Protein AF-M7AGI6-F1 (afdb_monomer)

Secondary structure (DSSP, 8-state):
----------SS-SSSSSTTS--TT--PPSSPPPPP-B-HHHHHHHHHHHHHHHHHHHHGGGS-HHHHHHHHHHHHHHHHIIIIIIIIIIIS--S---HHHHHHHHHHHHHHTSS-HHHHHHHHHHHHHTTTSTTSTT-GGG-HHHHHTGGGGBPPPHHHHHHHHTS--HHHHH-HHHHHHHHHHHHHHIIIIIIHHHHHHHHHS---HHHHHIIIIIIHHHHHHHHHHHHHHHHHHSSB-SS-SSSS--B-HHHHHHTTTTTBHHHHHHSTT-TTSSTTTTTT-HHHHHHHHHHS-HHHIIIIIIHHHHHHHHHS---HHHHIIIIIIIHHHHHHHHHHHHHTHHHHSSB-SS-TTSS--B-HHHHHHTTTTTBHHHHHHSTT-TTSSSSTTTT-HHHHHHHHHHHTTS--------HHHHHHHHHHH--SGGG-

Radius of gyration: 30.46 Å; Cα contacts (8 Å, |Δi|>4): 669; chains: 1; bounding box: 83×64×63 Å

InterPro domains:
  IPR001522 Fatty acid desaturase type 1, conserved site [PS00476] (261-275)
  IPR001522 Fatty acid desaturase type 1, conserved site [PS00476] (372-386)
  IPR005804 Fatty acid desaturase domain [PF00487] (69-273)
  IPR009160 Acyl-CoA desaturase, haem/steroid binding domain-containing [PIRSF000345] (37-422)
  IPR015876 Acyl-CoA desaturase [PR00075] (40-60)
  IPR015876 Acyl-CoA desaturase [PR00075] (64-86)
  IPR015876 Acyl-CoA desaturase [PR00075] (87-107)
  IPR015876 Acyl-CoA desaturase [PR00075] (124-153)
  IPR015876 Acyl-CoA desaturase [PR00075] (185-203)
  IPR015876 Acyl-CoA desaturase [PR00075] (218-239)
  IPR015876 Acyl-CoA desaturase [PR00075] (261-275)
  IPR015876 Acyl-CoA desaturase [PTHR11351] (28-296)
  IPR015876 Acyl-CoA desaturase [cd03505] (64-294)

Organism: Chelonia mydas (NCBI:txid8469)

pLDDT: mean 91.83, std 13.05, range [27.7, 98.81]

Mean predicted aligned error: 10.52 Å

Sequence (436 aa):
MEKALSNQEDLGGGRGMTDDIFDESYCEKKGPKPARRYVWRNIILMSLLHLGALYGLWLIRAAKPVTLAWGFLCFLLSALGVTAGAHRLWSHRSYKASLPLRIFLAIANSMAFQNDIYEWARDHRVHHKFSETDADPHNAKRGFFFSHVGWLLVRKHPDVIEKGQKLDLADLKADKVVMFQRRFYKLSVVVMCFLFPTLVPWCFWGESLRNSFFLPAILRYVLVLNATWLVNSAAHMFGNRPYDRNINPRENRLVTFGALGEGFHNYHHTFPYDYSTSEFGWHYNFTTAFIDLMFYKLSVVVMCFLFPTLVPWCFWGESLRNSFFLPAILRYVLVLNATWLVNSAAHMFGNRPYDRNINPRENRLVTFGALGEGFHNYHHTFPYDYSTSEFGWHYNFTTAFIDLMCLLGLASDRKKVSKETILARKTRTGDGSHNG

Solvent-accessible surface area (backbone atoms only — not comparable to full-atom values): 22633 Å² total; per-residue (Å²): 143,88,85,88,88,85,86,81,82,82,84,83,77,94,66,84,79,67,72,55,46,67,48,86,85,71,72,80,80,88,75,86,76,79,81,87,46,74,35,64,71,45,46,51,53,52,50,53,48,52,54,43,20,57,52,20,63,69,44,54,86,78,51,57,71,67,49,54,53,49,18,49,50,49,38,53,42,17,46,42,8,40,51,51,24,32,42,32,34,66,45,44,56,33,57,87,73,56,70,71,57,50,50,51,26,53,54,23,24,25,31,47,64,67,67,40,54,60,61,39,20,46,49,50,42,30,26,47,22,34,56,72,35,69,34,13,69,41,25,47,85,71,35,58,63,32,13,40,55,43,43,73,31,30,63,78,49,68,47,27,56,59,52,47,69,70,54,90,54,65,69,54,69,66,34,65,66,46,48,47,46,51,74,42,34,73,59,44,25,51,41,43,29,41,45,50,41,16,47,49,34,31,73,76,73,68,39,53,65,66,55,16,37,26,38,27,13,38,26,29,46,52,51,50,49,53,31,55,23,34,40,44,20,46,17,38,74,46,66,46,43,91,76,41,76,89,55,61,36,6,35,19,70,71,39,14,67,63,41,44,28,60,9,33,29,14,44,23,73,72,42,56,54,47,60,43,32,47,98,59,40,49,66,76,12,56,46,29,41,50,52,51,49,68,68,40,67,43,66,51,52,40,64,50,42,46,47,38,17,46,48,43,30,71,75,74,67,42,52,64,67,56,16,38,52,43,59,12,47,48,46,49,53,51,52,50,50,29,54,50,32,43,76,44,48,16,40,74,46,65,48,25,40,41,35,53,91,53,63,35,7,37,19,72,68,37,11,62,62,42,42,26,59,8,31,26,16,48,23,75,74,42,75,72,30,71,46,34,48,95,60,47,57,68,68,12,55,57,34,46,50,53,51,51,36,35,74,72,68,76,43,77,89,82,40,73,77,53,70,66,60,53,50,54,38,27,76,73,39,23,64,65,62,76,82,113

Nearest PDB structures (foldseek):
  6wf2-assembly2_B  TM=8.544E-01  e=5.376E-32  Mus musculus
  4zyo-assembly1_A  TM=9.521E-01  e=8.544E-29  Homo sapiens

Structure (mmCIF, N/CA/C/O backbone):
data_AF-M7AGI6-F1
#
_entry.id   AF-M7AGI6-F1
#
loop_
_atom_site.group_PDB
_atom_site.id
_atom_site.type_symbol
_atom_site.label_atom_id
_atom_site.label_alt_id
_atom_site.label_comp_id
_atom_site.label_asym_id
_atom_site.label_entity_id
_atom_site.label_seq_id
_atom_site.pdbx_PDB_ins_code
_atom_site.Cartn_x
_atom_site.Cartn_y
_atom_site.Cartn_z
_atom_site.occupancy
_atom_site.B_iso_or_equiv
_atom_site.auth_seq_id
_atom_site.auth_comp_id
_atom_site.auth_asym_id
_atom_site.auth_atom_id
_atom_site.pdbx_PDB_model_num
ATOM 1 N N . MET A 1 1 ? 24.261 11.425 -36.178 1.00 40.56 1 MET A N 1
ATOM 2 C CA . MET A 1 1 ? 25.137 11.126 -35.024 1.00 40.56 1 MET A CA 1
ATOM 3 C C . MET A 1 1 ? 24.223 10.635 -33.915 1.00 40.56 1 MET A C 1
ATOM 5 O O . MET A 1 1 ? 23.810 11.391 -33.054 1.00 40.56 1 MET A O 1
ATOM 9 N N . GLU A 1 2 ? 23.771 9.397 -34.071 1.00 33.19 2 GLU A N 1
ATOM 10 C CA . GLU A 1 2 ? 22.622 8.826 -33.372 1.00 33.19 2 GLU A CA 1
ATOM 11 C C . GLU A 1 2 ? 23.016 7.385 -33.046 1.00 33.19 2 GLU A C 1
ATOM 13 O O . GLU A 1 2 ? 22.932 6.495 -33.886 1.00 33.19 2 GLU A O 1
ATOM 18 N N . LYS A 1 3 ? 23.656 7.216 -31.885 1.00 30.94 3 LYS A N 1
ATOM 19 C CA . LYS A 1 3 ? 24.032 5.930 -31.277 1.00 30.94 3 LYS A CA 1
ATOM 20 C C . LYS A 1 3 ? 24.646 6.208 -29.905 1.00 30.94 3 LYS A C 1
ATOM 22 O O . LYS A 1 3 ? 25.853 6.383 -29.801 1.00 30.94 3 LYS A O 1
ATOM 27 N N . ALA A 1 4 ? 23.811 6.284 -28.870 1.00 29.38 4 ALA A N 1
ATOM 28 C CA . ALA A 1 4 ? 24.250 6.135 -27.477 1.00 29.38 4 ALA A CA 1
ATOM 29 C C . ALA A 1 4 ? 23.070 5.923 -26.508 1.00 29.38 4 ALA A C 1
ATOM 31 O O . ALA A 1 4 ? 23.029 6.538 -25.453 1.00 29.38 4 ALA A O 1
ATOM 32 N N . LEU A 1 5 ? 22.103 5.065 -26.843 1.00 32.91 5 LEU A N 1
ATOM 33 C CA . LEU A 1 5 ? 21.136 4.538 -25.869 1.00 32.91 5 LEU A CA 1
ATOM 34 C C . LEU A 1 5 ? 20.805 3.090 -26.234 1.00 32.91 5 LEU A C 1
ATOM 36 O O . LEU A 1 5 ? 19.783 2.786 -26.831 1.00 32.91 5 LEU A O 1
ATOM 40 N N . SER A 1 6 ? 21.737 2.199 -25.930 1.00 31.55 6 SER A N 1
ATOM 41 C CA . SER A 1 6 ? 21.505 0.759 -25.852 1.00 31.55 6 SER A CA 1
ATOM 42 C C . SER A 1 6 ? 22.730 0.177 -25.176 1.00 31.55 6 SER A C 1
ATOM 44 O O . SER A 1 6 ? 23.743 -0.008 -25.837 1.00 31.55 6 SER A O 1
ATOM 46 N N . ASN A 1 7 ? 22.658 0.009 -23.860 1.00 27.70 7 ASN A N 1
ATOM 47 C CA . ASN A 1 7 ? 23.373 -1.026 -23.119 1.00 27.70 7 ASN A CA 1
ATOM 48 C C . ASN A 1 7 ? 22.843 -1.020 -21.686 1.00 27.70 7 ASN A C 1
ATOM 50 O O . ASN A 1 7 ? 23.428 -0.451 -20.767 1.00 27.70 7 ASN A O 1
ATOM 54 N N . GLN A 1 8 ? 21.687 -1.653 -21.528 1.00 29.08 8 GLN A N 1
ATOM 55 C CA . GLN A 1 8 ? 21.292 -2.254 -20.266 1.00 29.08 8 GLN A CA 1
ATOM 56 C C . GLN A 1 8 ? 20.706 -3.625 -20.612 1.00 29.08 8 GLN A C 1
ATOM 58 O O . GLN A 1 8 ? 19.498 -3.802 -20.738 1.00 29.08 8 GLN A O 1
ATOM 63 N N . GLU A 1 9 ? 21.606 -4.570 -20.885 1.00 31.91 9 GLU A N 1
ATOM 64 C CA . GLU A 1 9 ? 21.270 -5.983 -21.015 1.00 31.91 9 GLU A CA 1
ATOM 65 C C . GLU A 1 9 ? 20.879 -6.535 -19.640 1.00 31.91 9 GLU A C 1
ATOM 67 O O . GLU A 1 9 ? 21.660 -6.556 -18.690 1.00 31.91 9 GLU A O 1
ATOM 72 N N . ASP A 1 10 ? 19.601 -6.885 -19.557 1.00 41.75 10 ASP A N 1
ATOM 73 C CA . ASP A 1 10 ? 19.113 -8.207 -19.180 1.00 41.75 10 ASP A CA 1
ATOM 74 C C . ASP A 1 10 ? 19.717 -8.865 -17.926 1.00 41.75 10 ASP A C 1
ATOM 76 O O . ASP A 1 10 ? 20.663 -9.650 -17.961 1.00 41.75 10 ASP A O 1
ATOM 80 N N . LEU A 1 11 ? 19.046 -8.620 -16.800 1.00 31.97 11 LEU A N 1
ATOM 81 C CA . LEU A 1 11 ? 18.988 -9.558 -15.684 1.00 31.97 11 LEU A CA 1
ATOM 82 C C . LEU A 1 11 ? 17.514 -9.800 -15.329 1.00 31.97 11 LEU A C 1
ATOM 84 O O . LEU A 1 11 ? 16.985 -9.235 -14.375 1.00 31.97 11 LEU A O 1
ATOM 88 N N . GLY A 1 12 ? 16.863 -10.648 -16.134 1.00 34.28 12 GLY A N 1
ATOM 89 C CA . GLY A 1 12 ? 15.702 -11.461 -15.762 1.00 34.28 12 GLY A CA 1
ATOM 90 C C . GLY A 1 12 ? 14.383 -10.714 -15.548 1.00 34.28 12 GLY A C 1
ATOM 91 O O . GLY A 1 12 ? 14.084 -10.266 -14.443 1.00 34.28 12 GLY A O 1
ATOM 92 N N . GLY A 1 13 ? 13.513 -10.672 -16.564 1.00 32.91 13 GLY A N 1
ATOM 93 C CA . GLY A 1 13 ? 12.149 -10.172 -16.341 1.00 32.91 13 GLY A CA 1
ATOM 94 C C . GLY A 1 13 ? 11.262 -9.934 -17.560 1.00 32.91 13 GLY A C 1
ATOM 95 O O . GLY A 1 13 ? 10.498 -8.981 -17.550 1.00 32.91 13 GLY A O 1
ATOM 96 N N . GLY A 1 14 ? 11.324 -10.761 -18.606 1.00 33.22 14 GLY A N 1
ATOM 97 C CA . GLY A 1 14 ? 10.542 -10.540 -19.836 1.00 33.22 14 GLY A CA 1
ATOM 98 C C . GLY A 1 14 ? 9.087 -11.043 -19.846 1.00 33.22 14 GLY A C 1
ATOM 99 O O . GLY A 1 14 ? 8.421 -10.890 -20.861 1.00 33.22 14 GLY A O 1
ATOM 100 N N . ARG A 1 15 ? 8.571 -11.670 -18.775 1.00 46.41 15 ARG A N 1
ATOM 101 C CA . ARG A 1 15 ? 7.218 -12.289 -18.768 1.00 46.41 15 ARG A CA 1
ATOM 102 C C . ARG A 1 15 ? 6.223 -11.732 -17.740 1.00 46.41 15 ARG A C 1
ATOM 104 O O . ARG A 1 15 ? 5.067 -12.118 -17.752 1.00 46.41 15 ARG A O 1
ATOM 111 N N . GLY A 1 16 ? 6.629 -10.811 -16.867 1.00 46.09 16 GLY A N 1
ATOM 112 C CA . GLY A 1 16 ? 5.873 -10.509 -15.640 1.00 46.09 16 GLY A CA 1
ATOM 113 C C . GLY A 1 16 ? 4.636 -9.607 -15.764 1.00 46.09 16 GLY A C 1
ATOM 114 O O . GLY A 1 16 ? 3.942 -9.445 -14.763 1.00 46.09 16 GLY A O 1
ATOM 115 N N . MET A 1 17 ? 4.369 -9.001 -16.927 1.00 51.34 17 MET A N 1
ATOM 116 C CA . MET A 1 17 ? 3.409 -7.886 -17.045 1.00 51.34 17 MET A CA 1
ATOM 117 C C . MET A 1 17 ? 2.199 -8.179 -17.949 1.00 51.34 17 MET A C 1
ATOM 119 O O . MET A 1 17 ? 1.166 -7.537 -17.805 1.00 51.34 17 MET A O 1
ATOM 123 N N . THR A 1 18 ? 2.285 -9.176 -18.836 1.00 56.53 18 THR A N 1
ATOM 124 C CA . THR A 1 18 ? 1.186 -9.583 -19.736 1.00 56.53 18 THR A CA 1
ATOM 125 C C . THR A 1 18 ? 0.361 -10.757 -19.204 1.00 56.53 18 THR A C 1
ATOM 127 O O . THR A 1 18 ? -0.681 -11.076 -19.766 1.00 56.53 18 THR A O 1
ATOM 130 N N . ASP A 1 19 ? 0.803 -11.411 -18.127 1.00 60.31 19 ASP A N 1
ATOM 131 C CA . ASP A 1 19 ? 0.163 -12.629 -17.612 1.00 60.31 19 ASP A CA 1
ATOM 132 C C . ASP A 1 19 ? -1.207 -12.393 -16.956 1.00 60.31 19 ASP A C 1
ATOM 134 O O . ASP A 1 19 ? -2.006 -13.336 -16.902 1.00 60.31 19 ASP A O 1
ATOM 138 N N . ASP A 1 20 ? -1.466 -11.161 -16.505 1.00 61.38 20 ASP A N 1
ATOM 139 C CA . ASP A 1 20 ? -2.710 -10.728 -15.850 1.00 61.38 20 ASP A CA 1
ATOM 140 C C . ASP A 1 20 ? -3.733 -10.135 -16.841 1.00 61.38 20 ASP A C 1
ATOM 142 O O . ASP A 1 20 ? -4.792 -9.663 -16.432 1.00 61.38 20 ASP A O 1
ATOM 146 N N . ILE A 1 21 ? -3.427 -10.137 -18.143 1.00 72.00 21 ILE A N 1
ATOM 147 C CA . ILE A 1 21 ? -4.364 -9.718 -19.193 1.00 72.00 21 ILE A CA 1
ATOM 148 C C . ILE A 1 21 ? -5.390 -10.837 -19.423 1.00 72.00 21 ILE A C 1
ATOM 150 O O . ILE A 1 21 ? -5.101 -12.022 -19.231 1.00 72.00 21 ILE A O 1
ATOM 154 N N . PHE A 1 22 ? -6.600 -10.444 -19.818 1.00 78.69 22 PHE A N 1
ATOM 155 C CA . PHE A 1 22 ? -7.693 -11.350 -20.145 1.00 78.69 22 PHE A CA 1
ATOM 156 C C . PHE A 1 22 ? -7.262 -12.436 -21.148 1.00 78.69 22 PHE A C 1
ATOM 158 O O . PHE A 1 22 ? -6.691 -12.142 -22.199 1.00 78.69 22 PHE A O 1
ATOM 165 N N . ASP A 1 23 ? -7.539 -13.699 -20.824 1.00 80.75 23 ASP A N 1
ATOM 166 C CA . ASP A 1 23 ? -7.263 -14.844 -21.690 1.00 80.75 23 ASP A CA 1
ATOM 167 C C . ASP A 1 23 ? -8.473 -15.125 -22.589 1.00 80.75 23 ASP A C 1
ATOM 169 O O . ASP A 1 23 ? -9.353 -15.924 -22.258 1.00 80.75 23 ASP A O 1
ATOM 173 N N . GLU A 1 24 ? -8.490 -14.483 -23.760 1.00 77.69 24 GLU A N 1
ATOM 174 C CA . GLU A 1 24 ? -9.540 -14.665 -24.772 1.00 77.69 24 GLU A CA 1
ATOM 175 C C . GLU A 1 24 ? -9.637 -16.107 -25.300 1.00 77.69 24 GLU A C 1
ATOM 177 O O . GLU A 1 24 ? -10.656 -16.486 -25.880 1.00 77.69 24 GLU A O 1
ATOM 182 N N . SER A 1 25 ? -8.607 -16.939 -25.096 1.00 82.69 25 SER A N 1
ATOM 183 C CA . SER A 1 25 ? -8.606 -18.326 -25.576 1.00 82.69 25 SER A CA 1
ATOM 184 C C . SER A 1 25 ? -9.431 -19.269 -24.695 1.00 82.69 25 SER A C 1
ATOM 186 O O . SER A 1 25 ? -9.814 -20.361 -25.133 1.00 82.69 25 SER A O 1
ATOM 188 N N . TYR A 1 26 ? -9.726 -18.883 -23.448 1.00 85.56 26 TYR A N 1
ATOM 189 C CA . TYR A 1 26 ? -10.473 -19.740 -22.538 1.00 85.56 26 TYR A CA 1
ATOM 190 C C . TYR A 1 26 ? -11.974 -19.735 -22.850 1.00 85.56 26 TYR A C 1
ATOM 192 O O . TYR A 1 26 ? -12.664 -18.725 -22.753 1.00 85.56 26 TYR A O 1
ATOM 200 N N . CYS A 1 27 ? -12.501 -20.923 -23.139 1.00 80.88 27 CYS A N 1
ATOM 201 C CA . CYS A 1 27 ? -13.932 -21.175 -23.263 1.00 80.88 27 CYS A CA 1
ATOM 202 C C . CYS A 1 27 ? -14.433 -22.013 -22.080 1.00 80.88 27 CYS A C 1
ATOM 204 O O . CYS A 1 27 ? -13.792 -22.995 -21.692 1.00 80.88 27 CYS A O 1
ATOM 206 N N . GLU A 1 28 ? -15.611 -21.673 -21.544 1.00 86.25 28 GLU A N 1
ATOM 207 C CA . GLU A 1 28 ? -16.273 -22.498 -20.528 1.00 86.25 28 GLU A CA 1
ATOM 208 C C . GLU A 1 28 ? -16.530 -23.918 -21.060 1.00 86.25 28 GLU A C 1
ATOM 210 O O . GLU A 1 28 ? -16.875 -24.129 -22.230 1.00 86.25 28 GLU A O 1
ATOM 215 N N . LYS A 1 29 ? -16.387 -24.915 -20.181 1.00 85.56 29 LYS A N 1
ATOM 216 C CA . LYS A 1 29 ? -16.693 -26.311 -20.511 1.00 85.56 29 LYS A CA 1
ATOM 217 C C . LYS A 1 29 ? -18.184 -26.433 -20.850 1.00 85.56 29 LYS A C 1
ATOM 219 O O . LYS A 1 29 ? -19.042 -26.013 -20.077 1.00 85.56 29 LYS A O 1
ATOM 224 N N . LYS A 1 30 ? -18.503 -27.038 -22.000 1.00 83.38 30 LYS A N 1
ATOM 225 C CA . LYS A 1 30 ? -19.893 -27.331 -22.391 1.00 83.38 30 LYS A CA 1
ATOM 226 C C . LYS A 1 30 ? -20.483 -28.395 -21.457 1.00 83.38 30 LYS A C 1
ATOM 228 O O . LYS A 1 30 ? -19.825 -29.394 -21.181 1.00 83.38 30 LYS A O 1
ATOM 233 N N . GLY A 1 31 ? -21.729 -28.210 -21.022 1.00 84.25 31 GLY A N 1
ATOM 234 C CA . GLY A 1 31 ? -22.461 -29.184 -20.205 1.00 84.25 31 GLY A CA 1
ATOM 235 C C . GLY A 1 31 ? -23.093 -28.586 -18.943 1.00 84.25 31 GLY A C 1
ATOM 236 O O . GLY A 1 31 ? -23.040 -27.372 -18.733 1.00 84.25 31 GLY A O 1
ATOM 237 N N . PRO A 1 32 ? -23.732 -29.420 -18.104 1.00 86.75 32 PRO A N 1
ATOM 238 C CA . PRO A 1 32 ? -24.343 -28.963 -16.863 1.00 86.75 32 PRO A CA 1
ATOM 239 C C . PRO A 1 32 ? -23.273 -28.509 -15.864 1.00 86.75 32 PRO A C 1
ATOM 241 O O . PRO A 1 32 ? -22.297 -29.214 -15.604 1.00 86.75 32 PRO A O 1
ATOM 244 N N . LYS A 1 33 ? -23.479 -27.332 -15.265 1.00 88.31 33 LYS A N 1
ATOM 245 C CA . LYS A 1 33 ? -22.585 -26.798 -14.229 1.00 88.31 33 LYS A CA 1
ATOM 246 C C . LYS A 1 33 ? -22.717 -27.627 -12.939 1.00 88.31 33 LYS A C 1
ATOM 248 O O . LYS A 1 33 ? -23.826 -28.052 -12.603 1.00 88.31 33 LYS A O 1
ATOM 253 N N . PRO A 1 34 ? -21.625 -27.854 -12.183 1.00 90.50 34 PRO A N 1
ATOM 254 C CA . PRO A 1 34 ? -21.683 -28.611 -10.937 1.00 90.50 34 PRO A CA 1
ATOM 255 C C . PRO A 1 34 ? -22.593 -27.928 -9.909 1.00 90.50 34 PRO A C 1
ATOM 257 O O . PRO A 1 34 ? -22.634 -26.699 -9.800 1.00 90.50 34 PRO A O 1
ATOM 260 N N . ALA A 1 35 ? -23.301 -28.736 -9.115 1.00 91.00 35 ALA A N 1
ATOM 261 C CA . ALA A 1 35 ? -24.196 -28.235 -8.078 1.00 91.00 35 ALA A CA 1
ATOM 262 C C . ALA A 1 35 ? -23.440 -27.387 -7.039 1.00 91.00 35 ALA A C 1
ATOM 264 O O . ALA A 1 35 ? -22.354 -27.752 -6.573 1.00 91.00 35 ALA A O 1
ATOM 265 N N . ARG A 1 36 ? -24.037 -26.258 -6.637 1.00 93.50 36 ARG A N 1
ATOM 266 C CA . ARG A 1 36 ? -23.465 -25.375 -5.611 1.00 93.50 36 ARG A CA 1
ATOM 267 C C . ARG A 1 36 ? -23.473 -26.084 -4.256 1.00 93.50 36 ARG A C 1
ATOM 269 O O . ARG A 1 36 ? -24.512 -26.547 -3.800 1.00 93.50 36 ARG A O 1
ATOM 276 N N . ARG A 1 37 ? -22.314 -26.132 -3.595 1.00 97.31 37 ARG A N 1
ATOM 277 C CA . ARG A 1 37 ? -22.166 -26.698 -2.245 1.00 97.31 37 ARG A CA 1
ATOM 278 C C . ARG A 1 37 ? -21.995 -25.577 -1.229 1.00 97.31 37 ARG A C 1
ATOM 280 O O . ARG A 1 37 ? -20.974 -24.889 -1.255 1.00 97.31 37 ARG A O 1
ATOM 287 N N . TYR A 1 38 ? -22.976 -25.405 -0.347 1.00 98.00 38 TYR A N 1
ATOM 288 C CA . TYR A 1 38 ? -22.949 -24.388 0.705 1.00 98.00 38 TYR A CA 1
ATOM 289 C C . TYR A 1 38 ? -21.905 -24.690 1.781 1.00 98.00 38 TYR A C 1
ATOM 291 O O . TYR A 1 38 ? -21.654 -25.843 2.136 1.00 98.00 38 TYR A O 1
ATOM 299 N N . VAL A 1 39 ? -21.310 -23.630 2.325 1.00 98.31 39 VAL A N 1
ATOM 300 C CA . VAL A 1 39 ? -20.372 -23.686 3.448 1.00 98.31 39 VAL A CA 1
ATOM 301 C C . VAL A 1 39 ? -21.048 -23.044 4.656 1.00 98.31 39 VAL A C 1
ATOM 303 O O . VAL A 1 39 ? -20.880 -21.857 4.925 1.00 98.31 39 VAL A O 1
ATOM 306 N N . TRP A 1 40 ? -21.827 -23.838 5.396 1.00 98.19 40 TRP A N 1
ATOM 307 C CA . TRP A 1 40 ? -22.670 -23.362 6.505 1.00 98.19 40 TRP A CA 1
ATOM 308 C C . TRP A 1 40 ? -21.919 -22.569 7.573 1.00 98.19 40 TRP A C 1
ATOM 310 O O . TRP A 1 40 ? -22.429 -21.566 8.061 1.00 98.19 40 TRP A O 1
ATOM 320 N N . ARG A 1 41 ? -20.674 -22.951 7.878 1.00 98.12 41 ARG A N 1
ATOM 321 C CA . ARG A 1 41 ? -19.806 -22.179 8.777 1.00 98.12 41 ARG A CA 1
ATOM 322 C C . ARG A 1 41 ? -19.657 -20.725 8.314 1.00 98.12 41 ARG A C 1
ATOM 324 O O . ARG A 1 41 ? -19.775 -19.819 9.130 1.00 98.12 41 ARG A O 1
ATOM 331 N N . ASN A 1 42 ? -19.409 -20.505 7.024 1.00 97.88 42 ASN A N 1
ATOM 332 C CA . ASN A 1 42 ? -19.213 -19.167 6.469 1.00 97.88 42 ASN A CA 1
ATOM 333 C C . ASN A 1 42 ? -20.528 -18.386 6.478 1.00 97.88 42 ASN A C 1
ATOM 335 O O . ASN A 1 42 ? -20.530 -17.222 6.853 1.00 97.88 42 ASN A O 1
ATOM 339 N N . ILE A 1 43 ? -21.644 -19.044 6.142 1.00 98.56 43 ILE A N 1
ATOM 340 C CA . ILE A 1 43 ? -22.987 -18.445 6.181 1.00 98.56 43 ILE A CA 1
ATOM 341 C C . ILE A 1 43 ? -23.308 -17.926 7.585 1.00 98.56 43 ILE A C 1
ATOM 343 O O . ILE A 1 43 ? -23.685 -16.764 7.740 1.00 98.56 43 ILE A O 1
ATOM 347 N N . ILE A 1 44 ? -23.107 -18.756 8.612 1.00 98.50 44 ILE A N 1
ATOM 348 C CA . ILE A 1 44 ? -23.389 -18.390 10.004 1.00 98.50 44 ILE A CA 1
ATOM 349 C C . ILE A 1 44 ? -22.476 -17.246 10.456 1.00 98.50 44 ILE A C 1
ATOM 351 O O . ILE A 1 44 ? -22.970 -16.235 10.951 1.00 98.50 44 ILE A O 1
ATOM 355 N N . LEU A 1 45 ? -21.158 -17.362 10.251 1.00 98.19 45 LEU A N 1
ATOM 356 C CA . LEU A 1 45 ? -20.208 -16.326 10.673 1.00 98.19 45 LEU A CA 1
ATOM 357 C C . LEU A 1 45 ? -20.455 -14.992 9.961 1.00 98.19 45 LEU A C 1
ATOM 359 O O . LEU A 1 45 ? -20.403 -13.947 10.604 1.00 98.19 45 LEU A O 1
ATOM 363 N N . MET A 1 46 ? -20.772 -15.022 8.664 1.00 98.25 46 MET A N 1
ATOM 364 C CA . MET A 1 46 ? -21.076 -13.815 7.902 1.00 98.25 46 MET A CA 1
ATOM 365 C C . MET A 1 46 ? -22.369 -13.158 8.387 1.00 98.25 46 MET A C 1
ATOM 367 O O . MET A 1 46 ? -22.418 -11.938 8.537 1.00 98.25 46 MET A O 1
ATOM 371 N N . SER A 1 47 ? -23.388 -13.961 8.702 1.00 98.38 47 SER A N 1
ATOM 372 C CA . SER A 1 47 ? -24.657 -13.467 9.248 1.00 98.38 47 SER A CA 1
ATOM 373 C C . SER A 1 47 ? -24.456 -12.815 10.618 1.00 98.38 47 SER A C 1
ATOM 375 O O . SER A 1 47 ? -24.883 -11.682 10.827 1.00 98.38 47 SER A O 1
ATOM 377 N N . LEU A 1 48 ? -23.743 -13.481 11.533 1.00 98.56 48 LEU A N 1
ATOM 378 C CA . LEU A 1 48 ? -23.441 -12.944 12.865 1.00 98.56 48 LEU A CA 1
ATOM 379 C C . LEU A 1 48 ? -22.608 -11.660 12.797 1.00 98.56 48 LEU A C 1
ATOM 381 O O . LEU A 1 48 ? -22.872 -10.719 13.543 1.00 98.56 48 LEU A O 1
ATOM 385 N N . LEU A 1 49 ? -21.634 -11.602 11.886 1.00 98.56 49 LEU A N 1
ATOM 386 C CA . LEU A 1 49 ? -20.809 -10.418 11.678 1.00 98.56 49 LEU A CA 1
ATOM 387 C C . LEU A 1 49 ? -21.661 -9.206 11.258 1.00 98.56 49 LEU A C 1
ATOM 389 O O . LEU A 1 49 ? -21.526 -8.131 11.842 1.00 98.56 49 LEU A O 1
ATOM 393 N N . HIS A 1 50 ? -22.574 -9.384 10.298 1.00 98.69 50 HIS A N 1
ATOM 394 C CA . HIS A 1 50 ? -23.451 -8.305 9.829 1.00 98.69 50 HIS A CA 1
ATOM 395 C C . HIS A 1 50 ? -24.493 -7.903 10.880 1.00 98.69 50 HIS A C 1
ATOM 397 O O . HIS A 1 50 ? -24.731 -6.711 11.065 1.00 98.69 50 HIS A O 1
ATOM 403 N N . LEU A 1 51 ? -25.054 -8.856 11.635 1.00 98.62 51 LEU A N 1
ATOM 404 C CA . LEU A 1 51 ? -25.919 -8.550 12.783 1.00 98.62 51 LEU A CA 1
ATOM 405 C C . LEU A 1 51 ? -25.172 -7.736 13.852 1.00 98.62 51 LEU A C 1
ATOM 407 O O . LEU A 1 51 ? -25.709 -6.765 14.384 1.00 98.62 51 LEU A O 1
ATOM 411 N N . GLY A 1 52 ? -23.909 -8.080 14.119 1.00 98.62 52 GLY A N 1
ATOM 412 C CA . GLY A 1 52 ? -23.040 -7.309 15.004 1.00 98.62 52 GLY A CA 1
ATOM 413 C C . GLY A 1 52 ? -22.790 -5.885 14.500 1.00 98.62 52 GLY A C 1
ATOM 414 O O . GLY A 1 52 ? -22.808 -4.948 15.293 1.00 98.62 52 GLY A O 1
ATOM 415 N N . ALA A 1 53 ? -22.620 -5.691 13.191 1.00 98.56 53 ALA A N 1
ATOM 416 C CA . ALA A 1 53 ? -22.475 -4.356 12.611 1.00 98.56 53 ALA A CA 1
ATOM 417 C C . ALA A 1 53 ? -23.770 -3.531 12.684 1.00 98.56 53 ALA A C 1
ATOM 419 O O . ALA A 1 53 ? -23.703 -2.347 13.009 1.00 98.56 53 ALA A O 1
ATOM 420 N N . LEU A 1 54 ? -24.943 -4.143 12.473 1.00 98.50 54 LEU A N 1
ATOM 421 C CA . LEU A 1 54 ? -26.236 -3.477 12.687 1.00 98.50 54 LEU A CA 1
ATOM 422 C C . LEU A 1 54 ? -26.392 -3.014 14.141 1.00 98.50 54 LEU A C 1
ATOM 424 O O . LEU A 1 54 ? -26.838 -1.895 14.398 1.00 98.50 54 LEU A O 1
ATOM 428 N N . TYR A 1 55 ? -25.957 -3.835 15.098 1.00 98.44 55 TYR A N 1
ATOM 429 C CA . TYR A 1 55 ? -25.890 -3.420 16.496 1.00 98.44 55 TYR A CA 1
ATOM 430 C C . TYR A 1 55 ? -24.863 -2.298 16.724 1.00 98.44 55 TYR A C 1
ATOM 432 O O . TYR A 1 55 ? -25.138 -1.347 17.453 1.00 98.44 55 TYR A O 1
ATOM 440 N N . GLY A 1 56 ? -23.715 -2.347 16.046 1.00 98.31 56 GLY A N 1
ATOM 441 C CA . GLY A 1 56 ? -22.737 -1.259 16.020 1.00 98.31 56 GLY A CA 1
ATOM 442 C C . GLY A 1 56 ? -23.350 0.074 15.580 1.00 98.31 56 GLY A C 1
ATOM 443 O O . GLY A 1 56 ? -23.162 1.074 16.265 1.00 98.31 56 GLY A O 1
ATOM 444 N N . LEU A 1 57 ? -24.162 0.096 14.516 1.00 98.00 57 LEU A N 1
ATOM 445 C CA . LEU A 1 57 ? -24.865 1.312 14.077 1.00 98.00 57 LEU A CA 1
ATOM 446 C C . LEU A 1 57 ? -25.740 1.909 15.190 1.00 98.00 57 LEU A C 1
ATOM 448 O O . LEU A 1 57 ? -25.733 3.119 15.412 1.00 98.00 57 LEU A O 1
ATOM 452 N N . TRP A 1 58 ? -26.445 1.059 15.939 1.00 97.44 58 TRP A N 1
ATOM 453 C CA . TRP A 1 58 ? -27.260 1.481 17.081 1.00 97.44 58 TRP A CA 1
ATOM 454 C C . TRP A 1 58 ? -26.420 2.082 18.226 1.00 97.44 58 TRP A C 1
ATOM 456 O O . TRP A 1 58 ? -26.910 2.955 18.946 1.00 97.44 58 TRP A O 1
ATOM 466 N N . LEU A 1 59 ? -25.156 1.671 18.383 1.00 97.88 59 LEU A N 1
ATOM 467 C CA . LEU A 1 59 ? -24.243 2.163 19.425 1.00 97.88 59 LEU A CA 1
ATOM 468 C C . LEU A 1 59 ? -23.591 3.518 19.112 1.00 97.88 59 LEU A C 1
ATOM 470 O O . LEU A 1 59 ? -23.090 4.153 20.040 1.00 97.88 59 LEU A O 1
ATOM 474 N N . ILE A 1 60 ? -23.626 4.001 17.861 1.00 97.38 60 ILE A N 1
ATOM 475 C CA . ILE A 1 60 ? -22.967 5.259 17.447 1.00 97.38 60 ILE A CA 1
ATOM 476 C C . ILE A 1 60 ? -23.380 6.437 18.339 1.00 97.38 60 ILE A C 1
ATOM 478 O O . ILE A 1 60 ? -22.529 7.226 18.740 1.00 97.38 60 ILE A O 1
ATOM 482 N N . ARG A 1 61 ? -24.663 6.530 18.719 1.00 95.94 61 ARG A N 1
ATOM 483 C CA . ARG A 1 61 ? -25.175 7.630 19.560 1.00 95.94 61 ARG A CA 1
ATOM 484 C C . ARG A 1 61 ? -24.512 7.721 20.941 1.00 95.94 61 ARG A C 1
ATOM 486 O O . ARG A 1 61 ? -24.574 8.760 21.581 1.00 95.94 61 ARG A O 1
ATOM 493 N N . ALA A 1 62 ? -23.972 6.603 21.424 1.00 95.69 62 ALA A N 1
ATOM 494 C CA . ALA A 1 62 ? -23.370 6.471 22.745 1.00 95.69 62 ALA A CA 1
ATOM 495 C C . ALA A 1 62 ? -21.834 6.450 22.678 1.00 95.69 62 ALA A C 1
ATOM 497 O O . ALA A 1 62 ? -21.187 6.222 23.698 1.00 95.69 62 ALA A O 1
ATOM 498 N N . ALA A 1 63 ? -21.256 6.627 21.487 1.00 97.38 63 ALA A N 1
ATOM 499 C CA . ALA A 1 63 ? -19.821 6.593 21.263 1.00 97.38 63 ALA A CA 1
ATOM 500 C C . ALA A 1 63 ? -19.186 7.962 21.505 1.00 97.38 63 ALA A C 1
ATOM 502 O O . ALA A 1 63 ? -19.746 9.003 21.154 1.00 97.38 63 ALA A O 1
ATOM 503 N N . LYS A 1 64 ? -17.962 7.964 22.032 1.00 97.12 64 LYS A N 1
ATOM 504 C CA . LYS A 1 64 ? -17.133 9.171 22.039 1.00 97.12 64 LYS A CA 1
ATOM 505 C C . LYS A 1 64 ? -16.749 9.522 20.588 1.00 97.12 64 LYS A C 1
ATOM 507 O O . LYS A 1 64 ? -16.382 8.618 19.833 1.00 97.12 64 LYS A O 1
ATOM 512 N N . PRO A 1 65 ? -16.726 10.808 20.189 1.00 96.62 65 PRO A N 1
ATOM 513 C CA . PRO A 1 65 ? -16.336 11.202 18.829 1.00 96.62 65 PRO A CA 1
ATOM 514 C C . PRO A 1 65 ? -14.955 10.680 18.400 1.00 96.62 65 PRO A C 1
ATOM 516 O O . PRO A 1 65 ? -14.777 10.246 17.264 1.00 96.62 65 PRO A O 1
ATOM 519 N N . VAL A 1 66 ? -13.991 10.633 19.327 1.00 96.75 66 VAL A N 1
ATOM 520 C CA . VAL A 1 66 ? -12.646 10.086 19.075 1.00 96.75 66 VAL A CA 1
ATOM 521 C C . VAL A 1 66 ? -12.662 8.584 18.741 1.00 96.75 66 VAL A C 1
ATOM 523 O O . VAL A 1 66 ? -11.856 8.134 17.933 1.00 96.75 66 VAL A O 1
ATOM 526 N N . THR A 1 67 ? -13.624 7.811 19.258 1.00 97.94 67 THR A N 1
ATOM 527 C CA . THR A 1 67 ? -13.811 6.393 18.897 1.00 97.94 67 THR A CA 1
ATOM 528 C C . THR A 1 67 ? -14.259 6.245 17.444 1.00 97.94 67 THR A C 1
ATOM 530 O O . THR A 1 67 ? -13.795 5.344 16.744 1.00 97.94 67 THR A O 1
ATOM 533 N N . LEU A 1 68 ? -15.129 7.142 16.967 1.00 98.00 68 LEU A N 1
ATOM 534 C CA . LEU A 1 68 ? -15.564 7.160 15.568 1.00 98.00 68 LEU A CA 1
ATOM 535 C C . LEU A 1 68 ? -14.415 7.575 14.641 1.00 98.00 68 LEU A C 1
ATOM 537 O O . LEU A 1 68 ? -14.191 6.922 13.623 1.00 98.00 68 LEU A O 1
ATOM 541 N N . ALA A 1 69 ? -13.636 8.591 15.029 1.00 97.19 69 ALA A N 1
ATOM 542 C CA . ALA A 1 69 ? -12.434 8.999 14.299 1.00 97.19 69 ALA A CA 1
ATOM 543 C C . ALA A 1 69 ? -11.393 7.867 14.225 1.00 97.19 69 ALA A C 1
ATOM 545 O O . ALA A 1 69 ? -10.824 7.612 13.164 1.00 97.19 69 ALA A O 1
ATOM 546 N N . TRP A 1 70 ? -11.192 7.132 15.321 1.00 97.94 70 TRP A N 1
ATOM 547 C CA . TRP A 1 70 ? -10.331 5.950 15.355 1.00 97.94 70 TRP A CA 1
ATOM 548 C C . TRP A 1 70 ? -10.834 4.822 14.446 1.00 97.94 70 TRP A C 1
ATOM 550 O O . TRP A 1 70 ? -10.051 4.224 13.707 1.00 97.94 70 TRP A O 1
ATOM 560 N N . GLY A 1 71 ? -12.143 4.550 14.458 1.00 98.19 71 GLY A N 1
ATOM 561 C CA . GLY A 1 71 ? -12.763 3.591 13.544 1.00 98.19 71 GLY A CA 1
ATOM 562 C C . GLY A 1 71 ? -12.564 3.981 12.081 1.00 98.19 71 GLY A C 1
ATOM 563 O O . GLY A 1 71 ? -12.200 3.135 11.266 1.00 98.19 71 GLY A O 1
ATOM 564 N N . PHE A 1 72 ? -12.711 5.266 11.757 1.00 97.38 72 PHE A N 1
ATOM 565 C CA . PHE A 1 72 ? -12.436 5.786 10.421 1.00 97.38 72 PHE A CA 1
ATOM 566 C C . PHE A 1 72 ? -10.954 5.659 10.033 1.00 97.38 72 PHE A C 1
ATOM 568 O O . PHE A 1 72 ? -10.645 5.221 8.927 1.00 97.38 72 PHE A O 1
ATOM 575 N N . LEU A 1 73 ? -10.018 5.934 10.946 1.00 97.44 73 LEU A N 1
ATOM 576 C CA . LEU A 1 73 ? -8.592 5.704 10.693 1.00 97.44 73 LEU A CA 1
ATOM 577 C C . LEU A 1 73 ? -8.298 4.219 10.423 1.00 97.44 73 LEU A C 1
ATOM 579 O O . LEU A 1 73 ? -7.602 3.893 9.464 1.00 97.44 73 LEU A O 1
ATOM 583 N N . CYS A 1 74 ? -8.870 3.308 11.216 1.00 98.44 74 CYS A N 1
ATOM 584 C CA . CYS A 1 74 ? -8.740 1.867 10.981 1.00 98.44 74 CYS A CA 1
ATOM 585 C C . CYS A 1 74 ? -9.344 1.446 9.632 1.00 98.44 74 CYS A C 1
ATOM 587 O O . CYS A 1 74 ? -8.806 0.553 8.975 1.00 98.44 74 CYS A O 1
ATOM 589 N N . PHE A 1 75 ? -10.444 2.078 9.203 1.00 98.19 75 PHE A N 1
ATOM 590 C CA . PHE A 1 75 ? -11.020 1.882 7.871 1.00 98.19 75 PHE A CA 1
ATOM 591 C C . PHE A 1 75 ? -10.019 2.274 6.776 1.00 98.19 75 PHE A C 1
ATOM 593 O O . PHE A 1 75 ? -9.734 1.452 5.908 1.00 98.19 75 PHE A O 1
ATOM 600 N N . LEU A 1 76 ? -9.424 3.471 6.857 1.00 96.69 76 LEU A N 1
ATOM 601 C CA . LEU A 1 76 ? -8.432 3.946 5.883 1.00 96.69 76 LEU A CA 1
ATOM 602 C C . LEU A 1 76 ? -7.200 3.035 5.822 1.00 96.69 76 LEU A C 1
ATOM 604 O O . LEU A 1 76 ? -6.758 2.672 4.735 1.00 96.69 76 LEU A O 1
ATOM 608 N N . LEU A 1 77 ? -6.670 2.623 6.979 1.00 97.50 77 LEU A N 1
ATOM 609 C CA . LEU A 1 77 ? -5.538 1.694 7.044 1.00 97.50 77 LEU A CA 1
ATOM 610 C C . LEU A 1 77 ? -5.892 0.345 6.409 1.00 97.50 77 LEU A C 1
ATOM 612 O O . LEU A 1 77 ? -5.137 -0.155 5.581 1.00 97.50 77 LEU A O 1
ATOM 616 N N . SER A 1 78 ? -7.058 -0.218 6.744 1.00 98.50 78 SER A N 1
ATOM 617 C CA . SER A 1 78 ? -7.538 -1.469 6.140 1.00 98.50 78 SER A CA 1
ATOM 618 C C . SER A 1 78 ? -7.639 -1.346 4.618 1.00 98.50 78 SER A C 1
ATOM 620 O O . SER A 1 78 ? -7.158 -2.218 3.897 1.00 98.50 78 SER A O 1
ATOM 622 N N . ALA A 1 79 ? -8.226 -0.247 4.134 1.00 97.12 79 ALA A N 1
ATOM 623 C CA . ALA A 1 79 ? -8.398 0.006 2.712 1.00 97.12 79 ALA A CA 1
ATOM 624 C C . ALA A 1 79 ? -7.047 0.097 1.990 1.00 97.12 79 ALA A C 1
ATOM 626 O O . ALA A 1 79 ? -6.850 -0.641 1.034 1.00 97.12 79 ALA A O 1
ATOM 627 N N . LEU A 1 80 ? -6.074 0.864 2.503 1.00 97.50 80 LEU A N 1
ATOM 628 C CA . LEU A 1 80 ? -4.717 0.926 1.934 1.00 97.50 80 LEU A CA 1
ATOM 629 C C . LEU A 1 80 ? -4.027 -0.447 1.881 1.00 97.50 80 LEU A C 1
ATOM 631 O O . LEU A 1 80 ? -3.318 -0.756 0.923 1.00 97.50 80 LEU A O 1
ATOM 635 N N . GLY A 1 81 ? -4.241 -1.295 2.892 1.00 98.31 81 GLY A N 1
ATOM 636 C CA . GLY A 1 81 ? -3.724 -2.666 2.902 1.00 98.31 81 GLY A CA 1
ATOM 637 C C . GLY A 1 81 ? -4.286 -3.547 1.779 1.00 98.31 81 GLY A C 1
ATOM 638 O O . GLY A 1 81 ? -3.611 -4.478 1.329 1.00 98.31 81 GLY A O 1
ATOM 639 N N . VAL A 1 82 ? -5.504 -3.261 1.314 1.00 98.56 82 VAL A N 1
ATOM 640 C CA . VAL A 1 82 ? -6.120 -3.931 0.161 1.00 98.56 82 VAL A CA 1
ATOM 641 C C . VAL A 1 82 ? -5.700 -3.245 -1.137 1.00 98.56 82 VAL A C 1
ATOM 643 O O . VAL A 1 82 ? -5.102 -3.899 -1.979 1.00 98.56 82 VAL A O 1
ATOM 646 N N . THR A 1 83 ? -5.948 -1.944 -1.278 1.00 97.62 83 THR A N 1
ATOM 647 C CA . THR A 1 83 ? -5.810 -1.198 -2.537 1.00 97.62 83 THR A CA 1
ATOM 648 C C . THR A 1 83 ? -4.348 -0.964 -2.925 1.00 97.62 83 THR A C 1
ATOM 650 O O . THR A 1 83 ? -3.879 -1.462 -3.944 1.00 97.62 83 THR A O 1
ATOM 653 N N . ALA A 1 84 ? -3.573 -0.272 -2.086 1.00 97.50 84 ALA A N 1
ATOM 654 C CA . ALA A 1 84 ? -2.145 -0.053 -2.323 1.00 97.50 84 ALA A CA 1
ATOM 655 C C . ALA A 1 84 ? -1.355 -1.367 -2.187 1.00 97.50 84 ALA A C 1
ATOM 657 O O . ALA A 1 84 ? -0.463 -1.643 -2.981 1.00 97.50 84 ALA A O 1
ATOM 658 N N . GLY A 1 85 ? -1.701 -2.192 -1.196 1.00 98.31 85 GLY A N 1
ATOM 659 C CA . GLY A 1 85 ? -1.044 -3.470 -0.926 1.00 98.31 85 GLY A CA 1
ATOM 660 C C . GLY A 1 85 ? -1.490 -4.611 -1.843 1.00 98.31 85 GLY A C 1
ATOM 661 O O . GLY A 1 85 ? -0.906 -4.848 -2.901 1.00 98.31 85 GLY A O 1
ATOM 662 N N . ALA A 1 86 ? -2.461 -5.403 -1.375 1.00 98.56 86 ALA A N 1
ATOM 663 C CA . ALA A 1 86 ? -2.840 -6.679 -1.998 1.00 98.56 86 ALA A CA 1
ATOM 664 C C . ALA A 1 86 ? -3.123 -6.558 -3.501 1.00 98.56 86 ALA A C 1
ATOM 666 O O . ALA A 1 86 ? -2.676 -7.399 -4.278 1.00 98.56 86 ALA A O 1
ATOM 667 N N . HIS A 1 87 ? -3.796 -5.487 -3.901 1.00 98.00 87 HIS A N 1
ATOM 668 C CA . HIS A 1 87 ? -4.223 -5.223 -5.262 1.00 98.00 87 HIS A CA 1
ATOM 669 C C . HIS A 1 87 ? -3.095 -4.667 -6.138 1.00 98.00 87 HIS A C 1
ATOM 671 O O . HIS A 1 87 ? -2.512 -5.405 -6.935 1.00 98.00 87 HIS A O 1
ATOM 677 N N . ARG A 1 88 ? -2.728 -3.395 -5.972 1.00 96.94 88 ARG A N 1
ATOM 678 C CA . ARG A 1 88 ? -1.814 -2.703 -6.897 1.00 96.94 88 ARG A CA 1
ATOM 679 C C . ARG A 1 88 ? -0.366 -3.190 -6.797 1.00 96.94 88 ARG A C 1
ATOM 681 O O . ARG A 1 88 ? 0.279 -3.380 -7.832 1.00 96.94 88 ARG A O 1
ATOM 688 N N . LEU A 1 89 ? 0.147 -3.409 -5.581 1.00 97.25 89 LEU A N 1
ATOM 689 C CA . LEU A 1 89 ? 1.531 -3.843 -5.355 1.00 97.25 89 LEU A CA 1
ATOM 690 C C . LEU A 1 89 ? 1.720 -5.338 -5.622 1.00 97.25 89 LEU A C 1
ATOM 692 O O . LEU A 1 89 ? 2.584 -5.713 -6.412 1.00 97.25 89 LEU A O 1
ATOM 696 N N . TRP A 1 90 ? 0.956 -6.197 -4.944 1.00 97.88 90 TRP A N 1
ATOM 697 C CA . TRP A 1 90 ? 1.214 -7.641 -4.979 1.00 97.88 90 TRP A CA 1
ATOM 698 C C . TRP A 1 90 ? 0.467 -8.371 -6.093 1.00 97.88 90 TRP A C 1
ATOM 700 O O . TRP A 1 90 ? 1.037 -9.300 -6.660 1.00 97.88 90 TRP A O 1
ATOM 710 N N . SER A 1 91 ? -0.754 -7.973 -6.459 1.00 96.69 91 SER A N 1
ATOM 711 C CA . SER A 1 91 ? -1.456 -8.641 -7.565 1.00 96.69 91 SER A CA 1
ATOM 712 C C . SER A 1 91 ? -0.920 -8.185 -8.911 1.00 96.69 91 SER A C 1
ATOM 714 O O . SER A 1 91 ? -0.446 -9.034 -9.658 1.00 96.69 91 SER A O 1
ATOM 716 N N . HIS A 1 92 ? -0.904 -6.871 -9.155 1.00 95.12 92 HIS A N 1
ATOM 717 C CA . HIS A 1 92 ? -0.585 -6.298 -10.470 1.00 95.12 92 HIS A CA 1
ATOM 718 C C . HIS A 1 92 ? 0.855 -5.834 -10.661 1.00 95.12 92 HIS A C 1
ATOM 720 O O . HIS A 1 92 ? 1.243 -5.498 -11.777 1.00 95.12 92 HIS A O 1
ATOM 726 N N . ARG A 1 93 ? 1.660 -5.785 -9.590 1.00 94.62 93 ARG A N 1
ATOM 727 C CA . ARG A 1 93 ? 3.070 -5.354 -9.653 1.00 94.62 93 ARG A CA 1
ATOM 728 C C . ARG A 1 93 ? 3.235 -3.967 -10.302 1.00 94.62 93 ARG A C 1
ATOM 730 O O . ARG A 1 93 ? 4.256 -3.686 -10.923 1.00 94.62 93 ARG A O 1
ATOM 737 N N . SER A 1 94 ? 2.235 -3.102 -10.133 1.00 93.12 94 SER A N 1
ATOM 738 C CA . SER A 1 94 ? 2.147 -1.790 -10.794 1.00 93.12 94 SER A CA 1
ATOM 739 C C . SER A 1 94 ? 3.166 -0.767 -10.273 1.00 93.12 94 SER A C 1
ATOM 741 O O . SER A 1 94 ? 3.444 0.237 -10.922 1.00 93.12 94 SER A O 1
ATOM 743 N N . TYR A 1 95 ? 3.765 -1.029 -9.107 1.00 93.94 95 TYR A N 1
ATOM 744 C CA . TYR A 1 95 ? 4.871 -0.255 -8.550 1.00 93.94 95 TYR A CA 1
ATOM 745 C C . TYR A 1 95 ? 5.762 -1.126 -7.650 1.00 93.94 95 TYR A C 1
ATOM 747 O O . TYR A 1 95 ? 5.404 -2.245 -7.278 1.00 93.94 95 TYR A O 1
ATOM 755 N N . LYS A 1 96 ? 6.944 -0.616 -7.276 1.00 93.38 96 LYS A N 1
ATOM 756 C CA . LYS A 1 96 ? 7.864 -1.275 -6.332 1.00 93.38 96 LYS A CA 1
ATOM 757 C C . LYS A 1 96 ? 7.870 -0.543 -4.992 1.00 93.38 96 LYS A C 1
ATOM 759 O O . LYS A 1 96 ? 7.940 0.681 -4.951 1.00 93.38 96 LYS A O 1
ATOM 764 N N . ALA A 1 97 ? 7.863 -1.297 -3.895 1.00 93.81 97 ALA A N 1
ATOM 765 C CA . ALA A 1 97 ? 7.870 -0.759 -2.536 1.00 93.81 97 ALA A CA 1
ATOM 766 C C . ALA A 1 97 ? 9.125 -1.179 -1.753 1.00 93.81 97 ALA A C 1
ATOM 768 O O . ALA A 1 97 ? 9.571 -2.331 -1.810 1.00 93.81 97 ALA A O 1
ATOM 769 N N . SER A 1 98 ? 9.673 -0.250 -0.965 1.00 93.69 98 SER A N 1
ATOM 770 C CA . SER A 1 98 ? 10.749 -0.540 -0.012 1.00 93.69 98 SER A CA 1
ATOM 771 C C . SER A 1 98 ? 10.271 -1.504 1.085 1.00 93.69 98 SER A C 1
ATOM 773 O O . SER A 1 98 ? 9.072 -1.689 1.301 1.00 93.69 98 SER A O 1
ATOM 775 N N . LEU A 1 99 ? 11.204 -2.150 1.794 1.00 95.06 99 LEU A N 1
ATOM 776 C CA . LEU A 1 99 ? 10.855 -3.090 2.867 1.00 95.06 99 LEU A CA 1
ATOM 777 C C . LEU A 1 99 ? 9.952 -2.465 3.958 1.00 95.06 99 LEU A C 1
ATOM 779 O O . LEU A 1 99 ? 8.956 -3.104 4.296 1.00 95.06 99 LEU A O 1
ATOM 783 N N . PRO A 1 100 ? 10.206 -1.237 4.465 1.00 94.69 100 PRO A N 1
ATOM 784 C CA . PRO A 1 100 ? 9.320 -0.612 5.451 1.00 94.69 100 PRO A CA 1
ATOM 785 C C . PRO A 1 100 ? 7.880 -0.440 4.954 1.00 94.69 100 PRO A C 1
ATOM 787 O O . PRO A 1 100 ? 6.941 -0.781 5.672 1.00 94.69 100 PRO A O 1
ATOM 790 N N . LEU A 1 101 ? 7.696 0.022 3.711 1.00 94.56 101 LEU A N 1
ATOM 791 C CA . LEU A 1 101 ? 6.364 0.199 3.130 1.00 94.56 101 LEU A CA 1
ATOM 792 C C . LEU A 1 101 ? 5.652 -1.147 2.936 1.00 94.56 101 LEU A C 1
ATOM 794 O O . LEU A 1 101 ? 4.473 -1.266 3.260 1.00 94.56 101 LEU A O 1
ATOM 798 N N . ARG A 1 102 ? 6.368 -2.186 2.485 1.00 98.25 102 ARG A N 1
ATOM 799 C CA . ARG A 1 102 ? 5.807 -3.544 2.370 1.00 98.25 102 ARG A CA 1
ATOM 800 C C . ARG A 1 102 ? 5.340 -4.097 3.714 1.00 98.25 102 ARG A C 1
ATOM 802 O O . ARG A 1 102 ? 4.255 -4.668 3.786 1.00 98.25 102 ARG A O 1
ATOM 809 N N . ILE A 1 103 ? 6.125 -3.909 4.777 1.00 98.38 103 ILE A N 1
ATOM 810 C CA . ILE A 1 103 ? 5.748 -4.333 6.134 1.00 98.38 103 ILE A CA 1
ATOM 811 C C . ILE A 1 103 ? 4.495 -3.584 6.601 1.00 98.38 103 ILE A C 1
ATOM 813 O O . ILE A 1 103 ? 3.550 -4.219 7.069 1.00 98.38 103 ILE A O 1
ATOM 817 N N . PHE A 1 104 ? 4.457 -2.258 6.426 1.00 97.94 104 PHE A N 1
ATOM 818 C CA . PHE A 1 104 ? 3.286 -1.443 6.756 1.00 97.94 104 PHE A CA 1
ATOM 819 C C . PHE A 1 104 ? 2.026 -1.943 6.035 1.00 97.94 104 PHE A C 1
ATOM 821 O O . PHE A 1 104 ? 1.019 -2.223 6.687 1.00 97.94 104 PHE A O 1
ATOM 828 N N . LEU A 1 105 ? 2.096 -2.133 4.712 1.00 98.56 105 LEU A N 1
ATOM 829 C CA . LEU A 1 105 ? 0.961 -2.596 3.910 1.00 98.56 105 LEU A CA 1
ATOM 830 C C . LEU A 1 105 ? 0.520 -4.020 4.285 1.00 98.56 105 LEU A C 1
ATOM 832 O O . LEU A 1 105 ? -0.672 -4.311 4.247 1.00 98.56 105 LEU A O 1
ATOM 836 N N . ALA A 1 106 ? 1.433 -4.899 4.711 1.00 98.75 106 ALA A N 1
ATOM 837 C CA . ALA A 1 106 ? 1.082 -6.252 5.151 1.00 98.75 106 ALA A CA 1
ATOM 838 C C . ALA A 1 106 ? 0.373 -6.281 6.518 1.00 98.75 106 ALA A C 1
ATOM 840 O O . ALA A 1 106 ? -0.558 -7.068 6.738 1.00 98.75 106 ALA A O 1
ATOM 841 N N . ILE A 1 107 ? 0.778 -5.396 7.435 1.00 98.50 107 ILE A N 1
ATOM 842 C CA . ILE A 1 107 ? 0.090 -5.183 8.717 1.00 98.50 107 ILE A CA 1
ATOM 843 C C . ILE A 1 107 ? -1.304 -4.594 8.466 1.00 98.50 107 ILE A C 1
ATOM 845 O O . ILE A 1 107 ? -2.296 -5.107 8.987 1.00 98.50 107 ILE A O 1
ATOM 849 N N . ALA A 1 108 ? -1.386 -3.574 7.610 1.00 98.56 108 ALA A N 1
ATOM 850 C CA . ALA A 1 108 ? -2.633 -2.950 7.181 1.00 98.56 108 ALA A CA 1
ATOM 851 C C . ALA A 1 108 ? -3.586 -3.953 6.497 1.00 98.56 108 ALA A C 1
ATOM 853 O O . ALA A 1 108 ? -4.771 -4.009 6.821 1.00 98.56 108 ALA A O 1
ATOM 854 N N . ASN A 1 109 ? -3.070 -4.834 5.634 1.00 98.75 109 ASN A N 1
ATOM 855 C CA . ASN A 1 109 ? -3.852 -5.906 5.012 1.00 98.75 109 ASN A CA 1
ATOM 856 C C . ASN A 1 109 ? -4.406 -6.902 6.049 1.00 98.75 109 ASN A C 1
ATOM 858 O O . ASN A 1 109 ? -5.555 -7.331 5.956 1.00 98.75 109 ASN A O 1
ATOM 862 N N . SER A 1 110 ? -3.628 -7.220 7.090 1.00 98.69 110 SER A N 1
ATOM 863 C CA . SER A 1 110 ? -4.101 -8.075 8.191 1.00 98.69 110 SER A CA 1
ATOM 864 C C . SER A 1 110 ? -5.257 -7.433 8.973 1.00 98.69 110 SER A C 1
ATOM 866 O O . SER A 1 110 ? -6.130 -8.148 9.460 1.00 98.69 110 SER A O 1
ATOM 868 N N . MET A 1 111 ? -5.303 -6.097 9.061 1.00 98.75 111 MET A N 1
ATOM 869 C CA . MET A 1 111 ? -6.435 -5.360 9.639 1.00 98.75 111 MET A CA 1
ATOM 870 C C . MET A 1 111 ? -7.700 -5.459 8.771 1.00 98.75 111 MET A C 1
ATOM 872 O O . MET A 1 111 ? -8.801 -5.465 9.322 1.00 98.75 111 MET A O 1
ATOM 876 N N . ALA A 1 112 ? -7.552 -5.568 7.446 1.00 98.62 112 ALA A N 1
ATOM 877 C CA . ALA A 1 112 ? -8.665 -5.694 6.503 1.00 98.62 112 ALA A CA 1
ATOM 878 C C . ALA A 1 112 ? -9.319 -7.086 6.493 1.00 98.62 112 ALA A C 1
ATOM 880 O O . ALA A 1 112 ? -10.480 -7.198 6.114 1.00 98.62 112 ALA A O 1
ATOM 881 N N . PHE A 1 113 ? -8.581 -8.127 6.899 1.00 98.50 113 PHE A N 1
ATOM 882 C CA . PHE A 1 113 ? -9.050 -9.513 7.024 1.00 98.50 113 PHE A CA 1
ATOM 883 C C . PHE A 1 113 ? -9.778 -10.055 5.772 1.00 98.50 113 PHE A C 1
ATOM 885 O O . PHE A 1 113 ? -10.878 -10.591 5.848 1.00 98.50 113 PHE A O 1
ATOM 892 N N . GLN A 1 114 ? -9.135 -9.973 4.603 1.00 98.25 114 GLN A N 1
ATOM 893 C CA . GLN A 1 114 ? -9.688 -10.482 3.336 1.00 98.25 114 GLN A CA 1
ATOM 894 C C . GLN A 1 114 ? -8.939 -11.711 2.783 1.00 98.25 114 GLN A C 1
ATOM 896 O O . GLN A 1 114 ? -8.786 -11.859 1.581 1.00 98.25 114 GLN A O 1
ATOM 901 N N . ASN A 1 115 ? -8.502 -12.627 3.648 1.00 98.06 115 ASN A N 1
ATOM 902 C CA . ASN A 1 115 ? -7.463 -13.646 3.392 1.00 98.06 115 ASN A CA 1
ATOM 903 C C . ASN A 1 115 ? -6.039 -13.071 3.348 1.00 98.06 115 ASN A C 1
ATOM 905 O O . ASN A 1 115 ? -5.832 -11.857 3.405 1.00 98.06 115 ASN A O 1
ATOM 909 N N . ASP A 1 116 ? -5.050 -13.966 3.391 1.00 98.62 116 ASP A N 1
ATOM 910 C CA . ASP A 1 116 ? -3.643 -13.586 3.323 1.00 98.62 116 ASP A CA 1
ATOM 911 C C . ASP A 1 116 ? -3.282 -13.082 1.920 1.00 98.62 116 ASP A C 1
ATOM 913 O O . ASP A 1 116 ? -3.947 -13.422 0.938 1.00 98.62 116 ASP A O 1
ATOM 917 N N . ILE A 1 117 ? -2.219 -12.279 1.823 1.00 98.81 117 ILE A N 1
ATOM 918 C CA . ILE A 1 117 ? -1.848 -11.575 0.584 1.00 98.81 117 ILE A CA 1
ATOM 919 C C . ILE A 1 117 ? -1.665 -12.550 -0.584 1.00 98.81 117 ILE A C 1
ATOM 921 O O . ILE A 1 117 ? -2.077 -12.251 -1.702 1.00 98.81 117 ILE A O 1
ATOM 925 N N . TYR A 1 118 ? -1.082 -13.727 -0.331 1.00 98.62 118 TYR A N 1
ATOM 926 C CA . TYR A 1 118 ? -0.850 -14.727 -1.372 1.00 98.62 118 TYR A CA 1
ATOM 927 C C . TYR A 1 118 ? -2.164 -15.288 -1.924 1.00 98.62 118 TYR A C 1
ATOM 929 O O . TYR A 1 118 ? -2.318 -15.428 -3.136 1.00 98.62 118 TYR A O 1
ATOM 937 N N . GLU A 1 119 ? -3.115 -15.628 -1.048 1.00 98.25 119 GLU A N 1
ATOM 938 C CA . GLU A 1 119 ? -4.423 -16.130 -1.478 1.00 98.25 119 GLU A CA 1
ATOM 939 C C . GLU A 1 119 ? -5.246 -15.049 -2.186 1.00 98.25 119 GLU A C 1
ATOM 941 O O . GLU A 1 119 ? -5.808 -15.337 -3.245 1.00 98.2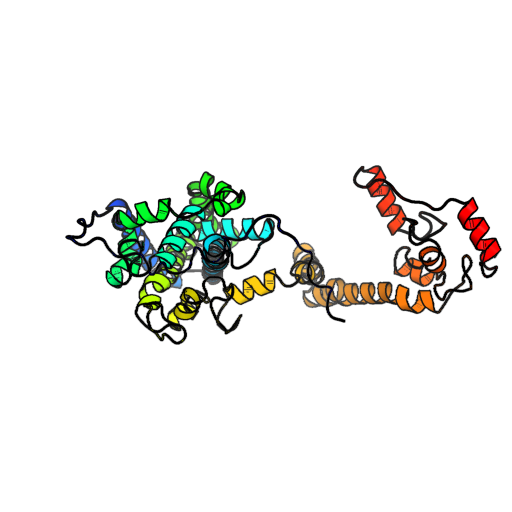5 119 GLU A O 1
ATOM 946 N N . TRP A 1 120 ? -5.262 -13.823 -1.650 1.00 98.56 120 TRP A N 1
ATOM 947 C CA . TRP A 1 120 ? -5.959 -12.690 -2.264 1.00 98.56 120 TRP A CA 1
ATOM 948 C C . TRP A 1 120 ? -5.420 -12.420 -3.670 1.00 98.56 120 TRP A C 1
ATOM 950 O O . TRP A 1 120 ? -6.183 -12.422 -4.631 1.00 98.56 120 TRP A O 1
ATOM 960 N N . ALA A 1 121 ? -4.096 -12.290 -3.814 1.00 98.19 121 ALA A N 1
ATOM 961 C CA . ALA A 1 121 ? -3.476 -11.989 -5.099 1.00 98.19 121 ALA A CA 1
ATOM 962 C C . ALA A 1 121 ? -3.634 -13.119 -6.119 1.00 98.19 121 ALA A C 1
ATOM 964 O O . ALA A 1 121 ? -3.887 -12.851 -7.291 1.00 98.19 121 ALA A O 1
ATOM 965 N N . ARG A 1 122 ? -3.558 -14.389 -5.695 1.00 97.50 122 ARG A N 1
ATOM 966 C CA . ARG A 1 122 ? -3.870 -15.517 -6.585 1.00 97.50 122 ARG A CA 1
ATOM 967 C C . ARG A 1 122 ? -5.292 -15.402 -7.123 1.00 97.50 122 ARG A C 1
ATOM 969 O O . ARG A 1 122 ? -5.486 -15.501 -8.328 1.00 97.50 122 ARG A O 1
ATOM 976 N N . ASP A 1 123 ? -6.277 -15.256 -6.239 1.00 97.38 123 ASP A N 1
ATOM 977 C CA . ASP A 1 123 ? -7.681 -15.211 -6.650 1.00 97.38 123 ASP A CA 1
ATOM 978 C C . ASP A 1 123 ? -7.962 -13.983 -7.537 1.00 97.38 123 ASP A C 1
ATOM 980 O O . ASP A 1 123 ? -8.697 -14.101 -8.514 1.00 97.38 123 ASP A O 1
ATOM 984 N N . HIS A 1 124 ? -7.320 -12.844 -7.259 1.00 97.50 124 HIS A N 1
ATOM 985 C CA . HIS A 1 124 ? -7.435 -11.622 -8.060 1.00 97.50 124 HIS A CA 1
ATOM 986 C C . HIS A 1 124 ? -6.816 -11.755 -9.459 1.00 97.50 124 HIS A C 1
ATOM 988 O O . HIS A 1 124 ? -7.428 -11.371 -10.453 1.00 97.50 124 HIS A O 1
ATOM 994 N N . ARG A 1 125 ? -5.641 -12.384 -9.580 1.00 96.62 125 ARG A N 1
ATOM 995 C CA . ARG A 1 125 ? -5.046 -12.684 -10.895 1.00 96.62 125 ARG A CA 1
ATOM 996 C C . ARG A 1 125 ? -5.912 -13.653 -11.708 1.00 96.62 125 ARG A C 1
ATOM 998 O O . ARG A 1 125 ? -6.053 -13.485 -12.916 1.00 96.62 125 ARG A O 1
ATOM 1005 N N . VAL A 1 126 ? -6.538 -14.645 -11.058 1.00 95.94 126 VAL A N 1
ATOM 1006 C CA . VAL A 1 126 ? -7.519 -15.527 -11.725 1.00 95.94 126 VAL A CA 1
ATOM 1007 C C . VAL A 1 126 ? -8.722 -14.719 -12.208 1.00 95.94 126 VAL A C 1
ATOM 1009 O O . VAL A 1 126 ? -9.170 -14.926 -13.334 1.00 95.94 126 VAL A O 1
ATOM 1012 N N . HIS A 1 127 ? -9.225 -13.808 -11.372 1.00 97.00 127 HIS A N 1
ATOM 1013 C CA . HIS A 1 127 ? -10.342 -12.934 -11.711 1.00 97.00 127 HIS A CA 1
ATOM 1014 C C . HIS A 1 127 ? -10.054 -12.104 -12.967 1.00 97.00 127 HIS A C 1
ATOM 1016 O O . HIS A 1 127 ? -10.832 -12.172 -13.909 1.00 97.00 127 HIS A O 1
ATOM 1022 N N . HIS A 1 128 ? -8.912 -11.416 -13.046 1.00 94.94 128 HIS A N 1
ATOM 1023 C CA . HIS A 1 128 ? -8.558 -10.646 -14.245 1.00 94.94 128 HIS A CA 1
ATOM 1024 C C . HIS A 1 128 ? -8.432 -11.516 -15.497 1.00 94.94 128 HIS A C 1
ATOM 1026 O O . HIS A 1 128 ? -8.987 -11.189 -16.546 1.00 94.94 128 HIS A O 1
ATOM 1032 N N . LYS A 1 129 ? -7.731 -12.649 -15.380 1.00 93.38 129 LYS A N 1
ATOM 1033 C CA . LYS A 1 129 ? -7.423 -13.501 -16.530 1.00 93.38 129 LYS A CA 1
ATOM 1034 C C . LYS A 1 129 ? -8.652 -14.197 -17.110 1.00 93.38 129 LYS A C 1
ATOM 1036 O O . LYS A 1 129 ? -8.724 -14.398 -18.316 1.00 93.38 129 LYS A O 1
ATOM 1041 N N . PHE A 1 130 ? -9.612 -14.570 -16.266 1.00 94.75 130 PHE A N 1
ATOM 1042 C CA . PHE A 1 130 ? -10.787 -15.353 -16.665 1.00 94.75 130 PHE A CA 1
ATOM 1043 C C . PHE A 1 130 ? -12.104 -14.675 -16.284 1.00 94.75 130 PHE A C 1
ATOM 1045 O O . PHE A 1 130 ? -13.092 -15.360 -16.000 1.00 94.75 130 PHE A O 1
ATOM 1052 N N . SER A 1 131 ? -12.101 -13.345 -16.257 1.00 94.00 131 SER A N 1
ATOM 1053 C CA . SER A 1 131 ? -13.218 -12.507 -15.828 1.00 94.00 131 SER A CA 1
ATOM 1054 C C . SER A 1 131 ? -14.531 -12.928 -16.501 1.00 94.00 131 SER A C 1
ATOM 1056 O O . SER A 1 131 ? -14.561 -13.321 -17.669 1.00 94.00 131 SER A O 1
ATOM 1058 N N . GLU A 1 132 ? -15.637 -12.919 -15.753 1.00 94.00 132 GLU A N 1
ATOM 1059 C CA . GLU A 1 132 ? -16.963 -13.298 -16.269 1.00 94.00 132 GLU A CA 1
ATOM 1060 C C . GLU A 1 132 ? -17.089 -14.745 -16.789 1.00 94.00 132 GLU A C 1
ATOM 1062 O O . GLU A 1 132 ? -17.965 -15.044 -17.617 1.00 94.00 132 GLU A O 1
ATOM 1067 N N . THR A 1 133 ? -16.263 -15.663 -16.291 1.00 94.88 133 THR A N 1
ATOM 1068 C CA . THR A 1 133 ? -16.365 -17.098 -16.598 1.00 94.88 133 THR A CA 1
ATOM 1069 C C . THR A 1 133 ? -16.492 -17.954 -15.340 1.00 94.88 133 THR A C 1
ATOM 1071 O O . THR A 1 133 ? -16.407 -17.481 -14.210 1.00 94.88 133 THR A O 1
ATOM 1074 N N . ASP A 1 134 ? -16.705 -19.254 -15.495 1.00 95.44 134 ASP A N 1
ATOM 1075 C CA . ASP A 1 134 ? -16.708 -20.212 -14.389 1.00 95.44 134 ASP A CA 1
ATOM 1076 C C . ASP A 1 134 ? -15.350 -20.380 -13.680 1.00 95.44 134 ASP A C 1
ATOM 1078 O O . ASP A 1 134 ? -15.307 -21.000 -12.609 1.00 95.44 134 ASP A O 1
ATOM 1082 N N . ALA A 1 135 ? -14.262 -19.837 -14.236 1.00 95.75 135 ALA A N 1
ATOM 1083 C CA . ALA A 1 135 ? -12.969 -19.771 -13.563 1.00 95.75 135 ALA A CA 1
ATOM 1084 C C . ALA A 1 135 ? -12.778 -18.482 -12.744 1.00 95.75 135 ALA A C 1
ATOM 1086 O O . ALA A 1 135 ? -11.880 -18.445 -11.909 1.00 95.75 135 ALA A O 1
ATOM 1087 N N . ASP A 1 136 ? -13.635 -17.470 -12.906 1.00 96.94 136 ASP A N 1
ATOM 1088 C CA . ASP A 1 136 ? -13.645 -16.261 -12.077 1.00 96.94 136 ASP A CA 1
ATOM 1089 C C . ASP A 1 136 ? -14.232 -16.569 -10.677 1.00 96.94 136 ASP A C 1
ATOM 1091 O O . ASP A 1 136 ? -15.388 -17.012 -10.576 1.00 96.94 136 ASP A O 1
ATOM 1095 N N . PRO A 1 137 ? -13.480 -16.346 -9.575 1.00 97.31 137 PRO A N 1
ATOM 1096 C CA . PRO A 1 137 ? -13.949 -16.615 -8.216 1.00 97.31 137 PRO A CA 1
ATOM 1097 C C . PRO A 1 137 ? -15.267 -15.918 -7.857 1.00 97.31 137 PRO A C 1
ATOM 1099 O O . PRO A 1 137 ? -16.062 -16.487 -7.105 1.00 97.31 137 PRO A O 1
ATOM 1102 N N . HIS A 1 138 ? -15.501 -14.717 -8.388 1.00 97.19 138 HIS A N 1
ATOM 1103 C CA . HIS A 1 138 ? -16.660 -13.875 -8.085 1.00 97.19 138 HIS A CA 1
ATOM 1104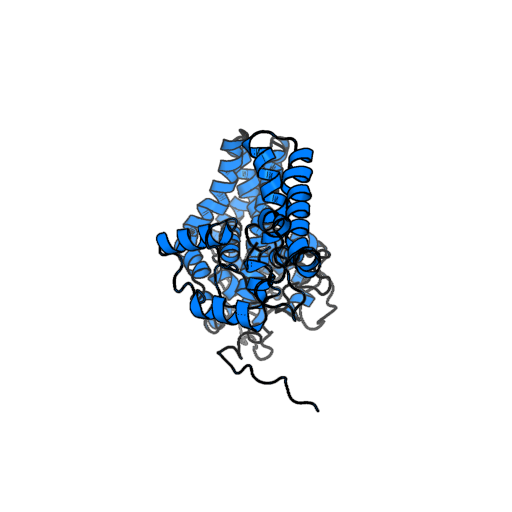 C C . HIS A 1 138 ? -17.405 -13.444 -9.356 1.00 97.19 138 HIS A C 1
ATOM 1106 O O . HIS A 1 138 ? -17.964 -12.354 -9.420 1.00 97.19 138 HIS A O 1
ATOM 1112 N N . ASN A 1 139 ? -17.501 -14.369 -10.320 1.00 97.00 139 ASN A N 1
ATOM 1113 C CA . ASN A 1 139 ? -18.193 -14.213 -11.602 1.00 97.00 139 ASN A CA 1
ATOM 1114 C C . ASN A 1 139 ? -19.520 -13.434 -11.517 1.00 97.00 139 ASN A C 1
ATOM 1116 O O . ASN A 1 139 ? -20.559 -13.968 -11.100 1.00 97.00 139 ASN A O 1
ATOM 1120 N N . ALA A 1 140 ? -19.499 -12.197 -12.019 1.00 96.44 140 ALA A N 1
ATOM 1121 C CA . ALA A 1 140 ? -20.641 -11.287 -12.033 1.00 96.44 140 ALA A CA 1
ATOM 1122 C C . ALA A 1 140 ? -21.835 -11.794 -12.867 1.00 96.44 140 ALA A C 1
ATOM 1124 O O . ALA A 1 140 ? -22.982 -11.456 -12.559 1.00 96.44 140 ALA A O 1
ATOM 1125 N N . LYS A 1 141 ? -21.628 -12.687 -13.853 1.00 95.62 141 LYS A N 1
ATOM 1126 C CA . LYS A 1 141 ? -22.731 -13.311 -14.619 1.00 95.62 141 LYS A CA 1
ATOM 1127 C C . LYS A 1 141 ? -23.620 -14.219 -13.764 1.00 95.62 141 LYS A C 1
ATOM 1129 O O . LYS A 1 141 ? -24.725 -14.563 -14.175 1.00 95.62 141 LYS A O 1
ATOM 1134 N N . ARG A 1 142 ? -23.174 -14.603 -12.561 1.00 95.75 142 ARG A N 1
ATOM 1135 C CA . ARG A 1 142 ? -23.981 -15.364 -11.587 1.00 95.75 142 ARG A CA 1
ATOM 1136 C C . ARG A 1 142 ? -24.885 -14.472 -10.725 1.00 95.75 142 ARG A C 1
ATOM 1138 O O . ARG A 1 142 ? -25.587 -14.997 -9.857 1.00 95.75 142 ARG A O 1
ATOM 1145 N N . GLY A 1 143 ? -24.889 -13.165 -10.990 1.00 97.25 143 GLY A N 1
ATOM 1146 C CA . GLY A 1 143 ? -25.753 -12.168 -10.370 1.00 97.25 143 GLY A CA 1
ATOM 1147 C C . GLY A 1 143 ? -25.106 -11.446 -9.189 1.00 97.25 143 GLY A C 1
ATOM 1148 O O . GLY A 1 143 ? -24.171 -11.948 -8.566 1.00 97.25 143 GLY A O 1
ATOM 1149 N N . PHE A 1 144 ? -25.673 -10.285 -8.853 1.00 98.19 144 PHE A N 1
ATOM 1150 C CA . PHE A 1 144 ? -25.143 -9.355 -7.850 1.00 98.19 144 PHE A CA 1
ATOM 1151 C C . PHE A 1 144 ? -24.832 -10.020 -6.506 1.00 98.19 144 PHE A C 1
ATOM 1153 O O . PHE A 1 144 ? -23.751 -9.837 -5.959 1.00 98.19 144 PHE A O 1
ATOM 1160 N N . PHE A 1 145 ? -25.754 -10.828 -5.969 1.00 98.31 145 PHE A N 1
ATOM 1161 C CA . PHE A 1 145 ? -25.541 -11.471 -4.670 1.00 98.31 145 PHE A CA 1
ATOM 1162 C C . PHE A 1 145 ? -24.333 -12.413 -4.684 1.00 98.31 145 PHE A C 1
ATOM 1164 O O . PHE A 1 145 ? -23.582 -12.454 -3.711 1.00 98.31 145 PHE A O 1
ATOM 1171 N N . PHE A 1 146 ? -24.131 -13.157 -5.779 1.00 98.25 146 PHE A N 1
ATOM 1172 C CA . PHE A 1 146 ? -23.005 -14.078 -5.892 1.00 98.25 146 PHE A CA 1
ATOM 1173 C C . PHE A 1 146 ? -21.676 -13.325 -5.918 1.00 98.25 146 PHE A C 1
ATOM 1175 O O . PHE A 1 146 ? -20.806 -13.669 -5.122 1.00 98.25 146 PHE A O 1
ATOM 1182 N N . SER A 1 147 ? -21.539 -12.306 -6.772 1.00 97.75 147 SER A N 1
ATOM 1183 C CA . SER A 1 147 ? -20.297 -11.532 -6.897 1.00 97.75 147 SER A CA 1
ATOM 1184 C C . SER A 1 147 ? -20.018 -10.634 -5.691 1.00 97.75 147 SER A C 1
ATOM 1186 O O . SER A 1 147 ? -18.858 -10.383 -5.378 1.00 97.75 147 SER A O 1
ATOM 1188 N N . HIS A 1 148 ? -21.055 -10.219 -4.956 1.00 98.56 148 HIS A N 1
ATOM 1189 C CA . HIS A 1 148 ? -20.899 -9.416 -3.746 1.00 98.56 148 HIS A CA 1
ATOM 1190 C C . HIS A 1 148 ? -20.416 -10.255 -2.550 1.00 98.56 148 HIS A C 1
ATOM 1192 O O . HIS A 1 148 ? -19.349 -10.011 -2.005 1.00 98.56 148 HIS A O 1
ATOM 1198 N N . VAL A 1 149 ? -21.164 -11.289 -2.147 1.00 98.62 149 VAL A N 1
ATOM 1199 C CA . VAL A 1 149 ? -20.822 -12.088 -0.947 1.00 98.62 149 VAL A CA 1
ATOM 1200 C C . VAL A 1 149 ? -21.050 -13.586 -1.127 1.00 98.62 149 VAL A C 1
ATOM 1202 O O . VAL A 1 149 ? -20.393 -14.399 -0.481 1.00 98.62 149 VAL A O 1
ATOM 1205 N N . GLY A 1 150 ? -21.953 -13.987 -2.024 1.00 98.31 150 GLY A N 1
ATOM 1206 C CA . GLY A 1 150 ? -22.381 -15.375 -2.179 1.00 98.31 150 GLY A CA 1
ATOM 1207 C C . GLY A 1 150 ? -21.248 -16.334 -2.5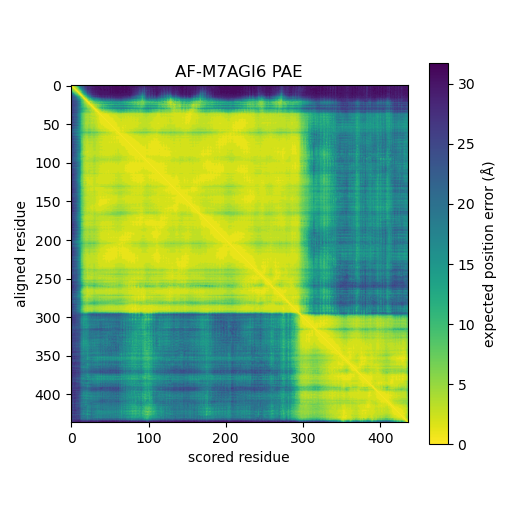45 1.00 98.31 150 GLY A C 1
ATOM 1208 O O . GLY A 1 150 ? -21.277 -17.485 -2.109 1.00 98.31 150 GLY A O 1
ATOM 1209 N N . TRP A 1 151 ? -20.227 -15.871 -3.269 1.00 98.25 151 TRP A N 1
ATOM 1210 C CA . TRP A 1 151 ? -19.042 -16.666 -3.603 1.00 98.25 151 TRP A CA 1
ATOM 1211 C C . TRP A 1 151 ? -18.243 -17.122 -2.368 1.00 98.25 151 TRP A C 1
ATOM 1213 O O . TRP A 1 151 ? -17.679 -18.215 -2.378 1.00 98.25 151 TRP A O 1
ATOM 1223 N N . LEU A 1 152 ? -18.271 -16.356 -1.269 1.00 97.56 152 LEU A N 1
ATOM 1224 C CA . LEU A 1 152 ? -17.651 -16.720 0.015 1.00 97.56 152 LEU A CA 1
ATOM 1225 C C . LEU A 1 152 ? -18.469 -17.754 0.805 1.00 97.56 152 LEU A C 1
ATOM 1227 O O . LEU A 1 152 ? -17.966 -18.354 1.760 1.00 97.56 152 LEU A O 1
ATOM 1231 N N . LEU A 1 153 ? -19.737 -17.953 0.438 1.00 98.44 153 LEU A N 1
ATOM 1232 C CA . LEU A 1 153 ? -20.696 -18.805 1.150 1.00 98.44 153 LEU A CA 1
ATOM 1233 C C . LEU A 1 153 ? -20.816 -20.209 0.542 1.00 98.44 153 LEU A C 1
ATOM 1235 O O . LEU A 1 153 ? -21.501 -21.076 1.092 1.00 98.44 153 LEU A O 1
ATOM 1239 N N . VAL A 1 154 ? -20.150 -20.448 -0.587 1.00 98.25 154 VAL A N 1
ATOM 1240 C CA . VAL A 1 154 ? -20.142 -21.723 -1.308 1.00 98.25 154 VAL A CA 1
ATOM 1241 C C . VAL A 1 154 ? -18.714 -22.182 -1.579 1.00 98.25 154 VAL A C 1
ATOM 1243 O O . VAL A 1 154 ? -17.752 -21.428 -1.458 1.00 98.25 154 VAL A O 1
ATOM 1246 N N . ARG A 1 155 ? -18.548 -23.452 -1.948 1.00 97.50 155 ARG A N 1
ATOM 1247 C CA . ARG A 1 155 ? -17.265 -23.935 -2.468 1.00 97.50 155 ARG A CA 1
ATOM 1248 C C . ARG A 1 155 ? -16.969 -23.293 -3.828 1.00 97.50 155 ARG A C 1
ATOM 1250 O O . ARG A 1 155 ? -17.871 -23.170 -4.657 1.00 97.50 155 ARG A O 1
ATOM 1257 N N . LYS A 1 156 ? -15.697 -22.935 -4.049 1.00 96.56 156 LYS A N 1
ATOM 1258 C CA . LYS A 1 156 ? -15.187 -22.450 -5.341 1.00 96.56 156 LYS A CA 1
ATOM 1259 C C . LYS A 1 156 ? -15.526 -23.444 -6.452 1.00 96.56 156 LYS A C 1
ATOM 1261 O O . LYS A 1 156 ? -15.523 -24.657 -6.231 1.00 96.56 156 LYS A O 1
ATOM 1266 N N . HIS A 1 157 ? -15.809 -22.922 -7.640 1.00 96.44 157 HIS A N 1
ATOM 1267 C CA . HIS A 1 157 ? -15.994 -23.753 -8.822 1.00 96.44 157 HIS A CA 1
ATOM 1268 C C . HIS A 1 157 ? -14.678 -24.491 -9.160 1.00 96.44 157 HIS A C 1
ATOM 1270 O O . HIS A 1 157 ? -13.611 -23.910 -8.952 1.00 96.44 157 HIS A O 1
ATOM 1276 N N . PRO A 1 158 ? -14.710 -25.744 -9.661 1.00 95.25 158 PRO A N 1
ATOM 1277 C CA . PRO A 1 158 ? -13.491 -26.489 -9.988 1.00 95.25 158 PRO A CA 1
ATOM 1278 C C . PRO A 1 158 ? -12.539 -25.740 -10.925 1.00 95.25 158 PRO A C 1
ATOM 1280 O O . PRO A 1 158 ? -11.331 -25.781 -10.710 1.00 95.25 158 PRO A O 1
ATOM 1283 N N . ASP A 1 159 ? -13.072 -24.993 -11.895 1.00 95.38 159 ASP A N 1
ATOM 1284 C CA . ASP A 1 159 ? -12.249 -24.240 -12.848 1.00 95.38 159 ASP A CA 1
ATOM 1285 C C . ASP A 1 159 ? -11.463 -23.104 -12.173 1.00 95.38 159 ASP A C 1
ATOM 1287 O O . ASP A 1 159 ? -10.319 -22.869 -12.546 1.00 95.38 159 ASP A O 1
ATOM 1291 N N . VAL A 1 160 ? -11.992 -22.481 -11.110 1.00 95.75 160 VAL A N 1
ATOM 1292 C CA . VAL A 1 160 ? -11.246 -21.493 -10.300 1.00 95.75 160 VAL A CA 1
ATOM 1293 C C . VAL A 1 160 ? -9.999 -22.140 -9.688 1.00 95.75 160 VAL A C 1
ATOM 1295 O O . VAL A 1 160 ? -8.918 -21.554 -9.668 1.00 95.75 160 VAL A O 1
ATOM 1298 N N . ILE A 1 161 ? -10.142 -23.371 -9.185 1.00 95.19 161 ILE A N 1
ATOM 1299 C CA . ILE A 1 161 ? -9.049 -24.119 -8.550 1.00 95.19 161 ILE A CA 1
ATOM 1300 C C . ILE A 1 161 ? -8.029 -24.547 -9.610 1.00 95.19 161 ILE A C 1
ATOM 1302 O O . ILE A 1 161 ? -6.834 -24.315 -9.436 1.00 95.19 161 ILE A O 1
ATOM 1306 N N . GLU A 1 162 ? -8.503 -25.132 -10.712 1.00 94.81 162 GLU A N 1
ATOM 1307 C CA . GLU A 1 162 ? -7.667 -25.618 -11.812 1.00 94.81 162 GLU A CA 1
ATOM 1308 C C . GLU A 1 162 ? -6.849 -24.481 -12.440 1.00 94.81 162 GLU A C 1
ATOM 1310 O O . GLU A 1 162 ? -5.641 -24.610 -12.640 1.00 94.81 162 GLU A O 1
ATOM 1315 N N . LYS A 1 163 ? -7.495 -23.347 -12.735 1.00 93.69 163 LYS A N 1
ATOM 1316 C CA . LYS A 1 163 ? -6.840 -22.193 -13.357 1.00 93.69 163 LYS A CA 1
ATOM 1317 C C . LYS A 1 163 ? -5.942 -21.444 -12.381 1.00 93.69 163 LYS A C 1
ATOM 1319 O O . LYS A 1 163 ? -4.834 -21.075 -12.757 1.00 93.69 163 LYS A O 1
ATOM 1324 N N . GLY A 1 164 ? -6.343 -21.315 -11.115 1.00 92.56 164 GLY A N 1
ATOM 1325 C CA . GLY A 1 164 ? -5.503 -20.707 -10.081 1.00 92.56 164 GLY A CA 1
ATOM 1326 C C . GLY A 1 164 ? -4.202 -21.464 -9.804 1.00 92.56 164 GLY A C 1
ATOM 1327 O O . GLY A 1 164 ? -3.212 -20.845 -9.425 1.00 92.56 164 GLY A O 1
ATOM 1328 N N . GLN A 1 165 ? -4.166 -22.782 -10.025 1.00 92.19 165 GLN A N 1
ATOM 1329 C CA . GLN A 1 165 ? -2.938 -23.584 -9.924 1.00 92.19 165 GLN A CA 1
ATOM 1330 C C . GLN A 1 165 ? -1.967 -23.367 -11.093 1.00 92.19 165 GLN A C 1
ATOM 1332 O O . GLN A 1 165 ? -0.780 -23.648 -10.946 1.00 92.19 165 GLN A O 1
ATOM 1337 N N . LYS A 1 166 ? -2.463 -22.884 -12.238 1.00 91.25 166 LYS A N 1
ATOM 1338 C CA . LYS A 1 166 ? -1.676 -22.651 -13.458 1.00 91.25 166 LYS A CA 1
ATOM 1339 C C . LYS A 1 166 ? -1.052 -21.253 -13.516 1.00 91.25 166 LYS A C 1
ATOM 1341 O O . LYS A 1 166 ? -0.267 -20.992 -14.420 1.00 91.25 166 LYS A O 1
ATOM 1346 N N . LEU A 1 167 ? -1.402 -20.361 -12.587 1.00 90.56 167 LEU A N 1
ATOM 1347 C CA . LEU A 1 167 ? -0.813 -19.027 -12.512 1.00 90.56 167 LEU A CA 1
ATOM 1348 C C . LEU A 1 167 ? 0.612 -19.065 -11.960 1.00 90.56 167 LEU A C 1
ATOM 1350 O O . LEU A 1 167 ? 0.903 -19.801 -11.013 1.00 90.56 167 LEU A O 1
ATOM 1354 N N . ASP A 1 168 ? 1.473 -18.201 -12.497 1.00 92.00 168 ASP A N 1
ATOM 1355 C CA . ASP A 1 168 ? 2.776 -17.946 -11.898 1.00 92.00 168 ASP A CA 1
ATOM 1356 C C . ASP A 1 168 ? 2.640 -17.035 -10.666 1.00 92.00 168 ASP A C 1
ATOM 1358 O O . ASP A 1 168 ? 2.148 -15.905 -10.727 1.00 92.00 168 ASP A O 1
ATOM 1362 N N . LEU A 1 169 ? 3.087 -17.562 -9.526 1.00 95.31 169 LEU A N 1
ATOM 1363 C CA . LEU A 1 169 ? 3.101 -16.902 -8.220 1.00 95.31 169 LEU A CA 1
ATOM 1364 C C . LEU A 1 169 ? 4.512 -16.923 -7.604 1.00 95.31 169 LEU A C 1
ATOM 1366 O O . LEU A 1 169 ? 4.654 -16.821 -6.380 1.00 95.31 169 LEU A O 1
ATOM 1370 N N . ALA A 1 170 ? 5.557 -17.143 -8.413 1.00 96.19 170 ALA A N 1
ATOM 1371 C CA . ALA A 1 170 ? 6.941 -17.202 -7.944 1.00 96.19 170 ALA A CA 1
ATOM 1372 C C . ALA A 1 170 ? 7.368 -15.900 -7.251 1.00 96.19 170 ALA A C 1
ATOM 1374 O O . ALA A 1 170 ? 8.050 -15.943 -6.228 1.00 96.19 170 ALA A O 1
ATOM 1375 N N . ASP A 1 171 ? 6.889 -14.759 -7.745 1.00 95.38 171 ASP A N 1
ATOM 1376 C CA . ASP A 1 171 ? 7.118 -13.440 -7.157 1.00 95.38 171 ASP A CA 1
ATOM 1377 C C . ASP A 1 171 ? 6.586 -13.335 -5.718 1.00 95.38 171 ASP A C 1
ATOM 1379 O O . ASP A 1 171 ? 7.307 -12.903 -4.817 1.00 95.38 171 ASP A O 1
ATOM 1383 N N . LEU A 1 172 ? 5.361 -13.811 -5.470 1.00 97.75 172 LEU A N 1
ATOM 1384 C CA . LEU A 1 172 ? 4.755 -13.802 -4.134 1.00 97.75 172 LEU A CA 1
ATOM 1385 C C . LEU A 1 172 ? 5.453 -14.776 -3.180 1.00 97.75 172 LEU A C 1
ATOM 1387 O O . LEU A 1 172 ? 5.585 -14.488 -1.993 1.00 97.75 172 LEU A O 1
ATOM 1391 N N . LYS A 1 173 ? 5.920 -15.923 -3.693 1.00 98.19 173 LYS A N 1
ATOM 1392 C CA . LYS A 1 173 ? 6.696 -16.901 -2.909 1.00 98.19 173 LYS A CA 1
ATOM 1393 C C . LYS A 1 173 ? 8.079 -16.366 -2.534 1.00 98.19 173 LYS A C 1
ATOM 1395 O O . LYS A 1 173 ? 8.582 -16.699 -1.462 1.00 98.19 173 LYS A O 1
ATOM 1400 N N . ALA A 1 174 ? 8.686 -15.561 -3.405 1.00 97.94 174 ALA A N 1
ATOM 1401 C CA . ALA A 1 174 ? 9.985 -14.941 -3.167 1.00 97.94 174 ALA A CA 1
ATOM 1402 C C . ALA A 1 174 ? 9.910 -13.762 -2.177 1.00 97.94 174 ALA A C 1
ATOM 1404 O O . ALA A 1 174 ? 10.894 -13.476 -1.485 1.00 97.94 174 ALA A O 1
ATOM 1405 N N . ASP A 1 175 ? 8.759 -13.088 -2.060 1.00 98.31 175 ASP A N 1
ATOM 1406 C CA . ASP A 1 175 ? 8.579 -12.004 -1.094 1.00 98.31 175 ASP A CA 1
ATOM 1407 C C . ASP A 1 175 ? 8.428 -12.539 0.345 1.00 98.31 175 ASP A C 1
ATOM 1409 O O . ASP A 1 175 ? 7.384 -13.040 0.775 1.00 98.31 175 ASP A O 1
ATOM 1413 N N . LYS A 1 176 ? 9.495 -12.374 1.137 1.00 98.56 176 LYS A N 1
ATOM 1414 C CA . LYS A 1 176 ? 9.542 -12.782 2.550 1.00 98.56 176 LYS A CA 1
ATOM 1415 C C . LYS A 1 176 ? 8.456 -12.124 3.408 1.00 98.56 176 LYS A C 1
ATOM 1417 O O . LYS A 1 176 ? 8.026 -12.746 4.376 1.00 98.56 176 LYS A O 1
ATOM 1422 N N . VAL A 1 177 ? 8.006 -10.908 3.082 1.00 98.69 177 VAL A N 1
ATOM 1423 C CA . VAL A 1 177 ? 6.941 -10.218 3.833 1.00 98.69 177 VAL A CA 1
ATOM 1424 C C . VAL A 1 177 ? 5.601 -10.915 3.605 1.00 98.69 177 VAL A C 1
ATOM 1426 O O . VAL A 1 177 ? 4.895 -11.212 4.569 1.00 98.69 177 VAL A O 1
ATOM 1429 N N . VAL A 1 178 ? 5.289 -11.245 2.348 1.00 98.75 178 VAL A N 1
ATOM 1430 C CA . VAL A 1 178 ? 4.071 -11.981 1.967 1.00 98.75 178 VAL A CA 1
ATOM 1431 C C . VAL A 1 178 ? 4.040 -13.343 2.653 1.00 98.75 178 VAL A C 1
ATOM 1433 O O . VAL A 1 178 ? 3.065 -13.694 3.320 1.00 98.75 178 VAL A O 1
ATOM 1436 N N . MET A 1 179 ? 5.140 -14.093 2.564 1.00 98.69 179 MET A N 1
ATOM 1437 C CA . MET A 1 179 ? 5.217 -15.431 3.150 1.00 98.69 179 MET A CA 1
ATOM 1438 C C . MET A 1 179 ? 5.220 -15.413 4.684 1.00 98.69 179 MET A C 1
ATOM 1440 O O . MET A 1 179 ? 4.656 -16.318 5.307 1.00 98.69 179 MET A O 1
ATOM 1444 N N . PHE A 1 180 ? 5.790 -14.378 5.309 1.00 98.62 180 PHE A N 1
ATOM 1445 C CA . PHE A 1 180 ? 5.690 -14.168 6.754 1.00 98.62 180 PHE A CA 1
ATOM 1446 C C . PHE A 1 180 ? 4.242 -13.899 7.179 1.00 98.62 180 PHE A C 1
ATOM 1448 O O . PHE A 1 180 ? 3.738 -14.568 8.084 1.00 98.62 180 PHE A O 1
ATOM 1455 N N . GLN A 1 181 ? 3.551 -12.980 6.496 1.00 98.62 181 GLN A N 1
ATOM 1456 C CA . GLN A 1 181 ? 2.149 -12.673 6.781 1.00 98.62 181 GLN A CA 1
ATOM 1457 C C . GLN A 1 181 ? 1.269 -13.915 6.617 1.00 98.62 181 GLN A C 1
ATOM 1459 O O . GLN A 1 181 ? 0.499 -14.221 7.522 1.00 98.62 181 GLN A O 1
ATOM 1464 N N . ARG A 1 182 ? 1.463 -14.706 5.553 1.00 98.62 182 ARG A N 1
ATOM 1465 C CA . ARG A 1 182 ? 0.758 -15.981 5.347 1.00 98.62 182 ARG A CA 1
ATOM 1466 C C . ARG A 1 182 ? 0.997 -16.981 6.481 1.00 98.62 182 ARG A C 1
ATOM 1468 O O . ARG A 1 182 ? 0.050 -17.601 6.964 1.00 98.62 182 ARG A O 1
ATOM 1475 N N . ARG A 1 183 ? 2.246 -17.136 6.939 1.00 98.50 183 ARG A N 1
ATOM 1476 C CA . ARG A 1 183 ? 2.600 -18.064 8.032 1.00 98.50 183 ARG A CA 1
ATOM 1477 C C . ARG A 1 183 ? 1.912 -17.700 9.350 1.00 98.50 183 ARG A C 1
ATOM 1479 O O . ARG A 1 183 ? 1.483 -18.597 10.074 1.00 98.50 183 ARG A O 1
ATOM 1486 N N . PHE A 1 184 ? 1.798 -16.408 9.651 1.00 98.31 184 PHE A N 1
ATOM 1487 C CA . PHE A 1 184 ? 1.239 -15.903 10.912 1.00 98.31 184 PHE A CA 1
ATOM 1488 C C . PHE A 1 184 ? -0.168 -15.304 10.774 1.00 98.31 184 PHE A C 1
ATOM 1490 O O . PHE A 1 184 ? -0.664 -14.682 11.712 1.00 98.31 184 PHE A O 1
ATOM 1497 N N . TYR A 1 185 ? -0.840 -15.539 9.644 1.00 98.25 185 TYR A N 1
ATOM 1498 C CA . TYR A 1 185 ? -2.048 -14.815 9.243 1.00 98.25 185 TYR A CA 1
ATOM 1499 C C . TYR A 1 185 ? -3.170 -14.841 10.285 1.00 98.25 185 TYR A C 1
ATOM 1501 O O . TYR A 1 185 ? -3.775 -13.823 10.603 1.00 98.25 185 TYR A O 1
ATOM 1509 N N . LYS A 1 186 ? -3.433 -16.011 10.878 1.00 97.94 186 LYS A N 1
ATOM 1510 C CA . LYS A 1 186 ? -4.487 -16.149 11.896 1.00 97.94 186 LYS A CA 1
ATOM 1511 C C . LYS A 1 186 ? -4.223 -15.252 13.105 1.00 97.94 186 LYS A C 1
ATOM 1513 O O . LYS A 1 186 ? -5.141 -14.604 13.595 1.00 97.94 186 LYS A O 1
ATOM 1518 N N . LEU A 1 187 ? -2.974 -15.211 13.571 1.00 98.06 187 LEU A N 1
ATOM 1519 C CA . LEU A 1 187 ? -2.582 -14.370 14.697 1.00 98.06 187 LEU A CA 1
ATOM 1520 C C . LEU A 1 187 ? -2.617 -12.890 14.301 1.00 98.06 187 LEU A C 1
ATOM 1522 O O . LEU A 1 187 ? -3.165 -12.082 15.048 1.00 98.06 187 LEU A O 1
ATOM 1526 N N . SER A 1 188 ? -2.090 -12.541 13.122 1.00 97.44 188 SER A N 1
ATOM 1527 C CA . SER A 1 188 ? -2.063 -11.150 12.663 1.00 97.44 188 SER A CA 1
ATOM 1528 C C . SER A 1 188 ? -3.468 -10.574 12.495 1.00 97.44 188 SER A C 1
ATOM 1530 O O . SER A 1 188 ? -3.691 -9.436 12.891 1.00 97.44 188 SER A O 1
ATOM 1532 N N . VAL A 1 189 ? -4.433 -11.353 12.000 1.00 97.75 189 VAL A N 1
ATOM 1533 C CA . VAL A 1 189 ? -5.842 -10.940 11.895 1.00 97.75 189 VAL A CA 1
ATOM 1534 C C . VAL A 1 189 ? -6.480 -10.750 13.267 1.00 97.75 189 VAL A C 1
ATOM 1536 O O . VAL A 1 189 ? -7.124 -9.729 13.495 1.00 97.75 189 VAL A O 1
ATOM 1539 N N . VAL A 1 190 ? -6.310 -11.694 14.201 1.00 98.19 190 VAL A N 1
ATOM 1540 C CA . VAL A 1 190 ? -6.886 -11.555 15.552 1.00 98.19 190 VAL A CA 1
ATOM 1541 C C . VAL A 1 190 ? -6.375 -10.276 16.216 1.00 98.19 190 VAL A C 1
ATOM 1543 O O . VAL A 1 190 ? -7.166 -9.493 16.744 1.00 98.19 190 VAL A O 1
ATOM 1546 N N . VAL A 1 191 ? -5.069 -10.025 16.118 1.00 98.38 191 VAL A N 1
ATOM 1547 C CA . VAL A 1 191 ? -4.446 -8.828 16.684 1.00 98.38 191 VAL A CA 1
ATOM 1548 C C . VAL A 1 191 ? -4.888 -7.567 15.943 1.00 98.38 191 VAL A C 1
ATOM 1550 O O . VAL A 1 191 ? -5.417 -6.658 16.571 1.00 98.38 191 VAL A O 1
ATOM 1553 N N . MET A 1 192 ? -4.713 -7.498 14.625 1.00 98.50 192 MET A N 1
ATOM 1554 C CA . MET A 1 192 ? -4.871 -6.247 13.878 1.00 98.50 192 MET A CA 1
ATOM 1555 C C . MET A 1 192 ? -6.315 -5.924 13.507 1.00 98.50 192 MET A C 1
ATOM 1557 O O . MET A 1 192 ? -6.673 -4.752 13.489 1.00 98.50 192 MET A O 1
ATOM 1561 N N . CYS A 1 193 ? -7.157 -6.918 13.217 1.00 98.50 193 CYS A N 1
ATOM 1562 C CA . CYS A 1 193 ? -8.551 -6.681 12.838 1.00 98.50 193 CYS A CA 1
ATOM 1563 C C . CYS A 1 193 ? -9.467 -6.521 14.059 1.00 98.50 193 CYS A C 1
ATOM 1565 O O . CYS A 1 193 ? -10.423 -5.751 13.986 1.00 98.50 193 CYS A O 1
ATOM 1567 N N . PHE A 1 194 ? -9.191 -7.208 15.175 1.00 98.50 194 PHE A N 1
ATOM 1568 C CA . PHE A 1 194 ? -10.100 -7.227 16.329 1.00 98.50 194 PHE A CA 1
ATOM 1569 C C . PHE A 1 194 ? -9.500 -6.600 17.586 1.00 98.50 194 PHE A C 1
ATOM 1571 O O . PHE A 1 194 ? -10.066 -5.634 18.097 1.00 98.50 194 PHE A O 1
ATOM 1578 N N . LEU A 1 195 ? -8.367 -7.104 18.086 1.00 98.62 195 LEU A N 1
ATOM 1579 C CA . LEU A 1 195 ? -7.838 -6.661 19.381 1.00 98.62 195 LEU A CA 1
ATOM 1580 C C . LEU A 1 195 ? -7.347 -5.215 19.344 1.00 98.62 195 LEU A C 1
ATOM 1582 O O . LEU A 1 195 ? -7.792 -4.408 20.147 1.00 98.62 195 LEU A O 1
ATOM 1586 N N . PHE A 1 196 ? -6.479 -4.860 18.403 1.00 98.44 196 PHE A N 1
ATOM 1587 C CA . PHE A 1 196 ? -5.894 -3.525 18.320 1.00 98.44 196 PHE A CA 1
ATOM 1588 C C . PHE A 1 196 ? -6.961 -2.426 18.143 1.00 98.44 196 PHE A C 1
ATOM 1590 O O . PHE A 1 196 ? -6.980 -1.493 18.949 1.00 98.44 196 PHE A O 1
ATOM 1597 N N . PRO A 1 197 ? -7.930 -2.551 17.213 1.00 98.50 197 PRO A N 1
ATOM 1598 C CA . PRO A 1 197 ? -8.995 -1.563 17.075 1.00 98.50 197 PRO A CA 1
ATOM 1599 C C . PRO A 1 197 ? -9.904 -1.462 18.307 1.00 98.50 197 PRO A C 1
ATOM 1601 O O . PRO A 1 197 ? -10.422 -0.380 18.563 1.00 98.50 197 PRO A O 1
ATOM 1604 N N . THR A 1 198 ? -10.064 -2.548 19.076 1.00 98.75 198 THR A N 1
ATOM 1605 C CA . THR A 1 198 ? -10.895 -2.600 20.296 1.00 98.75 198 THR A CA 1
ATOM 1606 C C . THR A 1 198 ? -10.178 -2.059 21.533 1.00 98.75 198 THR A C 1
ATOM 1608 O O . THR A 1 198 ? -10.766 -1.337 22.335 1.00 98.75 198 THR A O 1
ATOM 1611 N N . LEU A 1 199 ? -8.911 -2.417 21.728 1.00 98.50 199 LEU A N 1
ATOM 1612 C CA . LEU A 1 199 ? -8.178 -2.100 22.951 1.00 98.50 199 LEU A CA 1
ATOM 1613 C C . LEU A 1 199 ? -7.728 -0.641 22.984 1.00 98.50 199 LEU A C 1
ATOM 1615 O O . LEU A 1 199 ? -7.712 -0.048 24.056 1.00 98.50 199 LEU A O 1
ATOM 1619 N N . VAL A 1 200 ? -7.417 -0.037 21.833 1.00 97.94 200 VAL A N 1
ATOM 1620 C CA . VAL A 1 200 ? -6.973 1.364 21.788 1.00 97.94 200 VAL A CA 1
ATOM 1621 C C . VAL A 1 200 ? -8.033 2.317 22.383 1.00 97.94 200 VAL A C 1
ATOM 1623 O O . VAL A 1 200 ? -7.716 3.017 23.344 1.00 97.94 200 VAL A O 1
ATOM 1626 N N . PRO A 1 201 ? -9.308 2.309 21.950 1.00 98.12 201 PRO A N 1
ATOM 1627 C CA . PRO A 1 201 ? -10.318 3.173 22.558 1.00 98.12 201 PRO A CA 1
ATOM 1628 C C . PRO A 1 201 ? -10.591 2.897 24.032 1.00 98.12 201 PRO A C 1
ATOM 1630 O O . PRO A 1 201 ? -10.829 3.822 24.813 1.00 98.12 201 PRO A O 1
ATOM 1633 N N . TRP A 1 202 ? -10.558 1.619 24.408 1.00 98.31 202 TRP A N 1
ATOM 1634 C CA . TRP A 1 202 ? -10.811 1.196 25.778 1.00 98.31 202 TRP A CA 1
ATOM 1635 C C . TRP A 1 202 ? -9.715 1.688 26.732 1.00 98.31 202 TRP A C 1
ATOM 1637 O O . TRP A 1 202 ? -10.028 2.260 27.773 1.00 98.31 202 TRP A O 1
ATOM 1647 N N . CYS A 1 203 ? -8.443 1.545 26.349 1.00 97.50 203 CYS A N 1
ATOM 1648 C CA . CYS A 1 203 ? -7.305 1.898 27.196 1.00 97.50 203 CYS A CA 1
ATOM 1649 C C . CYS A 1 203 ? -6.972 3.399 27.198 1.00 97.50 203 CYS A C 1
ATOM 1651 O O . CYS A 1 203 ? -6.595 3.924 28.241 1.00 97.50 203 CYS A O 1
ATOM 1653 N N . PHE A 1 204 ? -7.071 4.093 26.057 1.00 96.25 204 PHE A N 1
ATOM 1654 C CA . PHE A 1 204 ? -6.498 5.444 25.924 1.00 96.25 204 PHE A CA 1
ATOM 1655 C C . PHE A 1 204 ? -7.478 6.586 26.200 1.00 96.25 204 PHE A C 1
ATOM 1657 O O . PHE A 1 204 ? -7.053 7.657 26.624 1.00 96.25 204 PHE A O 1
ATOM 1664 N N . TRP A 1 205 ? -8.779 6.397 25.971 1.00 96.44 205 TRP A N 1
ATOM 1665 C CA . TRP A 1 205 ? -9.779 7.450 26.216 1.00 96.44 205 TRP A CA 1
ATOM 1666 C C . TRP A 1 205 ? -11.050 6.949 26.912 1.00 96.44 205 TRP A C 1
ATOM 1668 O O . TRP A 1 205 ? -12.083 7.633 26.919 1.00 96.44 205 TRP A O 1
ATOM 1678 N N . GLY A 1 206 ? -10.961 5.765 27.529 1.00 96.12 206 GLY A N 1
ATOM 1679 C CA . GLY A 1 206 ? -11.989 5.207 28.405 1.00 96.12 206 GLY A CA 1
ATOM 1680 C C . GLY A 1 206 ? -13.323 4.961 27.704 1.00 96.12 206 GLY A C 1
ATOM 1681 O O . GLY A 1 206 ? -14.379 5.217 28.283 1.00 96.12 206 GLY A O 1
ATOM 1682 N N . GLU A 1 207 ? -13.305 4.556 26.432 1.00 98.31 207 GLU A N 1
ATOM 1683 C CA . GLU A 1 207 ? -14.512 4.087 25.745 1.00 98.31 207 GLU A CA 1
ATOM 1684 C C . GLU A 1 207 ? -14.974 2.748 26.336 1.00 98.31 207 GLU A C 1
ATOM 1686 O O . GLU A 1 207 ? -14.156 1.927 26.747 1.00 98.31 207 GLU A O 1
ATOM 1691 N N . SER A 1 208 ? -16.284 2.492 26.376 1.00 98.31 208 SER A N 1
ATOM 1692 C CA . SER A 1 208 ? -16.776 1.205 26.887 1.00 98.31 208 SER A CA 1
ATOM 1693 C C . SER A 1 208 ? -16.302 0.045 26.005 1.00 98.31 208 SER A C 1
ATOM 1695 O O . SER A 1 208 ? -16.366 0.137 24.781 1.00 98.31 208 SER A O 1
ATOM 1697 N N . LEU A 1 209 ? -15.908 -1.089 26.602 1.00 97.88 209 LEU A N 1
ATOM 1698 C CA . LEU A 1 209 ? -15.423 -2.256 25.845 1.00 97.88 209 LEU A CA 1
ATOM 1699 C C . LEU A 1 209 ? -16.418 -2.707 24.759 1.00 97.88 209 LEU A C 1
ATOM 1701 O O . LEU A 1 209 ? -16.024 -3.110 23.668 1.00 97.88 209 LEU A O 1
ATOM 1705 N N . ARG A 1 210 ? -17.720 -2.565 25.035 1.00 98.31 210 ARG A N 1
ATOM 1706 C CA . ARG A 1 210 ? -18.801 -2.820 24.080 1.00 98.31 210 ARG A CA 1
ATOM 1707 C C . ARG A 1 210 ? -18.726 -1.897 22.859 1.00 98.31 210 ARG A C 1
ATOM 1709 O O . ARG A 1 210 ? -18.723 -2.395 21.738 1.00 98.31 210 ARG A O 1
ATOM 1716 N N . ASN A 1 211 ? -18.655 -0.580 23.054 1.00 98.25 211 ASN A N 1
ATOM 1717 C CA . ASN A 1 211 ? -18.535 0.370 21.943 1.00 98.25 211 ASN A CA 1
ATOM 1718 C C . ASN A 1 211 ? -17.219 0.161 21.186 1.00 98.25 211 ASN A C 1
ATOM 1720 O O . ASN A 1 211 ? -17.224 0.113 19.958 1.00 98.25 211 ASN A O 1
ATOM 1724 N N . SER A 1 212 ? -16.114 -0.034 21.909 1.00 98.31 212 SER A N 1
ATOM 1725 C CA . SER A 1 212 ? -14.797 -0.264 21.315 1.00 98.31 212 SER A CA 1
ATOM 1726 C C . SER A 1 212 ? -14.748 -1.533 20.463 1.00 98.31 212 SER A C 1
ATOM 1728 O O . SER A 1 212 ? -14.088 -1.551 19.433 1.00 98.31 212 SER A O 1
ATOM 1730 N N . PHE A 1 213 ? -15.467 -2.592 20.837 1.00 98.69 213 PHE A N 1
ATOM 1731 C CA . PHE A 1 213 ? -15.517 -3.813 20.033 1.00 98.69 213 PHE A CA 1
ATOM 1732 C C . PHE A 1 213 ? -16.458 -3.678 18.828 1.00 98.69 213 PHE A C 1
ATOM 1734 O O . PHE A 1 213 ? -16.101 -4.010 17.696 1.00 98.69 213 PHE A O 1
ATOM 1741 N N . PHE A 1 214 ? -17.673 -3.169 19.033 1.00 98.75 214 PHE A N 1
ATOM 1742 C CA . PHE A 1 214 ? -18.671 -3.155 17.964 1.00 98.75 214 PHE A CA 1
ATOM 1743 C C . PHE A 1 214 ? -18.455 -2.052 16.919 1.00 98.75 214 PHE A C 1
ATOM 1745 O O . PHE A 1 214 ? -18.892 -2.230 15.784 1.00 98.75 214 PHE A O 1
ATOM 1752 N N . LEU A 1 215 ? -17.774 -0.948 17.249 1.00 98.69 215 LEU A N 1
ATOM 1753 C CA . LEU A 1 215 ? -17.587 0.184 16.331 1.00 98.69 215 LEU A CA 1
ATOM 1754 C C . LEU A 1 215 ? -16.291 0.068 15.495 1.00 98.69 215 LEU A C 1
ATOM 1756 O O . LEU A 1 215 ? -16.383 -0.269 14.311 1.00 98.69 215 LEU A O 1
ATOM 1760 N N . PRO A 1 216 ? -15.077 0.289 16.039 1.00 98.38 216 PRO A N 1
ATOM 1761 C CA . PRO A 1 216 ? -13.841 0.256 15.252 1.00 98.38 216 PRO A CA 1
ATOM 1762 C C . PRO A 1 216 ? -13.354 -1.160 14.897 1.00 98.38 216 PRO A C 1
ATOM 1764 O O . PRO A 1 216 ? -12.498 -1.295 14.019 1.00 98.38 216 PRO A O 1
ATOM 1767 N N . ALA A 1 217 ? -13.880 -2.219 15.524 1.00 98.50 217 ALA A N 1
ATOM 1768 C CA . ALA A 1 217 ? -13.638 -3.601 15.102 1.00 98.50 217 ALA A CA 1
ATOM 1769 C C . ALA A 1 217 ? -14.760 -4.127 14.189 1.00 98.50 217 ALA A C 1
ATOM 1771 O O . ALA A 1 217 ? -14.536 -4.237 12.986 1.00 98.50 217 ALA A O 1
ATOM 1772 N N . ILE A 1 218 ? -15.959 -4.414 14.710 1.00 98.75 218 ILE A N 1
ATOM 1773 C CA . ILE A 1 218 ? -17.008 -5.113 13.938 1.00 98.75 218 ILE A CA 1
ATOM 1774 C C . ILE A 1 218 ? -17.625 -4.260 12.821 1.00 98.75 218 ILE A C 1
ATOM 1776 O O . ILE A 1 218 ? -17.559 -4.657 11.657 1.00 98.75 218 ILE A O 1
ATOM 1780 N N . LEU A 1 219 ? -18.213 -3.101 13.143 1.00 98.81 219 LEU A N 1
ATOM 1781 C CA . LEU A 1 219 ? -18.855 -2.238 12.146 1.00 98.81 219 LEU A CA 1
ATOM 1782 C C . LEU A 1 219 ? -17.846 -1.796 11.083 1.00 98.81 219 LEU A C 1
ATOM 1784 O O . LEU A 1 219 ? -18.113 -1.937 9.892 1.00 98.81 219 LEU A O 1
ATOM 1788 N N . ARG A 1 220 ? -16.659 -1.340 11.502 1.00 98.50 220 ARG A N 1
ATOM 1789 C CA . ARG A 1 220 ? -15.576 -0.977 10.579 1.00 98.50 220 ARG A CA 1
ATOM 1790 C C . ARG A 1 220 ? -15.196 -2.129 9.652 1.00 98.50 220 ARG A C 1
ATOM 1792 O O . ARG A 1 220 ? -15.057 -1.895 8.457 1.00 98.50 220 ARG A O 1
ATOM 1799 N N . TYR A 1 221 ? -15.041 -3.350 10.166 1.00 98.75 221 TYR A N 1
ATOM 1800 C CA . TYR A 1 221 ? -14.705 -4.509 9.334 1.00 98.75 221 TYR A CA 1
ATOM 1801 C C . TYR A 1 221 ? -15.796 -4.791 8.290 1.00 98.75 221 TYR A C 1
ATOM 1803 O O . TYR A 1 221 ? -15.485 -4.946 7.112 1.00 98.75 221 TYR A O 1
ATOM 1811 N N . VAL A 1 222 ? -17.073 -4.758 8.681 1.00 98.75 222 VAL A N 1
ATOM 1812 C CA . VAL A 1 222 ? -18.197 -4.935 7.743 1.00 98.75 222 VAL A CA 1
ATOM 1813 C C . VAL A 1 222 ? -18.237 -3.846 6.674 1.00 98.75 222 VAL A C 1
ATOM 1815 O O . VAL A 1 222 ? -18.482 -4.157 5.508 1.00 98.75 222 VAL A O 1
ATOM 1818 N N . LEU A 1 223 ? -17.966 -2.590 7.039 1.00 98.50 223 LEU A N 1
ATOM 1819 C CA . LEU A 1 223 ? -17.897 -1.486 6.079 1.00 98.50 223 LEU A CA 1
ATOM 1820 C C . LEU A 1 223 ? -16.752 -1.678 5.076 1.00 98.50 223 LEU A C 1
ATOM 1822 O O . LEU A 1 223 ? -16.975 -1.502 3.882 1.00 98.50 223 LEU A O 1
ATOM 1826 N N . VAL A 1 224 ? -15.563 -2.091 5.535 1.00 98.50 224 VAL A N 1
ATOM 1827 C CA . VAL A 1 224 ? -14.425 -2.412 4.650 1.00 98.50 224 VAL A CA 1
ATOM 1828 C C . VAL A 1 224 ? -14.793 -3.539 3.683 1.00 98.50 224 VAL A C 1
ATOM 1830 O O . VAL A 1 224 ? -14.572 -3.405 2.483 1.00 98.50 224 VAL A O 1
ATOM 1833 N N . LEU A 1 225 ? -15.389 -4.628 4.183 1.00 98.50 225 LEU A N 1
ATOM 1834 C CA . LEU A 1 225 ? -15.800 -5.761 3.351 1.00 98.50 225 LEU A CA 1
ATOM 1835 C C . LEU A 1 225 ? -16.789 -5.344 2.264 1.00 98.50 225 LEU A C 1
ATOM 1837 O O . LEU A 1 225 ? -16.544 -5.599 1.091 1.00 98.50 225 LEU A O 1
ATOM 1841 N N . ASN A 1 226 ? -17.880 -4.671 2.637 1.00 98.50 226 ASN A N 1
ATOM 1842 C CA . ASN A 1 226 ? -18.914 -4.288 1.676 1.00 98.50 226 ASN A CA 1
ATOM 1843 C C . ASN A 1 226 ? -18.400 -3.247 0.671 1.00 98.50 226 ASN A C 1
ATOM 1845 O O . ASN A 1 226 ? -18.757 -3.325 -0.502 1.00 98.50 226 ASN A O 1
ATOM 1849 N N . ALA A 1 227 ? -17.525 -2.323 1.089 1.00 97.25 227 ALA A N 1
ATOM 1850 C CA . ALA A 1 227 ? -16.863 -1.397 0.173 1.00 97.25 227 ALA A CA 1
ATOM 1851 C C . ALA A 1 227 ? -16.019 -2.140 -0.875 1.00 97.25 227 ALA A C 1
ATOM 1853 O O . ALA A 1 227 ? -16.157 -1.869 -2.066 1.00 97.25 227 ALA A O 1
ATOM 1854 N N . THR A 1 228 ? -15.212 -3.126 -0.464 1.00 97.31 228 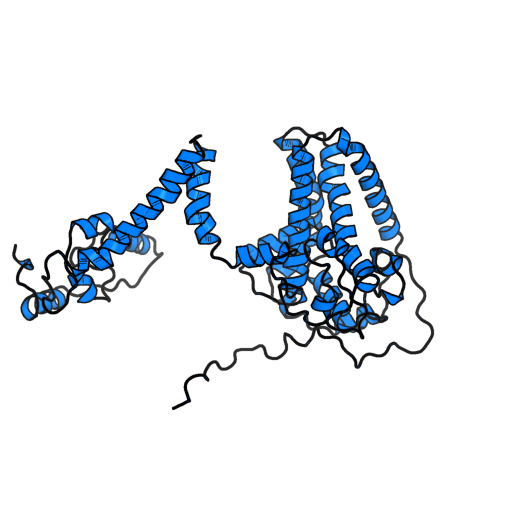THR A N 1
ATOM 1855 C CA . THR A 1 228 ? -14.448 -3.954 -1.411 1.00 97.31 228 THR A CA 1
ATOM 1856 C C . THR A 1 228 ? -15.363 -4.802 -2.295 1.00 97.31 228 THR A C 1
ATOM 1858 O O . THR A 1 228 ? -15.174 -4.870 -3.503 1.00 97.31 228 THR A O 1
ATOM 1861 N N . TRP A 1 229 ? -16.396 -5.423 -1.732 1.00 98.38 229 TRP A N 1
ATOM 1862 C CA . TRP A 1 229 ? -17.304 -6.291 -2.485 1.00 98.38 229 TRP A CA 1
ATOM 1863 C C . TRP A 1 229 ? -18.181 -5.547 -3.492 1.00 98.38 229 TRP A C 1
ATOM 1865 O O . TRP A 1 229 ? -18.677 -6.159 -4.437 1.00 98.38 229 TRP A O 1
ATOM 1875 N N . LEU A 1 230 ? -18.391 -4.240 -3.313 1.00 98.31 230 LEU A N 1
ATOM 1876 C CA . LEU A 1 230 ? -19.033 -3.401 -4.323 1.00 98.31 230 LEU A CA 1
ATOM 1877 C C . LEU A 1 230 ? -18.191 -3.274 -5.599 1.00 98.31 230 LEU A C 1
ATOM 1879 O O . LEU A 1 230 ? -18.778 -3.094 -6.665 1.00 98.31 230 LEU A O 1
ATOM 1883 N N . VAL A 1 231 ? -16.863 -3.412 -5.524 1.00 97.12 231 VAL A N 1
ATOM 1884 C CA . VAL A 1 231 ? -16.001 -3.467 -6.718 1.00 97.12 231 VAL A CA 1
ATOM 1885 C C . VAL A 1 231 ? -16.359 -4.711 -7.536 1.00 97.12 231 VAL A C 1
ATOM 1887 O O . VAL A 1 231 ? -16.738 -4.597 -8.695 1.00 97.12 231 VAL A O 1
ATOM 1890 N N . ASN A 1 232 ? -16.422 -5.880 -6.897 1.00 96.88 232 ASN A N 1
ATOM 1891 C CA . ASN A 1 232 ? -16.751 -7.146 -7.565 1.00 96.88 232 ASN A CA 1
ATOM 1892 C C . ASN A 1 232 ? -18.195 -7.204 -8.096 1.00 96.88 232 ASN A C 1
ATOM 1894 O O . ASN A 1 232 ? -18.481 -7.893 -9.074 1.00 96.88 232 ASN A O 1
ATOM 1898 N N . SER A 1 233 ? -19.138 -6.522 -7.437 1.00 97.19 233 SER A N 1
ATOM 1899 C CA . SER A 1 233 ? -20.551 -6.554 -7.821 1.00 97.19 233 SER A CA 1
ATOM 1900 C C . SER A 1 233 ? -20.981 -5.324 -8.616 1.00 97.19 233 SER A C 1
ATOM 1902 O O . SER A 1 233 ? -21.240 -5.415 -9.816 1.00 97.19 233 SER A O 1
ATOM 1904 N N . ALA A 1 234 ? -21.064 -4.161 -7.975 1.00 97.50 234 ALA A N 1
ATOM 1905 C CA . ALA A 1 234 ? -21.568 -2.949 -8.600 1.00 97.50 234 ALA A CA 1
ATOM 1906 C C . ALA A 1 234 ? -20.668 -2.475 -9.747 1.00 97.50 234 ALA A C 1
ATOM 1908 O O . ALA A 1 234 ? -21.201 -2.123 -10.801 1.00 97.50 234 ALA A O 1
ATOM 1909 N N . ALA A 1 235 ? -19.340 -2.532 -9.594 1.00 96.75 235 ALA A N 1
ATOM 1910 C CA . ALA A 1 235 ? -18.417 -2.099 -10.644 1.00 96.75 235 ALA A CA 1
ATOM 1911 C C . ALA A 1 235 ? -18.297 -3.089 -11.820 1.00 96.75 235 ALA A C 1
ATOM 1913 O O . ALA A 1 235 ? -17.695 -2.744 -12.823 1.00 96.75 235 ALA A O 1
ATOM 1914 N N . HIS A 1 236 ? -18.939 -4.262 -11.784 1.00 97.31 236 HIS A N 1
ATOM 1915 C CA . HIS A 1 236 ? -19.108 -5.129 -12.967 1.00 97.31 236 HIS A CA 1
ATOM 1916 C C . HIS A 1 236 ? -20.489 -5.008 -13.634 1.00 97.31 236 HIS A C 1
ATOM 1918 O O . HIS A 1 236 ? -20.716 -5.562 -14.710 1.00 97.31 236 HIS A O 1
ATOM 1924 N N . MET A 1 237 ? -21.445 -4.314 -13.008 1.00 95.88 237 MET A N 1
ATOM 1925 C CA . MET A 1 237 ? -22.851 -4.320 -13.443 1.00 95.88 237 MET A CA 1
ATOM 1926 C C . MET A 1 237 ? -23.393 -2.929 -13.770 1.00 95.88 237 MET A C 1
ATOM 1928 O O . MET A 1 237 ? -24.140 -2.772 -14.737 1.00 95.88 237 MET A O 1
ATOM 1932 N N . PHE A 1 238 ? -23.014 -1.911 -12.996 1.00 97.00 238 PHE A N 1
ATOM 1933 C CA . PHE A 1 238 ? -23.606 -0.576 -13.052 1.00 97.00 238 PHE A CA 1
ATOM 1934 C C . PHE A 1 238 ? -22.531 0.484 -13.288 1.00 97.00 238 PHE A C 1
ATOM 1936 O O . PHE A 1 238 ? -21.572 0.570 -12.526 1.00 97.00 238 PHE A O 1
ATOM 1943 N N . GLY A 1 239 ? -22.699 1.299 -14.333 1.00 96.38 239 GLY A N 1
ATOM 1944 C CA . GLY A 1 239 ? -21.740 2.339 -14.708 1.00 96.38 239 GLY A CA 1
ATOM 1945 C C . GLY A 1 239 ? -21.465 2.415 -16.210 1.00 96.38 239 GLY A C 1
ATOM 1946 O O . GLY A 1 239 ? -22.171 1.794 -17.018 1.00 96.38 239 GLY A O 1
ATOM 1947 N N . ASN A 1 240 ? -20.415 3.159 -16.558 1.00 96.19 240 ASN A N 1
ATOM 1948 C CA . ASN A 1 240 ? -19.980 3.403 -17.938 1.00 96.19 240 ASN A CA 1
ATOM 1949 C C . ASN A 1 240 ? -18.808 2.494 -18.339 1.00 96.19 240 ASN A C 1
ATOM 1951 O O . ASN A 1 240 ? -18.129 1.946 -17.478 1.00 96.19 240 ASN A O 1
ATOM 1955 N N . ARG A 1 241 ? -18.561 2.347 -19.646 1.00 96.44 241 ARG A N 1
ATOM 1956 C CA . ARG A 1 241 ? -17.452 1.548 -20.206 1.00 96.44 241 ARG A CA 1
ATOM 1957 C C . ARG A 1 241 ? -16.697 2.321 -21.297 1.00 96.44 241 ARG A C 1
ATOM 1959 O O . ARG A 1 241 ? -16.896 2.032 -22.477 1.00 96.44 241 ARG A O 1
ATOM 1966 N N . PRO A 1 242 ? -15.958 3.381 -20.931 1.00 95.88 242 PRO A N 1
ATOM 1967 C CA . PRO A 1 242 ? -15.340 4.273 -21.907 1.00 95.88 242 PRO A CA 1
ATOM 1968 C C . PRO A 1 242 ? -14.046 3.721 -22.529 1.00 95.88 242 PRO A C 1
ATOM 1970 O O . PRO A 1 242 ? -13.686 4.181 -23.607 1.00 95.88 242 PRO A O 1
ATOM 1973 N N . TYR A 1 243 ? -13.379 2.747 -21.901 1.00 94.81 243 TYR A N 1
ATOM 1974 C CA . TYR A 1 243 ? -12.083 2.218 -22.350 1.00 94.81 243 TYR A CA 1
ATOM 1975 C C . TYR A 1 243 ? -12.233 0.907 -23.125 1.00 94.81 243 TYR A C 1
ATOM 1977 O O . TYR A 1 243 ? -11.704 0.781 -24.225 1.00 94.81 243 TYR A O 1
ATOM 1985 N N . ASP A 1 244 ? -13.038 -0.026 -22.609 1.00 93.12 244 ASP A N 1
ATOM 1986 C CA . ASP A 1 244 ? -13.413 -1.240 -23.335 1.00 93.12 244 ASP A CA 1
ATOM 1987 C C . ASP A 1 244 ? -14.898 -1.577 -23.133 1.00 93.12 244 ASP A C 1
ATOM 1989 O O . ASP A 1 244 ? -15.364 -1.902 -22.038 1.00 93.12 244 ASP A O 1
ATOM 1993 N N . ARG A 1 245 ? -15.664 -1.500 -24.225 1.00 95.38 245 ARG A N 1
ATOM 1994 C CA . ARG A 1 245 ? -17.109 -1.780 -24.262 1.00 95.38 245 ARG A CA 1
ATOM 1995 C C . ARG A 1 245 ? -17.457 -3.270 -24.317 1.00 95.38 245 ARG A C 1
ATOM 1997 O O . ARG A 1 245 ? -18.630 -3.607 -24.128 1.00 95.38 245 ARG A O 1
ATOM 2004 N N . ASN A 1 246 ? -16.485 -4.133 -24.605 1.00 93.88 246 ASN A N 1
ATOM 2005 C CA . ASN A 1 246 ? -16.679 -5.571 -24.791 1.00 93.88 246 ASN A CA 1
ATOM 2006 C C . ASN A 1 246 ? -16.570 -6.352 -23.474 1.00 93.88 246 ASN A C 1
ATOM 2008 O O . ASN A 1 246 ? -17.096 -7.459 -23.383 1.00 93.88 246 ASN A O 1
ATOM 2012 N N . ILE A 1 247 ? -15.970 -5.757 -22.441 1.00 93.12 247 ILE A N 1
ATOM 2013 C CA . ILE A 1 247 ? -15.898 -6.327 -21.090 1.00 93.12 247 ILE A CA 1
ATOM 2014 C C . ILE A 1 247 ? -17.037 -5.809 -20.190 1.00 93.12 247 ILE A C 1
ATOM 2016 O O . ILE A 1 247 ? -17.710 -4.813 -20.488 1.00 93.12 247 ILE A O 1
ATOM 2020 N N . ASN A 1 248 ? -17.296 -6.509 -19.085 1.00 94.44 248 ASN A N 1
ATOM 2021 C CA . ASN A 1 248 ? -18.311 -6.123 -18.098 1.00 94.44 248 ASN A CA 1
ATOM 2022 C C . ASN A 1 248 ? -17.888 -5.035 -17.089 1.00 94.44 248 ASN A C 1
ATOM 2024 O O . ASN A 1 248 ? -18.770 -4.234 -16.775 1.00 94.44 248 ASN A O 1
ATOM 2028 N N . PRO A 1 249 ? -16.632 -4.974 -16.588 1.00 96.12 249 PRO A N 1
ATOM 2029 C CA . PRO A 1 249 ? -16.137 -3.935 -15.680 1.00 96.12 249 PRO A CA 1
ATOM 2030 C C . PRO A 1 249 ? -16.515 -2.519 -16.105 1.00 96.12 249 PRO A C 1
ATOM 2032 O O . PRO A 1 249 ? -16.486 -2.196 -17.293 1.00 96.12 249 PRO A O 1
ATOM 2035 N N . ARG A 1 250 ? -16.874 -1.673 -15.138 1.00 96.75 250 ARG A N 1
ATOM 2036 C CA . ARG A 1 250 ? -17.503 -0.365 -15.331 1.00 96.75 250 ARG A CA 1
ATOM 2037 C C . ARG A 1 250 ? -16.939 0.698 -14.405 1.00 96.75 250 ARG A C 1
ATOM 2039 O O . ARG A 1 250 ? -16.666 0.460 -13.236 1.00 96.75 250 ARG A O 1
ATOM 2046 N N . GLU A 1 251 ? -16.918 1.913 -14.923 1.00 96.25 251 GLU A N 1
ATOM 2047 C CA . GLU A 1 251 ? -16.694 3.138 -14.165 1.00 96.25 251 GLU A CA 1
ATOM 2048 C C . GLU A 1 251 ? -17.909 3.440 -13.279 1.00 96.25 251 GLU A C 1
ATOM 2050 O O . GLU A 1 251 ? -19.000 3.725 -13.794 1.00 96.25 251 GLU A O 1
ATOM 2055 N N . ASN A 1 252 ? -17.739 3.402 -11.954 1.00 96.31 252 ASN A N 1
ATOM 2056 C CA . ASN A 1 252 ? -18.816 3.636 -10.993 1.00 96.31 252 ASN A CA 1
ATOM 2057 C C . ASN A 1 252 ? -18.408 4.625 -9.891 1.00 96.31 252 ASN A C 1
ATOM 2059 O O . ASN A 1 252 ? -17.707 4.281 -8.943 1.00 96.31 252 ASN A O 1
ATOM 2063 N N . ARG A 1 253 ? -18.945 5.851 -9.967 1.00 91.69 253 ARG A N 1
ATOM 2064 C CA . ARG A 1 253 ? -18.632 6.947 -9.033 1.00 91.69 253 ARG A CA 1
ATOM 2065 C C . ARG A 1 253 ? -18.904 6.616 -7.565 1.00 91.69 253 ARG A C 1
ATOM 2067 O O . ARG A 1 253 ? -18.117 7.007 -6.711 1.00 91.69 253 ARG A O 1
ATOM 2074 N N . LEU A 1 254 ? -20.001 5.921 -7.254 1.00 91.88 254 LEU A N 1
ATOM 2075 C CA . LEU A 1 254 ? -20.322 5.572 -5.863 1.00 91.88 254 LEU A CA 1
ATOM 2076 C C . LEU A 1 254 ? -19.290 4.595 -5.296 1.00 91.88 254 LEU A C 1
ATOM 2078 O O . LEU A 1 254 ? -18.870 4.742 -4.149 1.00 91.88 254 LEU A O 1
ATOM 2082 N N . VAL A 1 255 ? -18.839 3.647 -6.122 1.00 92.31 255 VAL A N 1
ATOM 2083 C CA . VAL A 1 255 ? -17.756 2.727 -5.761 1.00 92.31 255 VAL A CA 1
ATOM 2084 C C . VAL A 1 255 ? -16.434 3.481 -5.629 1.00 92.31 255 VAL A C 1
ATOM 2086 O O . VAL A 1 255 ? -15.720 3.245 -4.662 1.00 92.31 255 VAL A O 1
ATOM 2089 N N . THR A 1 256 ? -16.140 4.454 -6.499 1.00 89.19 256 THR A N 1
ATOM 2090 C CA . THR A 1 256 ? -14.927 5.284 -6.390 1.00 89.19 256 THR A CA 1
ATOM 2091 C C . THR A 1 256 ? -14.834 5.962 -5.022 1.00 89.19 256 THR A C 1
ATOM 2093 O O . THR A 1 256 ? -13.792 5.884 -4.374 1.00 89.19 256 THR A O 1
ATOM 2096 N N . PHE A 1 257 ? -15.923 6.570 -4.538 1.00 85.94 257 PHE A N 1
ATOM 2097 C CA . PHE A 1 257 ? -15.937 7.197 -3.212 1.00 85.94 257 PHE A CA 1
ATOM 2098 C C . PHE A 1 257 ? -15.899 6.173 -2.069 1.00 85.94 257 PHE A C 1
ATOM 2100 O O . PHE A 1 257 ? -15.144 6.355 -1.115 1.00 85.94 257 PHE A O 1
ATOM 2107 N N . GLY A 1 258 ? -16.690 5.097 -2.153 1.00 82.56 258 GLY A N 1
ATOM 2108 C CA . GLY A 1 258 ? -16.794 4.095 -1.086 1.00 82.56 258 GLY A CA 1
ATOM 2109 C C . GLY A 1 258 ? -15.549 3.216 -0.921 1.00 82.56 258 GLY A C 1
ATOM 2110 O O . GLY A 1 258 ? -15.211 2.841 0.199 1.00 82.56 258 GLY A O 1
ATOM 2111 N N . ALA A 1 259 ? -14.851 2.925 -2.019 1.00 86.94 259 ALA A N 1
ATOM 2112 C CA . ALA A 1 259 ? -13.662 2.075 -2.079 1.00 86.94 259 ALA A CA 1
ATOM 2113 C C . ALA A 1 259 ? -12.368 2.874 -2.338 1.00 86.94 259 ALA A C 1
ATOM 2115 O O . ALA A 1 259 ? -11.380 2.317 -2.799 1.00 86.94 259 ALA A O 1
ATOM 2116 N N . LEU A 1 260 ? -12.358 4.179 -2.032 1.00 87.06 260 LEU A N 1
ATOM 2117 C CA . LEU A 1 260 ? -11.161 5.038 -2.044 1.00 87.06 260 LEU A CA 1
ATOM 2118 C C . LEU A 1 260 ? -10.369 5.066 -3.369 1.00 87.06 260 LEU A C 1
ATOM 2120 O O . LEU A 1 260 ? -9.139 5.185 -3.362 1.00 87.06 260 LEU A O 1
ATOM 2124 N N . GLY A 1 261 ? -11.070 4.999 -4.500 1.00 84.94 261 GLY A N 1
ATOM 2125 C CA . GLY A 1 261 ? -10.480 5.055 -5.839 1.00 84.94 261 GLY A CA 1
ATOM 2126 C C . GLY A 1 261 ? -10.714 3.813 -6.697 1.00 84.94 261 GLY A C 1
ATOM 2127 O O . GLY A 1 261 ? -10.611 3.911 -7.909 1.00 84.94 261 GLY A O 1
ATOM 2128 N N . GLU A 1 262 ? -11.124 2.680 -6.124 1.00 89.62 262 GLU A N 1
ATOM 2129 C CA . GLU A 1 262 ? -11.275 1.409 -6.868 1.00 89.62 262 GLU A CA 1
ATOM 2130 C C . GLU A 1 262 ? -12.544 1.315 -7.743 1.00 89.62 262 GLU A C 1
ATOM 2132 O O . GLU A 1 262 ? -12.926 0.244 -8.200 1.00 89.62 262 GLU A O 1
ATOM 2137 N N . GLY A 1 263 ? -13.250 2.427 -7.964 1.00 91.94 263 GLY A N 1
ATOM 2138 C CA . GLY A 1 263 ? -14.441 2.460 -8.821 1.00 91.94 263 GLY A CA 1
ATOM 2139 C C . GLY A 1 263 ? -14.146 2.664 -10.306 1.00 91.94 263 GLY A C 1
ATOM 2140 O O . GLY A 1 263 ? -15.078 2.580 -11.108 1.00 91.94 263 GLY A O 1
ATOM 2141 N N . PHE A 1 264 ? -12.886 2.925 -10.675 1.00 94.88 264 PHE A N 1
ATOM 2142 C CA . PHE A 1 264 ? -12.452 3.090 -12.066 1.00 94.88 264 PHE A CA 1
ATOM 2143 C C . PHE A 1 264 ? -12.191 1.736 -12.752 1.00 94.88 264 PHE A C 1
ATOM 2145 O O . PHE A 1 264 ? -11.106 1.437 -13.251 1.00 94.88 264 PHE A O 1
ATOM 2152 N N . HIS A 1 265 ? -13.186 0.847 -12.687 1.00 95.38 265 HIS A N 1
ATOM 2153 C CA . HIS A 1 265 ? -12.976 -0.582 -12.919 1.00 95.38 265 HIS A CA 1
ATOM 2154 C C . HIS A 1 265 ? -12.860 -0.953 -14.403 1.00 95.38 265 HIS A C 1
ATOM 2156 O O . HIS A 1 265 ? -12.182 -1.919 -14.745 1.00 95.38 265 HIS A O 1
ATOM 2162 N N . ASN A 1 266 ? -13.468 -0.175 -15.311 1.00 96.38 266 ASN A N 1
ATOM 2163 C CA . ASN A 1 266 ? -13.297 -0.397 -16.752 1.00 96.38 266 ASN A CA 1
ATOM 2164 C C . ASN A 1 266 ? -11.876 -0.026 -17.190 1.00 96.38 266 ASN A C 1
ATOM 2166 O O . ASN A 1 266 ? -11.251 -0.798 -17.917 1.00 96.38 266 ASN A O 1
ATOM 2170 N N . TYR A 1 267 ? -11.348 1.103 -16.697 1.00 95.50 267 TYR A N 1
ATOM 2171 C CA . TYR A 1 267 ? -9.948 1.481 -16.897 1.00 95.50 267 TYR A CA 1
ATOM 2172 C C . TYR A 1 267 ? -9.032 0.400 -16.345 1.00 95.50 267 TYR A C 1
ATOM 2174 O O . TYR A 1 267 ? -8.169 -0.103 -17.055 1.00 95.50 267 TYR A O 1
ATOM 2182 N N . HIS A 1 268 ? -9.254 0.005 -15.091 1.00 95.00 268 HIS A N 1
ATOM 2183 C CA . HIS A 1 268 ? -8.399 -0.948 -14.406 1.00 95.00 268 HIS A CA 1
ATOM 2184 C C . HIS A 1 268 ? -8.322 -2.307 -15.118 1.00 95.00 268 HIS A C 1
ATOM 2186 O O . HIS A 1 268 ? -7.233 -2.851 -15.268 1.00 95.00 268 HIS A O 1
ATOM 2192 N N . HIS A 1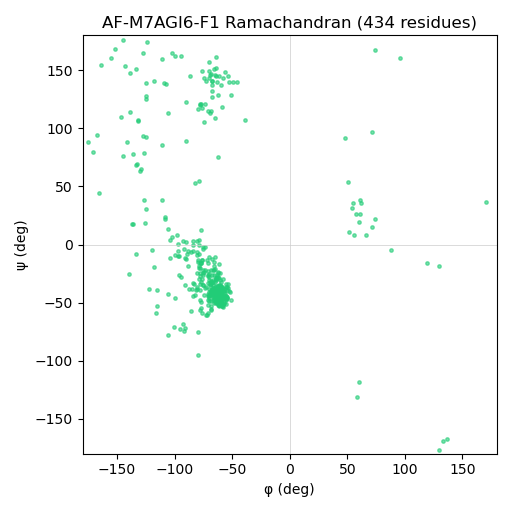 269 ? -9.436 -2.847 -15.617 1.00 93.94 269 HIS A N 1
ATOM 2193 C CA . HIS A 1 269 ? -9.392 -4.091 -16.393 1.00 93.94 269 HIS A CA 1
ATOM 2194 C C . HIS A 1 269 ? -8.749 -3.932 -17.777 1.00 93.94 269 HIS A C 1
ATOM 2196 O O . HIS A 1 269 ? -8.205 -4.904 -18.295 1.00 93.94 269 HIS A O 1
ATOM 2202 N N . THR A 1 270 ? -8.780 -2.729 -18.355 1.00 92.75 270 THR A N 1
ATOM 2203 C CA . THR A 1 270 ? -8.118 -2.430 -19.635 1.00 92.75 270 THR A CA 1
ATOM 2204 C C . THR A 1 270 ? -6.605 -2.241 -19.450 1.00 92.75 270 THR A C 1
ATOM 2206 O O . THR A 1 270 ? -5.810 -2.715 -20.258 1.00 92.75 270 THR A O 1
ATOM 2209 N N . PHE A 1 271 ? -6.195 -1.595 -18.354 1.00 92.81 271 PHE A N 1
ATOM 2210 C CA . PHE A 1 271 ? -4.809 -1.245 -18.031 1.00 92.81 271 PHE A CA 1
ATOM 2211 C C . PHE A 1 271 ? -4.436 -1.703 -16.604 1.00 92.81 271 PHE A C 1
ATOM 2213 O O . PHE A 1 271 ? -4.163 -0.875 -15.730 1.00 92.81 271 PHE A O 1
ATOM 2220 N N . PRO A 1 272 ? -4.402 -3.021 -16.325 1.00 90.62 272 PRO A N 1
ATOM 2221 C CA . PRO A 1 272 ? -4.249 -3.541 -14.959 1.00 90.62 272 PRO A CA 1
ATOM 2222 C C . PRO A 1 272 ? -2.898 -3.212 -14.314 1.00 90.62 272 PRO A C 1
ATOM 2224 O O . PRO A 1 272 ? -2.776 -3.217 -13.092 1.00 90.62 272 PRO A O 1
ATOM 2227 N N . TYR A 1 273 ? -1.887 -2.904 -15.124 1.00 88.50 273 TYR A N 1
ATOM 2228 C CA . TYR A 1 273 ? -0.541 -2.540 -14.682 1.00 88.50 273 TYR A CA 1
ATOM 2229 C C . TYR A 1 273 ? -0.403 -1.075 -14.242 1.00 88.50 273 TYR A C 1
ATOM 2231 O O . TYR A 1 273 ? 0.644 -0.696 -13.718 1.00 88.50 273 TYR A O 1
ATOM 2239 N N . ASP A 1 274 ? -1.420 -0.240 -14.456 1.00 92.50 274 ASP A N 1
ATOM 2240 C CA . ASP A 1 274 ? -1.395 1.161 -14.049 1.00 92.50 274 ASP A CA 1
ATOM 2241 C C . ASP A 1 274 ? -1.701 1.290 -12.548 1.00 92.50 274 ASP A C 1
ATOM 2243 O O . ASP A 1 274 ? -2.802 0.979 -12.082 1.00 92.50 274 ASP A O 1
ATOM 2247 N N . TYR A 1 275 ? -0.727 1.785 -11.779 1.00 92.25 275 TYR A N 1
ATOM 2248 C CA . TYR A 1 275 ? -0.861 1.936 -10.328 1.00 92.25 275 TYR A CA 1
ATOM 2249 C C . TYR A 1 275 ? -1.928 2.958 -9.931 1.00 92.25 275 TYR A C 1
ATOM 2251 O O . TYR A 1 275 ? -2.413 2.912 -8.801 1.00 92.25 275 TYR A O 1
ATOM 2259 N N . SER A 1 276 ? -2.283 3.892 -10.816 1.00 91.75 276 SER A N 1
ATOM 2260 C CA . SER A 1 276 ? -3.309 4.899 -10.573 1.00 91.75 276 SER A CA 1
ATOM 2261 C C . SER A 1 276 ? -4.715 4.321 -10.723 1.00 91.75 276 SER A C 1
ATOM 2263 O O . SER A 1 276 ? -5.669 4.893 -10.194 1.00 91.75 276 SER A O 1
ATOM 2265 N N . THR A 1 277 ? -4.877 3.191 -11.426 1.00 91.69 277 THR A N 1
ATOM 2266 C CA . THR A 1 277 ? -6.174 2.572 -11.785 1.00 91.69 277 THR A CA 1
ATOM 2267 C C . THR A 1 277 ? -7.129 3.503 -12.547 1.00 91.69 277 THR A C 1
ATOM 2269 O O . THR A 1 277 ? -8.285 3.160 -12.755 1.00 91.69 277 THR A O 1
ATOM 2272 N N . SER A 1 278 ? -6.664 4.685 -12.961 1.00 93.12 278 SER A N 1
ATOM 2273 C CA . SER A 1 278 ? -7.435 5.703 -13.675 1.00 93.12 278 SER A CA 1
ATOM 2274 C C . SER A 1 278 ? -6.505 6.725 -14.332 1.00 93.12 278 SER A C 1
ATOM 2276 O O . SER A 1 278 ? -5.426 7.007 -13.801 1.00 93.12 278 SER A O 1
ATOM 2278 N N . GLU A 1 279 ? -6.967 7.367 -15.406 1.00 91.38 279 GLU A N 1
ATOM 2279 C CA . GLU A 1 279 ? -6.264 8.483 -16.061 1.00 91.38 279 GLU A CA 1
ATOM 2280 C C . GLU A 1 279 ? -6.239 9.782 -15.225 1.00 91.38 279 GLU A C 1
ATOM 2282 O O . GLU A 1 279 ? -5.512 10.720 -15.542 1.00 91.38 279 GLU A O 1
ATOM 2287 N N . PHE A 1 280 ? -7.012 9.852 -14.133 1.00 90.44 280 PHE A N 1
ATOM 2288 C CA . PHE A 1 280 ? -7.179 11.062 -13.317 1.00 90.44 280 PHE A CA 1
ATOM 2289 C C . PHE A 1 280 ? -6.158 11.197 -12.176 1.00 90.44 280 PHE A C 1
ATOM 2291 O O . PHE A 1 280 ? -6.217 12.153 -11.398 1.00 90.44 280 PHE A O 1
ATOM 2298 N N . GLY A 1 281 ? -5.209 10.264 -12.055 1.00 87.75 281 GLY A N 1
ATOM 2299 C CA . GLY A 1 281 ? -4.185 10.306 -11.012 1.00 87.75 281 GLY A CA 1
ATOM 2300 C C . GLY A 1 281 ? -4.792 10.310 -9.604 1.00 87.75 281 GLY A C 1
ATOM 2301 O O . GLY A 1 281 ? -5.663 9.513 -9.271 1.00 87.75 281 GLY A O 1
ATOM 2302 N N . TRP A 1 282 ? -4.337 11.236 -8.760 1.00 87.19 282 TRP A N 1
ATOM 2303 C CA . TRP A 1 282 ? -4.821 11.422 -7.387 1.00 87.19 282 TRP A CA 1
ATOM 2304 C C . TRP A 1 282 ? -6.230 12.035 -7.293 1.00 87.19 282 TRP A C 1
ATOM 2306 O O . TRP A 1 282 ? -6.850 12.001 -6.224 1.00 87.19 282 TRP A O 1
ATOM 2316 N N . HIS A 1 283 ? -6.770 12.588 -8.385 1.00 84.50 283 HIS A N 1
ATOM 2317 C CA . HIS A 1 283 ? -8.110 13.166 -8.379 1.00 84.50 283 HIS A CA 1
ATOM 2318 C C . HIS A 1 283 ? -9.153 12.054 -8.206 1.00 84.50 283 HIS A C 1
ATOM 2320 O O . HIS A 1 283 ? -9.311 11.188 -9.059 1.00 84.50 283 HIS A O 1
ATOM 2326 N N . TYR A 1 284 ? -9.872 12.081 -7.079 1.00 86.12 284 TYR A N 1
ATOM 2327 C CA . TYR A 1 284 ? -10.846 11.055 -6.667 1.00 86.12 284 TYR A CA 1
ATOM 2328 C C . TYR A 1 284 ? -10.255 9.666 -6.353 1.00 86.12 284 TYR A C 1
ATOM 2330 O O . TYR A 1 284 ? -11.015 8.737 -6.084 1.00 86.12 284 TYR A O 1
ATOM 2338 N N . ASN A 1 285 ? -8.925 9.522 -6.314 1.00 90.75 285 ASN A N 1
ATOM 2339 C CA . ASN A 1 285 ? -8.247 8.272 -5.971 1.00 90.75 285 ASN A CA 1
ATOM 2340 C C . ASN A 1 285 ? -7.274 8.481 -4.805 1.00 90.75 285 ASN A C 1
ATOM 2342 O O . ASN A 1 285 ? -6.107 8.844 -4.973 1.00 90.75 285 ASN A O 1
ATOM 2346 N N . PHE A 1 286 ? -7.774 8.242 -3.593 1.00 91.88 286 PHE A N 1
ATOM 2347 C CA . PHE A 1 286 ? -6.991 8.410 -2.369 1.00 91.88 286 PHE A CA 1
ATOM 2348 C C . PHE A 1 286 ? -5.786 7.461 -2.322 1.00 91.88 286 PHE A C 1
ATOM 2350 O O . PHE A 1 286 ? -4.718 7.841 -1.845 1.00 91.88 286 PHE A O 1
ATOM 2357 N N . THR A 1 287 ? -5.931 6.244 -2.850 1.00 93.56 287 THR A N 1
ATOM 2358 C CA . THR A 1 287 ? -4.830 5.275 -2.905 1.00 93.56 287 THR A CA 1
ATOM 2359 C C . THR A 1 287 ? -3.695 5.766 -3.805 1.00 93.56 287 THR A C 1
ATOM 2361 O O . THR A 1 287 ? -2.533 5.662 -3.415 1.00 93.56 287 THR A O 1
ATOM 2364 N N . THR A 1 288 ? -4.006 6.364 -4.960 1.00 93.38 288 THR A N 1
ATOM 2365 C CA . THR A 1 288 ? -2.990 6.969 -5.840 1.00 93.38 288 THR A CA 1
ATOM 2366 C C . THR A 1 288 ? -2.277 8.119 -5.134 1.00 93.38 288 THR A C 1
ATOM 2368 O O . THR A 1 288 ? -1.051 8.131 -5.086 1.00 93.38 288 THR A O 1
ATOM 2371 N N . ALA A 1 289 ? -3.029 9.012 -4.478 1.00 92.06 289 ALA A N 1
ATOM 2372 C CA . ALA A 1 289 ? -2.454 10.103 -3.686 1.00 92.06 289 ALA A CA 1
ATOM 2373 C C . ALA A 1 289 ? -1.487 9.591 -2.601 1.00 92.06 289 ALA A C 1
ATOM 2375 O O . ALA A 1 289 ? -0.420 10.165 -2.384 1.00 92.06 289 ALA A O 1
ATOM 2376 N N . PHE A 1 290 ? -1.847 8.494 -1.923 1.00 92.44 290 PHE A N 1
ATOM 2377 C CA . PHE A 1 290 ? -0.983 7.849 -0.939 1.00 92.44 290 PHE A CA 1
ATOM 2378 C C . PHE A 1 290 ? 0.296 7.292 -1.577 1.00 92.44 290 PHE A C 1
ATOM 2380 O O . PHE A 1 290 ? 1.382 7.550 -1.058 1.00 92.44 290 PHE A O 1
ATOM 2387 N N . ILE A 1 291 ? 0.192 6.552 -2.686 1.00 91.88 291 ILE A N 1
ATOM 2388 C CA . ILE A 1 291 ? 1.359 5.977 -3.377 1.00 91.88 291 ILE A CA 1
ATOM 2389 C C . ILE A 1 291 ? 2.307 7.094 -3.836 1.00 91.88 291 ILE A C 1
ATOM 2391 O O . ILE A 1 291 ? 3.503 7.026 -3.542 1.00 91.88 291 ILE A O 1
ATOM 2395 N N . ASP A 1 292 ? 1.776 8.151 -4.456 1.00 89.81 292 ASP A N 1
ATOM 2396 C CA . ASP A 1 292 ? 2.557 9.308 -4.906 1.00 89.81 292 ASP A CA 1
ATOM 2397 C C . ASP A 1 292 ? 3.252 10.011 -3.734 1.00 89.81 292 ASP A C 1
ATOM 2399 O O . ASP A 1 292 ? 4.433 10.350 -3.821 1.00 89.81 292 ASP A O 1
ATOM 2403 N N . LEU A 1 293 ? 2.562 10.172 -2.598 1.00 86.88 293 LEU A N 1
ATOM 2404 C CA . LEU A 1 293 ? 3.142 10.749 -1.382 1.00 86.88 293 LEU A CA 1
ATOM 2405 C C . LEU A 1 293 ? 4.277 9.888 -0.810 1.00 86.88 293 LEU A C 1
ATOM 2407 O O . LEU A 1 293 ? 5.260 10.433 -0.308 1.00 86.88 293 LEU A O 1
ATOM 2411 N N . MET A 1 294 ? 4.146 8.557 -0.859 1.00 84.81 294 MET A N 1
ATOM 2412 C CA . MET A 1 294 ? 5.201 7.636 -0.416 1.00 84.81 294 MET A CA 1
ATOM 2413 C C . MET A 1 294 ? 6.400 7.626 -1.375 1.00 84.81 294 MET A C 1
ATOM 2415 O O . MET A 1 294 ? 7.515 7.325 -0.944 1.00 84.81 294 MET A O 1
ATOM 2419 N N . PHE A 1 295 ? 6.173 7.930 -2.658 1.00 78.19 295 PHE A N 1
ATOM 2420 C CA . PHE A 1 295 ? 7.216 8.019 -3.679 1.00 78.19 295 PHE A CA 1
ATOM 2421 C C . PHE A 1 295 ? 7.949 9.363 -3.655 1.00 78.19 295 PHE A C 1
ATOM 2423 O O . PHE A 1 295 ? 9.176 9.413 -3.797 1.00 78.19 295 PHE A O 1
ATOM 2430 N N . TYR A 1 296 ? 7.222 10.460 -3.424 1.00 68.38 296 TYR A N 1
ATOM 2431 C CA . TYR A 1 296 ? 7.836 11.736 -3.079 1.00 68.38 296 TYR A CA 1
ATOM 2432 C C . TYR A 1 296 ? 8.699 11.532 -1.837 1.00 68.38 296 TYR A C 1
ATOM 2434 O O . TYR A 1 296 ? 8.383 10.665 -1.031 1.00 68.38 296 TYR A O 1
ATOM 2442 N N . LYS A 1 297 ? 9.807 12.274 -1.681 1.00 69.69 297 LYS A N 1
ATOM 2443 C CA . LYS A 1 297 ? 10.769 12.075 -0.578 1.00 69.69 297 LYS A CA 1
ATOM 2444 C C . LYS A 1 297 ? 10.100 12.326 0.785 1.00 69.69 297 LYS A C 1
ATOM 2446 O O . LYS A 1 297 ? 10.344 13.344 1.426 1.00 69.69 297 LYS A O 1
ATOM 2451 N N . LEU A 1 298 ? 9.275 11.393 1.254 1.00 69.88 298 LEU A N 1
ATOM 2452 C CA . LEU A 1 298 ? 8.570 11.421 2.522 1.00 69.88 298 LEU A CA 1
ATOM 2453 C C . LEU A 1 298 ? 9.590 11.499 3.645 1.00 69.88 298 LEU A C 1
ATOM 2455 O O . LEU A 1 298 ? 9.355 12.176 4.630 1.00 69.88 298 LEU A O 1
ATOM 2459 N N . SER A 1 299 ? 10.768 10.901 3.454 1.00 69.25 299 SER A N 1
ATOM 2460 C CA . SER A 1 299 ? 11.919 11.101 4.328 1.00 69.25 299 SER A CA 1
ATOM 2461 C C . SER A 1 299 ? 12.295 12.575 4.489 1.00 69.25 299 SER A C 1
ATOM 2463 O O . SER A 1 299 ? 12.598 12.982 5.599 1.00 69.25 299 SER A O 1
ATOM 2465 N N . VAL A 1 300 ? 12.233 13.402 3.441 1.00 79.81 300 VAL A N 1
ATOM 2466 C CA . VAL A 1 300 ? 12.485 14.848 3.541 1.00 79.81 300 VAL A CA 1
ATOM 2467 C C . VAL A 1 300 ? 11.346 15.531 4.286 1.00 79.81 300 VAL A C 1
ATOM 2469 O O . VAL A 1 300 ? 11.612 16.276 5.219 1.00 79.81 300 VAL A O 1
ATOM 2472 N N . VAL A 1 301 ? 10.084 15.256 3.949 1.00 83.62 301 VAL A N 1
ATOM 2473 C CA . VAL A 1 301 ? 8.948 15.876 4.659 1.00 83.62 301 VAL A CA 1
ATOM 2474 C C . VAL A 1 301 ? 8.965 15.508 6.145 1.00 83.62 301 VAL A C 1
ATOM 2476 O O . VAL A 1 301 ? 8.884 16.376 7.014 1.00 83.62 301 VAL A O 1
ATOM 2479 N N . VAL A 1 302 ? 9.148 14.223 6.438 1.00 84.62 302 VAL A N 1
ATOM 2480 C CA . VAL A 1 302 ? 9.177 13.676 7.791 1.00 84.62 302 VAL A CA 1
ATOM 2481 C C . VAL A 1 302 ? 10.413 14.146 8.545 1.00 84.62 302 VAL A C 1
ATOM 2483 O O . VAL A 1 302 ? 10.265 14.762 9.589 1.00 84.62 302 VAL A O 1
ATOM 2486 N N . MET A 1 303 ? 11.626 13.915 8.044 1.00 84.38 303 MET A N 1
ATOM 2487 C CA . MET A 1 303 ? 12.849 14.204 8.808 1.00 84.38 303 MET A CA 1
ATOM 2488 C C . MET A 1 303 ? 13.222 15.687 8.802 1.00 84.38 303 MET A C 1
ATOM 2490 O O . MET A 1 303 ? 13.818 16.174 9.762 1.00 84.38 303 MET A O 1
ATOM 2494 N N . CYS A 1 304 ? 12.874 16.428 7.747 1.00 88.19 304 CYS A N 1
ATOM 2495 C CA . CYS A 1 304 ? 13.199 17.848 7.662 1.00 88.19 304 CYS A CA 1
ATOM 2496 C C . CYS A 1 304 ? 12.128 18.728 8.314 1.00 88.19 304 CYS A C 1
ATOM 2498 O O . CYS A 1 304 ? 12.493 19.700 8.967 1.00 88.19 304 CYS A O 1
ATOM 2500 N N . PHE A 1 305 ? 10.836 18.409 8.195 1.00 92.38 305 PHE A N 1
ATOM 2501 C CA . PHE A 1 305 ? 9.780 19.306 8.682 1.00 92.38 305 PHE A CA 1
ATOM 2502 C C . PHE A 1 305 ? 8.967 18.714 9.830 1.00 92.38 305 PHE A C 1
ATOM 2504 O O . PHE A 1 305 ? 8.874 19.347 10.880 1.00 92.38 305 PHE A O 1
ATOM 2511 N N . LEU A 1 306 ? 8.413 17.507 9.685 1.00 91.88 306 LEU A N 1
ATOM 2512 C CA . LEU A 1 306 ? 7.504 16.965 10.700 1.00 91.88 306 LEU A CA 1
ATOM 2513 C C . LEU A 1 306 ? 8.228 16.584 11.989 1.00 91.88 306 LEU A C 1
ATOM 2515 O O . LEU A 1 306 ? 7.837 17.045 13.047 1.00 91.88 306 LEU A O 1
ATOM 2519 N N . PHE A 1 307 ? 9.294 15.792 11.931 1.00 93.62 307 PHE A N 1
ATOM 2520 C CA . PHE A 1 307 ? 10.026 15.338 13.112 1.00 93.62 307 PHE A CA 1
ATOM 2521 C C . PHE A 1 307 ? 10.591 16.512 13.934 1.00 93.62 307 PHE A C 1
ATOM 2523 O O . PHE A 1 307 ? 10.303 16.572 15.129 1.00 93.62 307 PHE A O 1
ATOM 2530 N N . PRO A 1 308 ? 11.276 17.511 13.338 1.00 95.69 308 PRO A N 1
ATOM 2531 C CA . PRO A 1 308 ? 11.762 18.670 14.088 1.00 95.69 308 PRO A CA 1
ATOM 2532 C C . PRO A 1 308 ? 10.645 19.566 14.634 1.00 95.69 308 PRO A C 1
ATOM 2534 O O . PRO A 1 308 ? 10.887 20.281 15.597 1.00 95.69 308 PRO A O 1
ATOM 2537 N N . THR A 1 309 ? 9.439 19.522 14.053 1.00 96.56 309 THR A N 1
ATOM 2538 C CA . THR A 1 309 ? 8.262 20.257 14.553 1.00 96.56 309 THR A CA 1
ATOM 2539 C C . THR A 1 309 ? 7.541 19.497 15.666 1.00 96.56 309 THR A C 1
ATOM 2541 O O . THR A 1 309 ? 7.149 20.073 16.675 1.00 96.56 309 THR A O 1
ATOM 2544 N N . LEU A 1 310 ? 7.340 18.193 15.494 1.00 94.44 310 LEU A N 1
ATOM 2545 C CA . LEU A 1 310 ? 6.542 17.377 16.401 1.00 94.44 310 LEU A CA 1
ATOM 2546 C C . LEU A 1 310 ? 7.309 17.029 17.672 1.00 94.44 310 LEU A C 1
ATOM 2548 O O . LEU A 1 310 ? 6.694 16.947 18.725 1.00 94.44 310 LEU A O 1
ATOM 2552 N N . VAL A 1 311 ? 8.631 16.842 17.609 1.00 95.12 311 VAL A N 1
ATOM 2553 C CA . VAL A 1 311 ? 9.406 16.480 18.804 1.00 95.12 311 VAL A CA 1
ATOM 2554 C C . VAL A 1 311 ? 9.313 17.566 19.890 1.00 95.12 311 VAL A C 1
ATOM 2556 O O . VAL A 1 311 ? 8.895 17.238 21.000 1.00 95.12 311 VAL A O 1
ATOM 2559 N N . PRO A 1 312 ? 9.591 18.853 19.606 1.00 96.44 312 PRO A N 1
ATOM 2560 C CA . PRO A 1 312 ? 9.460 19.900 20.613 1.00 96.44 312 PRO A CA 1
ATOM 2561 C C . PRO A 1 312 ? 8.035 20.096 21.122 1.00 96.44 312 PRO A C 1
ATOM 2563 O O . PRO A 1 312 ? 7.818 20.259 22.324 1.00 96.44 312 PRO A O 1
ATOM 2566 N N . TRP A 1 313 ? 7.064 20.028 20.208 1.00 96.88 313 TRP A N 1
ATOM 2567 C CA . TRP A 1 313 ? 5.652 20.175 20.539 1.00 96.88 313 TRP A CA 1
ATOM 2568 C C . TRP A 1 313 ? 5.155 19.051 21.458 1.00 96.88 313 TRP A C 1
ATOM 2570 O O . TRP A 1 313 ? 4.470 19.315 22.443 1.00 96.88 313 TRP A O 1
ATOM 2580 N N . CYS A 1 314 ? 5.536 17.803 21.176 1.00 92.38 314 CYS A N 1
ATOM 2581 C CA . CYS A 1 314 ? 5.045 16.634 21.903 1.00 92.38 314 CYS A CA 1
ATOM 2582 C C . CYS A 1 314 ? 5.821 16.326 23.192 1.00 92.38 314 CYS A C 1
ATOM 2584 O O . CYS A 1 314 ? 5.206 15.886 24.159 1.00 92.38 314 CYS A O 1
ATOM 2586 N N . PHE A 1 315 ? 7.151 16.490 23.218 1.00 92.88 315 PHE A N 1
ATOM 2587 C CA . PHE A 1 315 ? 7.977 15.961 24.318 1.00 92.88 315 PHE A CA 1
ATOM 2588 C C . PHE A 1 315 ? 8.307 16.969 25.417 1.00 92.88 315 PHE A C 1
ATOM 2590 O O . PHE A 1 315 ? 8.535 16.556 26.551 1.00 92.88 315 PHE A O 1
ATOM 2597 N N . TRP A 1 316 ? 8.329 18.268 25.122 1.00 94.38 316 TRP A N 1
ATOM 2598 C CA . TRP A 1 316 ? 8.621 19.292 26.134 1.00 94.38 316 TRP A CA 1
ATOM 2599 C C . TRP A 1 316 ? 7.701 20.517 26.051 1.00 94.38 316 TRP A C 1
ATOM 2601 O O . TRP A 1 316 ? 7.991 21.550 26.647 1.00 94.38 316 TRP A O 1
ATOM 2611 N N . GLY A 1 317 ? 6.557 20.378 25.371 1.00 92.88 317 GLY A N 1
ATOM 2612 C CA . GLY A 1 317 ? 5.430 21.312 25.457 1.00 92.88 317 GLY A CA 1
ATOM 2613 C C . GLY A 1 317 ? 5.621 22.651 24.741 1.00 92.88 317 GLY A C 1
ATOM 2614 O O . GLY A 1 317 ? 4.943 23.617 25.087 1.00 92.88 317 GLY A O 1
ATOM 2615 N N . GLU A 1 318 ? 6.524 22.736 23.761 1.00 97.44 318 GLU A N 1
ATOM 2616 C CA . GLU A 1 318 ? 6.710 23.955 22.962 1.00 97.44 318 GLU A CA 1
ATOM 2617 C C . GLU A 1 318 ? 5.467 24.252 22.106 1.00 97.44 318 GLU A C 1
ATOM 2619 O O . GLU A 1 318 ? 4.762 23.342 21.681 1.00 97.44 318 GLU A O 1
ATOM 2624 N N . SER A 1 319 ? 5.182 25.518 21.791 1.00 97.62 319 SER A N 1
ATOM 2625 C CA . SER A 1 319 ? 4.054 25.846 20.908 1.00 97.62 319 SER A CA 1
ATOM 2626 C C . SER A 1 319 ? 4.270 25.300 19.489 1.00 97.62 319 SER A C 1
ATOM 2628 O O . SER A 1 319 ? 5.388 25.298 18.967 1.00 97.62 319 SER A O 1
ATOM 2630 N N . LEU A 1 320 ? 3.193 24.889 18.807 1.00 94.19 320 LEU A N 1
ATOM 2631 C CA . LEU A 1 320 ? 3.290 24.370 17.434 1.00 94.19 320 LEU A CA 1
ATOM 2632 C C . LEU A 1 320 ? 3.895 25.406 16.470 1.00 94.19 320 LEU A C 1
ATOM 2634 O O . LEU A 1 320 ? 4.677 25.057 15.589 1.00 94.19 320 LEU A O 1
ATOM 2638 N N . ARG A 1 321 ? 3.584 26.695 16.670 1.00 97.00 321 ARG A N 1
ATOM 2639 C CA . ARG A 1 321 ? 4.145 27.801 15.882 1.00 97.00 321 ARG A CA 1
ATOM 2640 C C . ARG A 1 321 ? 5.661 27.890 16.051 1.00 97.00 321 ARG A C 1
ATOM 2642 O O . ARG A 1 321 ? 6.371 27.896 15.049 1.00 97.00 321 ARG A O 1
ATOM 2649 N N . ASN A 1 322 ? 6.161 27.937 17.286 1.00 97.06 322 ASN A N 1
ATOM 2650 C CA . ASN A 1 322 ? 7.603 28.003 17.532 1.00 97.06 322 ASN A CA 1
ATOM 2651 C C . ASN A 1 322 ? 8.303 26.735 17.040 1.00 97.06 322 ASN A C 1
ATOM 2653 O O . ASN A 1 322 ? 9.325 26.830 16.366 1.00 97.06 322 ASN A O 1
ATOM 2657 N N . SER A 1 323 ? 7.711 25.568 17.300 1.00 96.75 323 SER A N 1
ATOM 2658 C CA . SER A 1 323 ? 8.242 24.277 16.856 1.00 96.75 323 SER A CA 1
ATOM 2659 C C . SER A 1 323 ? 8.338 24.180 15.331 1.00 96.75 323 SER A C 1
ATOM 2661 O O . SER A 1 323 ? 9.284 23.611 14.803 1.00 96.75 323 SER A O 1
ATOM 2663 N N . PHE A 1 324 ? 7.403 24.770 14.588 1.00 96.62 324 PHE A N 1
ATOM 2664 C CA . PHE A 1 324 ? 7.487 24.777 13.130 1.00 96.62 324 PHE A CA 1
ATOM 2665 C C . PHE A 1 324 ? 8.500 25.810 12.613 1.00 96.62 324 PHE A C 1
ATOM 2667 O O . PHE A 1 324 ? 9.371 25.500 11.801 1.00 96.62 324 PHE A O 1
ATOM 2674 N N . PHE A 1 325 ? 8.429 27.056 13.083 1.00 97.62 325 PHE A N 1
ATOM 2675 C CA . PHE A 1 325 ? 9.250 28.120 12.503 1.00 97.62 325 PHE A CA 1
ATOM 2676 C C . PHE A 1 325 ? 10.721 28.073 12.929 1.00 97.62 325 PHE A C 1
ATOM 2678 O O . PHE A 1 325 ? 11.574 28.471 12.138 1.00 97.62 325 PHE A O 1
ATOM 2685 N N . LEU A 1 326 ? 11.046 27.572 14.125 1.00 96.00 326 LEU A N 1
ATOM 2686 C CA . LEU A 1 326 ? 12.420 27.573 14.635 1.00 96.00 326 LEU A CA 1
ATOM 2687 C C . LEU A 1 326 ? 13.188 26.285 14.258 1.00 96.00 326 LEU A C 1
ATOM 2689 O O . LEU A 1 326 ? 14.048 26.348 13.374 1.00 96.00 326 LEU A O 1
ATOM 2693 N N . PRO A 1 327 ? 12.907 25.101 14.839 1.00 96.12 327 PRO A N 1
ATOM 2694 C CA . PRO A 1 327 ? 13.691 23.897 14.567 1.00 96.12 327 PRO A CA 1
ATOM 2695 C C . PRO A 1 327 ? 13.380 23.226 13.221 1.00 96.12 327 PRO A C 1
ATOM 2697 O O . PRO A 1 327 ? 14.205 22.438 12.759 1.00 96.12 327 PRO A O 1
ATOM 2700 N N . ALA A 1 328 ? 12.259 23.533 12.555 1.00 94.06 328 ALA A N 1
ATOM 2701 C CA . ALA A 1 328 ? 12.032 23.097 11.175 1.00 94.06 328 ALA A CA 1
ATOM 2702 C C . ALA A 1 328 ? 12.494 24.152 10.154 1.00 94.06 328 ALA A C 1
ATOM 2704 O O . ALA A 1 328 ? 13.493 23.909 9.469 1.00 94.06 328 ALA A O 1
ATOM 2705 N N . ILE A 1 329 ? 11.826 25.312 10.064 1.00 97.06 329 ILE A N 1
ATOM 2706 C CA . ILE A 1 329 ? 12.084 26.306 9.002 1.00 97.06 329 ILE A CA 1
ATOM 2707 C C . ILE A 1 329 ? 13.418 27.039 9.177 1.00 97.06 329 ILE A C 1
ATOM 2709 O O . ILE A 1 329 ? 14.274 26.930 8.299 1.00 97.06 329 ILE A O 1
ATOM 2713 N N . LEU A 1 330 ? 13.629 27.763 10.281 1.00 97.19 330 LEU A N 1
ATOM 2714 C CA . LEU A 1 330 ? 14.848 28.558 10.475 1.00 97.19 330 LEU A CA 1
ATOM 2715 C C . LEU A 1 330 ? 16.094 27.671 10.450 1.00 97.19 330 LEU A C 1
ATOM 2717 O O . LEU A 1 330 ? 17.039 27.970 9.726 1.00 97.19 330 LEU A O 1
ATOM 2721 N N . ARG A 1 331 ? 16.070 26.536 11.162 1.00 96.69 331 ARG A N 1
ATOM 2722 C CA . ARG A 1 331 ? 17.154 25.544 11.109 1.00 96.69 331 ARG A CA 1
ATOM 2723 C C . ARG A 1 331 ? 17.440 25.100 9.670 1.00 96.69 331 ARG A C 1
ATOM 2725 O O . ARG A 1 331 ? 18.600 25.051 9.279 1.00 96.69 331 ARG A O 1
ATOM 2732 N N . TYR A 1 332 ? 16.412 24.793 8.874 1.00 95.25 332 TYR A N 1
ATOM 2733 C CA . TYR A 1 332 ? 16.608 24.391 7.476 1.00 95.25 332 TYR A CA 1
ATOM 2734 C C . TYR A 1 332 ? 17.218 25.515 6.623 1.00 95.25 332 TYR A C 1
ATOM 2736 O O . TYR A 1 332 ? 18.169 25.270 5.886 1.00 95.25 332 TYR A O 1
ATOM 2744 N N . VAL A 1 333 ? 16.739 26.754 6.774 1.00 96.94 333 VAL A N 1
ATOM 2745 C CA . VAL A 1 333 ? 17.283 27.932 6.073 1.00 96.94 333 VAL A CA 1
ATOM 2746 C C . VAL A 1 333 ? 18.746 28.185 6.446 1.00 96.94 333 VAL A C 1
ATOM 2748 O O . VAL A 1 333 ? 19.556 28.468 5.562 1.00 96.94 333 VAL A O 1
ATOM 2751 N N . LEU A 1 334 ? 19.102 28.060 7.728 1.00 95.62 334 LEU A N 1
ATOM 2752 C CA . LEU A 1 334 ? 20.481 28.219 8.197 1.00 95.62 334 LEU A CA 1
ATOM 2753 C C . LEU A 1 334 ? 21.402 27.150 7.603 1.00 95.62 334 LEU A C 1
ATOM 2755 O O . LEU A 1 334 ? 22.470 27.493 7.102 1.00 95.62 334 LEU A O 1
ATOM 2759 N N . VAL A 1 335 ? 20.970 25.883 7.591 1.00 94.50 335 VAL A N 1
ATOM 2760 C CA . VAL A 1 335 ? 21.730 24.785 6.969 1.00 94.50 335 VAL A CA 1
ATOM 2761 C C . VAL A 1 335 ? 21.938 25.044 5.477 1.00 94.50 335 VAL A C 1
ATOM 2763 O O . VAL A 1 335 ? 23.066 24.951 5.003 1.00 94.50 335 VAL A O 1
ATOM 2766 N N . LEU A 1 336 ? 20.885 25.434 4.748 1.00 94.56 336 LEU A N 1
ATOM 2767 C CA . LEU A 1 336 ? 20.991 25.752 3.322 1.00 94.56 336 LEU A CA 1
ATOM 2768 C C . LEU A 1 336 ? 22.009 26.862 3.062 1.00 94.56 336 LEU A C 1
ATOM 2770 O O . LEU A 1 336 ? 22.909 26.680 2.248 1.00 94.56 336 LEU A O 1
ATOM 2774 N N . ASN A 1 337 ? 21.906 27.986 3.772 1.00 95.44 337 ASN A N 1
ATOM 2775 C CA . ASN A 1 337 ? 22.815 29.111 3.562 1.00 95.44 337 ASN A CA 1
ATOM 2776 C C . ASN A 1 337 ? 24.255 28.768 3.961 1.00 95.44 337 ASN A C 1
ATOM 2778 O O . ASN A 1 337 ? 25.177 29.124 3.233 1.00 95.44 337 ASN A O 1
ATOM 2782 N N . ALA A 1 338 ? 24.461 28.022 5.049 1.00 93.25 338 ALA A N 1
ATOM 2783 C CA . ALA A 1 338 ? 25.786 27.535 5.423 1.00 93.25 338 ALA A CA 1
ATOM 2784 C C . ALA A 1 338 ? 26.407 26.653 4.325 1.00 93.25 338 ALA A C 1
ATOM 2786 O O . ALA A 1 338 ? 27.566 26.848 3.963 1.00 93.25 338 ALA A O 1
ATOM 2787 N N . THR A 1 339 ? 25.630 25.740 3.731 1.00 92.12 339 THR A N 1
ATOM 2788 C CA . THR A 1 339 ? 26.085 24.932 2.588 1.00 92.12 339 THR A CA 1
ATOM 2789 C C . THR A 1 339 ? 26.341 25.792 1.346 1.00 92.12 339 THR A C 1
ATOM 2791 O O . THR A 1 339 ? 27.346 25.615 0.664 1.00 92.12 339 THR A O 1
ATOM 2794 N N . TRP A 1 340 ? 25.473 26.758 1.042 1.00 96.62 340 TRP A N 1
ATOM 2795 C CA . TRP A 1 340 ? 25.626 27.626 -0.132 1.00 96.62 340 TRP A CA 1
ATOM 2796 C C . TRP A 1 340 ? 26.831 28.565 -0.037 1.00 96.62 340 TRP A C 1
ATOM 2798 O O . TRP A 1 340 ? 27.394 28.943 -1.068 1.00 96.62 340 TRP A O 1
ATOM 2808 N N . LEU A 1 341 ? 27.273 28.910 1.176 1.00 96.62 341 LEU A N 1
ATOM 2809 C CA . LEU A 1 341 ? 28.514 29.655 1.395 1.00 96.62 341 LEU A CA 1
ATOM 2810 C C . LEU A 1 341 ? 29.760 28.891 0.921 1.00 96.62 341 LEU A C 1
ATOM 2812 O O . LEU A 1 341 ? 30.727 29.534 0.517 1.00 96.62 341 LEU A O 1
ATOM 2816 N N . VAL A 1 342 ? 29.731 27.554 0.881 1.00 94.56 342 VAL A N 1
ATOM 2817 C CA . VAL A 1 342 ? 30.811 26.749 0.281 1.00 94.56 342 VAL A CA 1
ATOM 2818 C C . VAL A 1 342 ? 30.916 27.041 -1.218 1.00 94.56 342 VAL A C 1
ATOM 2820 O O . VAL A 1 342 ? 31.992 27.353 -1.711 1.00 94.56 342 VAL A O 1
ATOM 2823 N N . ASN A 1 343 ? 29.789 27.072 -1.932 1.00 94.00 343 ASN A N 1
ATOM 2824 C CA . ASN A 1 343 ? 29.776 27.341 -3.376 1.00 94.00 343 ASN A CA 1
ATOM 2825 C C . ASN A 1 343 ? 30.024 28.818 -3.730 1.00 94.00 343 ASN A C 1
ATOM 2827 O O . ASN A 1 343 ? 30.432 29.120 -4.848 1.00 94.00 343 ASN A O 1
ATOM 2831 N N . SER A 1 344 ? 29.750 29.741 -2.805 1.00 94.12 344 SER A N 1
ATOM 2832 C CA . SER A 1 344 ? 29.859 31.187 -3.034 1.00 94.12 344 SER A CA 1
ATOM 2833 C C . SER A 1 344 ? 31.084 31.780 -2.338 1.00 94.12 344 SER A C 1
ATOM 2835 O O . SER A 1 344 ? 32.116 32.009 -2.969 1.00 94.12 344 SER A O 1
ATOM 2837 N N . ALA A 1 345 ? 31.014 31.998 -1.025 1.00 94.94 345 ALA A N 1
ATOM 2838 C CA . ALA A 1 345 ? 32.080 32.638 -0.266 1.00 94.94 345 ALA A CA 1
ATOM 2839 C C . ALA A 1 345 ? 33.416 31.881 -0.342 1.00 94.94 345 ALA A C 1
ATOM 2841 O O . ALA A 1 345 ? 34.448 32.530 -0.515 1.00 94.94 345 ALA A O 1
ATOM 2842 N N . ALA A 1 346 ? 33.419 30.542 -0.305 1.00 95.25 346 ALA A N 1
ATOM 2843 C CA . ALA A 1 346 ? 34.656 29.758 -0.423 1.00 95.25 346 ALA A CA 1
ATOM 2844 C C . ALA A 1 346 ? 35.217 29.679 -1.857 1.00 95.25 346 ALA A C 1
ATOM 2846 O O . ALA A 1 346 ? 36.298 29.140 -2.060 1.00 95.25 346 ALA A O 1
ATOM 2847 N N . HIS A 1 347 ? 34.545 30.262 -2.853 1.00 95.19 347 HIS A N 1
ATOM 2848 C CA . HIS A 1 347 ? 35.092 30.476 -4.199 1.00 95.19 347 HIS A CA 1
ATOM 2849 C C . HIS A 1 347 ? 35.512 31.929 -4.465 1.00 95.19 347 HIS A C 1
ATOM 2851 O O . HIS A 1 347 ? 36.174 32.205 -5.465 1.00 95.19 347 HIS A O 1
ATOM 2857 N N . MET A 1 348 ? 35.142 32.866 -3.588 1.00 93.56 348 MET A N 1
ATOM 2858 C CA . MET A 1 348 ? 35.351 34.303 -3.803 1.00 93.56 348 MET A CA 1
ATOM 2859 C C . MET A 1 348 ? 36.318 34.922 -2.789 1.00 93.56 348 MET A C 1
ATOM 2861 O O . MET A 1 348 ? 37.158 35.739 -3.164 1.00 93.56 348 MET A O 1
ATOM 2865 N N . PHE A 1 349 ? 36.242 34.518 -1.519 1.00 94.94 349 PHE A N 1
ATOM 2866 C CA . PHE A 1 349 ? 36.914 35.190 -0.406 1.00 94.94 349 PHE A CA 1
ATOM 2867 C C . PHE A 1 349 ? 37.794 34.218 0.382 1.00 94.94 349 PHE A C 1
ATOM 2869 O O . PHE A 1 349 ? 37.324 33.170 0.823 1.00 94.94 349 PHE A O 1
ATOM 2876 N N . GLY A 1 350 ? 39.063 34.584 0.585 1.00 94.88 350 GLY A N 1
ATOM 2877 C CA . GLY A 1 350 ? 40.051 33.779 1.306 1.00 94.88 350 GLY A CA 1
ATOM 2878 C C . GLY A 1 350 ? 41.393 33.662 0.580 1.00 94.88 350 GLY A C 1
ATOM 2879 O O . GLY A 1 350 ? 41.641 34.335 -0.430 1.00 94.88 350 GLY A O 1
ATOM 2880 N N . ASN A 1 351 ? 42.235 32.764 1.083 1.00 95.50 351 ASN A N 1
ATOM 2881 C CA . ASN A 1 351 ? 43.584 32.516 0.568 1.00 95.50 351 ASN A CA 1
ATOM 2882 C C . ASN A 1 351 ? 43.640 31.248 -0.298 1.00 95.50 351 ASN A C 1
ATOM 2884 O O . ASN A 1 351 ? 42.723 30.427 -0.265 1.00 95.50 351 ASN A O 1
ATOM 2888 N N . ARG A 1 352 ? 44.712 31.075 -1.077 1.00 96.75 352 ARG A N 1
ATOM 2889 C CA . ARG A 1 352 ? 44.934 29.920 -1.967 1.00 96.75 352 ARG A CA 1
ATOM 2890 C C . ARG A 1 352 ? 46.324 29.295 -1.762 1.00 96.75 352 ARG A C 1
ATOM 2892 O O . ARG A 1 352 ? 47.153 29.298 -2.679 1.00 96.75 352 ARG A O 1
ATOM 2899 N N . PRO A 1 353 ? 46.601 28.754 -0.563 1.00 96.31 353 PRO A N 1
ATOM 2900 C CA . PRO A 1 353 ? 47.928 28.269 -0.196 1.00 96.31 353 PRO A CA 1
ATOM 2901 C C . PRO A 1 353 ? 48.403 27.051 -0.998 1.00 96.31 353 PRO A C 1
ATOM 2903 O O . PRO A 1 353 ? 49.609 26.809 -1.013 1.00 96.31 353 PRO A O 1
ATOM 2906 N N . TYR A 1 354 ? 47.512 26.305 -1.664 1.00 96.50 354 TYR A N 1
ATOM 2907 C CA . TYR A 1 354 ? 47.848 25.070 -2.389 1.00 96.50 354 TYR A CA 1
ATOM 2908 C C . TYR A 1 354 ? 47.845 25.259 -3.912 1.00 96.50 354 TYR A C 1
ATOM 2910 O O . TYR A 1 354 ? 48.762 24.795 -4.596 1.00 96.50 354 TYR A O 1
ATOM 2918 N N . ASP A 1 355 ? 46.858 25.974 -4.457 1.00 96.69 355 ASP A N 1
ATOM 2919 C CA . ASP A 1 355 ? 46.800 26.284 -5.888 1.00 96.69 355 ASP A CA 1
ATOM 2920 C C . ASP A 1 355 ? 46.168 27.654 -6.166 1.00 96.69 355 ASP A C 1
ATOM 2922 O O . ASP A 1 355 ? 44.960 27.856 -6.017 1.00 96.69 355 ASP A O 1
ATOM 2926 N N . ARG A 1 356 ? 47.003 28.604 -6.599 1.00 95.75 356 ARG A N 1
ATOM 2927 C CA . ARG A 1 356 ? 46.604 29.972 -6.948 1.00 95.75 356 ARG A CA 1
ATOM 2928 C C . ARG A 1 356 ? 45.890 30.084 -8.301 1.00 95.75 356 ARG A C 1
ATOM 2930 O O . ARG A 1 356 ? 45.322 31.138 -8.583 1.00 95.75 356 ARG A O 1
ATOM 2937 N N . ASN A 1 357 ? 45.935 29.040 -9.132 1.00 96.94 357 ASN A N 1
ATOM 2938 C CA . ASN A 1 357 ? 45.398 29.049 -10.497 1.00 96.94 357 ASN A CA 1
ATOM 2939 C C . ASN A 1 357 ? 43.918 28.644 -10.562 1.00 96.94 357 ASN A C 1
ATOM 2941 O O . ASN A 1 357 ? 43.304 28.734 -11.621 1.00 96.94 357 ASN A O 1
ATOM 2945 N N . ILE A 1 358 ? 43.334 28.222 -9.437 1.00 95.31 358 ILE A N 1
ATOM 2946 C CA . ILE A 1 358 ? 41.909 27.909 -9.302 1.00 95.31 358 ILE A CA 1
ATOM 2947 C C . ILE A 1 358 ? 41.201 28.947 -8.410 1.00 95.31 358 ILE A C 1
ATOM 2949 O O . ILE A 1 358 ? 41.832 29.677 -7.639 1.00 95.31 358 ILE A O 1
ATOM 2953 N N . ASN A 1 359 ? 39.876 29.039 -8.537 1.00 96.06 359 ASN A N 1
ATOM 2954 C CA . ASN A 1 359 ? 39.042 29.961 -7.751 1.00 96.06 359 ASN A CA 1
ATOM 2955 C C . ASN A 1 359 ? 38.783 29.558 -6.279 1.00 96.06 359 ASN A C 1
ATOM 2957 O O . ASN A 1 359 ? 38.725 30.473 -5.460 1.00 96.06 359 ASN A O 1
ATOM 2961 N N . PRO A 1 360 ? 38.637 28.267 -5.906 1.00 96.12 360 PRO A N 1
ATOM 2962 C CA . PRO A 1 360 ? 38.411 27.825 -4.526 1.00 96.12 360 PRO A CA 1
ATOM 2963 C C . PRO A 1 360 ? 39.439 28.378 -3.542 1.00 96.12 360 PRO A C 1
ATOM 2965 O O . PRO A 1 360 ? 40.632 28.423 -3.851 1.00 96.12 360 PRO A O 1
ATOM 2968 N N . ARG A 1 361 ? 38.984 28.772 -2.353 1.00 96.00 361 ARG A N 1
ATOM 2969 C CA . ARG A 1 361 ? 39.750 29.492 -1.333 1.00 96.00 361 ARG A CA 1
ATOM 2970 C C . ARG A 1 361 ? 39.554 28.881 0.050 1.00 96.00 361 ARG A C 1
ATOM 2972 O O . ARG A 1 361 ? 38.496 28.350 0.366 1.00 96.00 361 ARG A O 1
ATOM 2979 N N . GLU A 1 362 ? 40.568 29.014 0.892 1.00 94.75 362 GLU A N 1
ATOM 2980 C CA . GLU A 1 362 ? 40.481 28.707 2.319 1.00 94.75 362 GLU A CA 1
ATOM 2981 C C . GLU A 1 362 ? 39.739 29.840 3.035 1.00 94.75 362 GLU A C 1
ATOM 2983 O O . GLU A 1 362 ? 40.217 30.981 3.056 1.00 94.75 362 GLU A O 1
ATOM 2988 N N . ASN A 1 363 ? 38.584 29.540 3.632 1.00 95.00 363 ASN A N 1
ATOM 2989 C CA . ASN A 1 363 ? 37.750 30.529 4.311 1.00 95.00 363 ASN A CA 1
ATOM 2990 C C . ASN A 1 363 ? 37.312 30.039 5.700 1.00 95.00 363 ASN A C 1
ATOM 2992 O O . ASN A 1 363 ? 36.420 29.203 5.825 1.00 95.00 363 ASN A O 1
ATOM 2996 N N . ARG A 1 364 ? 37.898 30.617 6.760 1.00 89.06 364 ARG A N 1
ATOM 2997 C CA . ARG A 1 364 ? 37.662 30.206 8.159 1.00 89.06 364 ARG A CA 1
ATOM 2998 C C . ARG A 1 364 ? 36.201 30.333 8.606 1.00 89.06 364 ARG A C 1
ATOM 3000 O O . ARG A 1 364 ? 35.741 29.500 9.383 1.00 89.06 364 ARG A O 1
ATOM 3007 N N . LEU A 1 365 ? 35.473 31.346 8.127 1.00 90.69 365 LEU A N 1
ATOM 3008 C CA . LEU A 1 365 ? 34.058 31.523 8.476 1.00 90.69 365 LEU A CA 1
ATOM 3009 C C . LEU A 1 365 ? 33.201 30.417 7.859 1.00 90.69 365 LEU A C 1
ATOM 3011 O O . LEU A 1 365 ? 32.336 29.860 8.533 1.00 90.69 365 LEU A O 1
ATOM 3015 N N . VAL A 1 366 ? 33.485 30.055 6.605 1.00 91.25 366 VAL A N 1
ATOM 3016 C CA . VAL A 1 366 ? 32.819 28.926 5.945 1.00 91.25 366 VAL A CA 1
ATOM 3017 C C . VAL A 1 366 ? 33.214 27.607 6.604 1.00 91.25 366 VAL A C 1
ATOM 3019 O O . VAL A 1 366 ? 32.349 26.769 6.821 1.00 91.25 366 VAL A O 1
ATOM 3022 N N . THR A 1 367 ? 34.477 27.439 7.011 1.00 89.31 367 THR A N 1
ATOM 3023 C CA . THR A 1 367 ? 34.932 26.243 7.736 1.00 89.31 367 THR A CA 1
ATOM 3024 C C . THR A 1 367 ? 34.116 26.032 9.006 1.00 89.31 367 THR A C 1
ATOM 3026 O O . THR A 1 367 ? 33.636 24.928 9.241 1.00 89.31 367 THR A O 1
ATOM 3029 N N . PHE A 1 368 ? 33.895 27.087 9.795 1.00 87.56 368 PHE A N 1
ATOM 3030 C CA . PHE A 1 368 ? 33.073 26.992 10.999 1.00 87.56 368 PHE A CA 1
ATOM 3031 C C . PHE A 1 368 ? 31.590 26.743 10.676 1.00 87.56 368 PHE A C 1
ATOM 3033 O O . PHE A 1 368 ? 30.985 25.831 11.235 1.00 87.56 368 PHE A O 1
ATOM 3040 N N . GLY A 1 369 ? 31.008 27.517 9.752 1.00 85.75 369 GLY A N 1
ATOM 3041 C CA . GLY A 1 369 ? 29.583 27.431 9.412 1.00 85.75 369 GLY A CA 1
ATOM 3042 C C . GLY A 1 369 ? 29.176 26.129 8.712 1.00 85.75 369 GLY A C 1
ATOM 3043 O O . GLY A 1 369 ? 28.070 25.643 8.926 1.00 85.75 369 GLY A O 1
ATOM 3044 N N . ALA A 1 370 ? 30.073 25.545 7.916 1.00 88.56 370 ALA A N 1
ATOM 3045 C CA . ALA A 1 370 ? 29.869 24.304 7.169 1.00 88.56 370 ALA A CA 1
ATOM 3046 C C . ALA A 1 370 ? 30.665 23.118 7.752 1.00 88.56 370 ALA A C 1
ATOM 3048 O O . ALA A 1 370 ? 30.959 22.162 7.043 1.00 88.56 370 ALA A O 1
ATOM 3049 N N . LEU A 1 371 ? 31.014 23.178 9.044 1.00 89.19 371 LEU A N 1
ATOM 3050 C CA . LEU A 1 371 ? 31.576 22.068 9.833 1.00 89.19 371 LEU A CA 1
ATOM 3051 C C . LEU A 1 371 ? 32.879 21.433 9.300 1.00 89.19 371 LEU A C 1
ATOM 3053 O O . LEU A 1 371 ? 33.179 20.282 9.616 1.00 89.19 371 LEU A O 1
ATOM 3057 N N . GLY A 1 372 ? 33.687 22.187 8.556 1.00 86.12 372 GLY A N 1
ATOM 3058 C CA . GLY A 1 372 ? 34.964 21.730 7.998 1.00 86.12 372 GLY A CA 1
ATOM 3059 C C . GLY A 1 372 ? 35.128 21.998 6.505 1.00 86.12 372 GLY A C 1
ATOM 3060 O O . GLY A 1 372 ? 36.252 22.069 6.021 1.00 86.12 372 GLY A O 1
ATOM 3061 N N . GLU A 1 373 ? 34.037 22.254 5.783 1.00 89.06 373 GLU A N 1
ATOM 3062 C CA . GLU A 1 373 ? 34.041 22.328 4.309 1.00 89.06 373 GLU A CA 1
ATOM 3063 C C . GLU A 1 373 ? 34.586 23.650 3.723 1.00 89.06 373 GLU A C 1
ATOM 3065 O O . GLU A 1 373 ? 34.592 23.856 2.510 1.00 89.06 373 GLU A O 1
ATOM 3070 N N . GLY A 1 374 ? 35.064 24.566 4.571 1.00 89.25 374 GLY A N 1
ATOM 3071 C CA . GLY A 1 374 ? 35.642 25.850 4.150 1.00 89.25 374 GLY A CA 1
ATOM 3072 C C . GLY A 1 374 ? 37.120 25.803 3.756 1.00 89.25 374 GLY A C 1
ATOM 3073 O O . GLY A 1 374 ? 37.641 26.806 3.266 1.00 89.25 374 GLY A O 1
ATOM 3074 N N . PHE A 1 375 ? 37.797 24.661 3.921 1.00 94.19 375 PHE A N 1
ATOM 3075 C CA . PHE A 1 375 ? 39.159 24.427 3.417 1.00 94.19 375 PHE A CA 1
ATOM 3076 C C . PHE A 1 375 ? 39.140 24.097 1.907 1.00 94.19 375 PHE A C 1
ATOM 3078 O O . PHE A 1 375 ? 39.558 23.035 1.442 1.00 94.19 375 PHE A O 1
ATOM 3085 N N . HIS A 1 376 ? 38.534 24.992 1.123 1.00 95.94 376 HIS A N 1
ATOM 3086 C CA . HIS A 1 376 ? 38.061 24.668 -0.220 1.00 95.94 376 HIS A CA 1
ATOM 3087 C C . HIS A 1 376 ? 39.171 24.699 -1.284 1.00 95.94 376 HIS A C 1
ATOM 3089 O O . HIS A 1 376 ? 39.080 23.987 -2.286 1.00 95.94 376 HIS A O 1
ATOM 3095 N N . ASN A 1 377 ? 40.257 25.457 -1.069 1.00 97.19 377 ASN A N 1
ATOM 3096 C CA . ASN A 1 377 ? 41.430 25.402 -1.951 1.00 97.19 377 ASN A CA 1
ATOM 3097 C C . ASN A 1 377 ? 42.139 24.048 -1.823 1.00 97.19 377 ASN A C 1
ATOM 3099 O O . ASN A 1 377 ? 42.518 23.467 -2.843 1.00 97.19 377 ASN A O 1
ATOM 3103 N N . TYR A 1 378 ? 42.265 23.518 -0.600 1.00 96.88 378 TYR A N 1
ATOM 3104 C CA . TYR A 1 378 ? 42.780 22.170 -0.357 1.00 96.88 378 TYR A CA 1
ATOM 3105 C C . TYR A 1 378 ? 41.889 21.121 -1.016 1.00 96.88 378 TYR A C 1
ATOM 3107 O O . TYR A 1 378 ? 42.387 20.314 -1.798 1.00 96.88 378 TYR A O 1
ATOM 3115 N N . HIS A 1 379 ? 40.578 21.163 -0.748 1.00 96.25 379 HIS A N 1
ATOM 3116 C CA . HIS A 1 379 ? 39.623 20.183 -1.265 1.00 96.25 379 HIS A CA 1
ATOM 3117 C C . HIS A 1 379 ? 39.670 20.065 -2.795 1.00 96.25 379 HIS A C 1
ATOM 3119 O O . HIS A 1 379 ? 39.800 18.964 -3.319 1.00 96.25 379 HIS A O 1
ATOM 3125 N N . HIS A 1 380 ? 39.647 21.181 -3.531 1.00 96.94 380 HIS A N 1
ATOM 3126 C CA . HIS A 1 380 ? 39.734 21.132 -4.999 1.00 96.94 380 HIS A CA 1
ATOM 3127 C C . HIS A 1 380 ? 41.114 20.712 -5.515 1.00 96.94 380 HIS A C 1
ATOM 3129 O O . HIS A 1 380 ? 41.218 20.137 -6.597 1.00 96.94 380 HIS A O 1
ATOM 3135 N N . THR A 1 381 ? 42.178 20.975 -4.754 1.00 96.50 381 THR A N 1
ATOM 3136 C CA . THR A 1 381 ? 43.537 20.544 -5.115 1.00 96.50 381 THR A CA 1
ATOM 3137 C C . THR A 1 381 ? 43.738 19.043 -4.877 1.00 96.50 381 THR A C 1
ATOM 3139 O O . THR A 1 381 ? 44.437 18.383 -5.651 1.00 96.50 381 THR A O 1
ATOM 3142 N N . PHE A 1 382 ? 43.106 18.497 -3.835 1.00 97.06 382 PHE A N 1
ATOM 3143 C CA . PHE A 1 382 ? 43.203 17.101 -3.412 1.00 97.06 382 PHE A CA 1
ATOM 3144 C C . PHE A 1 382 ? 41.815 16.498 -3.121 1.00 97.06 382 PHE A C 1
ATOM 3146 O O . PHE A 1 382 ? 41.506 16.158 -1.976 1.00 97.06 382 PHE A O 1
ATOM 3153 N N . PRO A 1 383 ? 40.970 16.301 -4.148 1.00 95.50 383 PRO A N 1
ATOM 3154 C CA . PRO A 1 383 ? 39.566 15.919 -3.956 1.00 95.50 383 PRO A CA 1
ATOM 3155 C C . PRO A 1 383 ? 39.372 14.510 -3.380 1.00 95.50 383 PRO A C 1
ATOM 3157 O O . PRO A 1 383 ? 38.271 14.150 -2.976 1.00 95.50 383 PRO A O 1
ATOM 3160 N N . TYR A 1 384 ? 40.430 13.696 -3.349 1.00 93.25 384 TYR A N 1
ATOM 3161 C CA . TYR A 1 384 ? 40.416 12.336 -2.811 1.00 93.25 384 TYR A CA 1
ATOM 3162 C C . TYR A 1 384 ? 40.806 12.247 -1.327 1.00 93.25 384 TYR A C 1
ATOM 3164 O O . TYR A 1 384 ? 40.790 11.145 -0.777 1.00 93.25 384 TYR A O 1
ATOM 3172 N N . ASP A 1 385 ? 41.193 13.354 -0.686 1.00 96.81 385 ASP A N 1
ATOM 3173 C CA . ASP A 1 385 ? 41.507 13.371 0.745 1.00 96.81 385 ASP A CA 1
ATOM 3174 C C . ASP A 1 385 ? 40.220 13.379 1.579 1.00 96.81 385 ASP A C 1
ATOM 3176 O O . ASP A 1 385 ? 39.419 14.311 1.489 1.00 96.81 385 ASP A O 1
ATOM 3180 N N . TYR A 1 386 ? 40.032 12.360 2.421 1.00 95.06 386 TYR A N 1
ATOM 3181 C CA . TYR A 1 386 ? 38.799 12.177 3.195 1.00 95.06 386 TYR A CA 1
ATOM 3182 C C . TYR A 1 386 ? 38.508 13.323 4.173 1.00 95.06 386 TYR A C 1
ATOM 3184 O O . TYR A 1 386 ? 37.362 13.519 4.563 1.00 95.06 386 TYR A O 1
ATOM 3192 N N . SER A 1 387 ? 39.544 14.045 4.601 1.00 93.75 387 SER A N 1
ATOM 3193 C CA . SER A 1 387 ? 39.442 15.064 5.643 1.00 93.75 387 SER A CA 1
ATOM 3194 C C . SER A 1 387 ? 39.300 16.469 5.071 1.00 93.75 387 SER A C 1
ATOM 3196 O O . SER A 1 387 ? 39.274 17.415 5.853 1.00 93.75 387 SER A O 1
ATOM 3198 N N . THR A 1 388 ? 39.271 16.603 3.736 1.00 92.50 388 THR A N 1
ATOM 3199 C CA . THR A 1 388 ? 39.055 17.857 2.985 1.00 92.50 388 THR A CA 1
ATOM 3200 C C . THR A 1 388 ? 39.967 19.026 3.385 1.00 92.50 388 THR A C 1
ATOM 3202 O O . THR A 1 388 ? 39.789 20.147 2.925 1.00 92.50 388 THR A O 1
ATOM 3205 N N . SER A 1 389 ? 40.994 18.762 4.195 1.00 93.38 389 SER A N 1
ATOM 3206 C CA . SER A 1 389 ? 41.893 19.739 4.795 1.00 93.38 389 SER A CA 1
ATOM 3207 C C . SER A 1 389 ? 43.239 19.102 5.132 1.00 93.38 389 SER A C 1
ATOM 3209 O O . SER A 1 389 ? 43.354 17.887 5.305 1.00 93.38 389 SER A O 1
ATOM 3211 N N . GLU A 1 390 ? 44.272 19.922 5.300 1.00 91.81 390 GLU A N 1
ATOM 3212 C CA . GLU A 1 390 ? 45.574 19.473 5.811 1.00 91.81 390 GLU A CA 1
ATOM 3213 C C . GLU A 1 390 ? 45.552 19.209 7.332 1.00 91.81 390 GLU A C 1
ATOM 3215 O O . GLU A 1 390 ? 46.368 18.446 7.845 1.00 91.81 390 GLU A O 1
ATOM 3220 N N . PHE A 1 391 ? 44.604 19.808 8.063 1.00 87.12 391 PHE A N 1
ATOM 3221 C CA . PHE A 1 391 ? 44.673 19.961 9.523 1.00 87.12 391 PHE A CA 1
ATOM 3222 C C . PHE A 1 391 ? 43.901 18.909 10.336 1.00 87.12 391 PHE A C 1
ATOM 3224 O O . PHE A 1 391 ? 43.773 19.044 11.554 1.00 87.12 391 PHE A O 1
ATOM 3231 N N . GLY A 1 392 ? 43.377 17.857 9.703 1.00 86.81 392 GLY A N 1
ATOM 3232 C CA . GLY A 1 392 ? 42.672 16.784 10.411 1.00 86.81 392 GLY A CA 1
ATOM 3233 C C . GLY A 1 392 ? 41.447 17.311 11.163 1.00 86.81 392 GLY A C 1
ATOM 3234 O O . GLY A 1 392 ? 40.537 17.840 10.537 1.00 86.81 392 GLY A O 1
ATOM 3235 N N . TRP A 1 393 ? 41.419 17.175 12.495 1.00 87.75 393 TRP A N 1
ATOM 3236 C CA . TRP A 1 393 ? 40.279 17.577 13.342 1.00 87.75 393 TRP A CA 1
ATOM 3237 C C . TRP A 1 393 ? 40.200 19.081 13.609 1.00 87.75 393 TRP A C 1
ATOM 3239 O O . TRP A 1 393 ? 39.164 19.572 14.062 1.00 87.75 393 TRP A O 1
ATOM 3249 N N . HIS A 1 394 ? 41.274 19.835 13.358 1.00 84.62 394 HIS A N 1
ATOM 3250 C CA . HIS A 1 394 ? 41.293 21.262 13.659 1.00 84.62 394 HIS A CA 1
ATOM 3251 C C . HIS A 1 394 ? 40.271 22.005 12.790 1.00 84.62 394 HIS A C 1
ATOM 3253 O O . HIS A 1 394 ? 40.450 22.157 11.583 1.00 84.62 394 HIS A O 1
ATOM 3259 N N . TYR A 1 395 ? 39.195 22.467 13.435 1.00 81.50 395 TYR A N 1
ATOM 3260 C CA . TYR A 1 395 ? 38.043 23.124 12.810 1.00 81.50 395 TYR A CA 1
ATOM 3261 C C . TYR A 1 395 ? 37.291 22.267 11.774 1.00 81.50 395 TYR A C 1
ATOM 3263 O O . TYR A 1 395 ? 36.538 22.809 10.972 1.00 81.50 395 TYR A O 1
ATOM 3271 N N . ASN A 1 396 ? 37.455 20.940 11.795 1.00 88.75 396 ASN A N 1
ATOM 3272 C CA . ASN A 1 396 ? 36.740 20.025 10.907 1.00 88.75 396 ASN A CA 1
ATOM 3273 C C . ASN A 1 396 ? 36.059 18.917 11.719 1.00 88.75 396 ASN A C 1
ATOM 3275 O O . ASN A 1 396 ? 36.649 17.881 12.044 1.00 88.75 396 ASN A O 1
ATOM 3279 N N . PHE A 1 397 ? 34.794 19.166 12.058 1.00 89.81 397 PHE A N 1
ATOM 3280 C CA . PHE A 1 397 ? 33.968 18.229 12.813 1.00 89.81 397 PHE A CA 1
ATOM 3281 C C . PHE A 1 397 ? 33.607 16.993 11.984 1.00 89.81 397 PHE A C 1
ATOM 3283 O O . PHE A 1 397 ? 33.490 15.904 12.547 1.00 89.81 397 PHE A O 1
ATOM 3290 N N . THR A 1 398 ? 33.485 17.135 10.660 1.00 91.38 398 THR A N 1
ATOM 3291 C CA . THR A 1 398 ? 33.230 16.014 9.746 1.00 91.38 398 THR A CA 1
ATOM 3292 C C . THR A 1 398 ? 34.349 14.974 9.821 1.00 91.38 398 THR A C 1
ATOM 3294 O O . 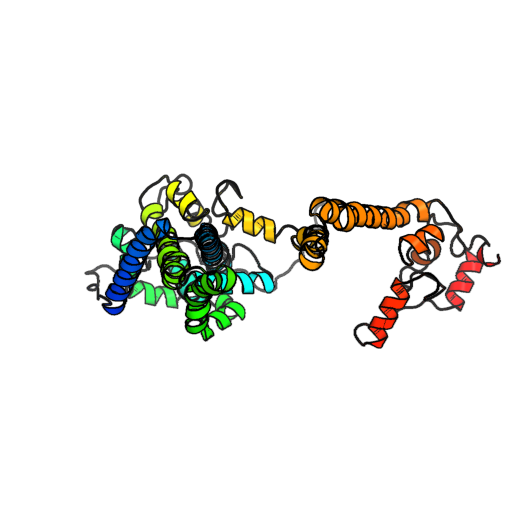THR A 1 398 ? 34.069 13.787 9.990 1.00 91.38 398 THR A O 1
ATOM 3297 N N . THR A 1 399 ? 35.616 15.401 9.800 1.00 94.06 399 THR A N 1
ATOM 3298 C CA . THR A 1 399 ? 36.769 14.497 9.956 1.00 94.06 399 THR A CA 1
ATOM 3299 C C . THR A 1 399 ? 36.743 13.770 11.300 1.00 94.06 399 THR A C 1
ATOM 3301 O O . THR A 1 399 ? 36.914 12.552 11.339 1.00 94.06 399 THR A O 1
ATOM 3304 N N . ALA A 1 400 ? 36.483 14.489 12.398 1.00 94.50 400 ALA A N 1
ATOM 3305 C CA . ALA A 1 400 ? 36.404 13.883 13.728 1.00 94.50 400 ALA A CA 1
ATOM 3306 C C . ALA A 1 400 ? 35.286 12.826 13.818 1.00 94.50 400 ALA A C 1
ATOM 3308 O O . ALA A 1 400 ? 35.477 11.761 14.405 1.00 94.50 400 ALA A O 1
ATOM 3309 N N . PHE A 1 401 ? 34.136 13.086 13.187 1.00 94.62 401 PHE A N 1
ATOM 3310 C CA . PHE A 1 401 ? 33.041 12.122 13.099 1.00 94.62 401 PHE A CA 1
ATOM 3311 C C . PHE A 1 401 ? 33.428 10.873 12.292 1.00 94.62 401 PHE A C 1
ATOM 3313 O O . PHE A 1 401 ? 33.196 9.757 12.757 1.00 94.62 401 PHE A O 1
ATOM 3320 N N . ILE A 1 402 ? 34.048 11.033 11.117 1.00 94.62 402 ILE A N 1
ATOM 3321 C CA . ILE A 1 402 ? 34.490 9.897 10.285 1.00 94.62 402 ILE A CA 1
ATOM 3322 C C . ILE A 1 402 ? 35.507 9.033 11.042 1.00 94.62 402 ILE A C 1
ATOM 3324 O O . ILE A 1 402 ? 35.420 7.803 11.012 1.00 94.62 402 ILE A O 1
ATOM 3328 N N . ASP A 1 403 ? 36.435 9.658 11.765 1.00 95.62 403 ASP A N 1
ATOM 3329 C CA . ASP A 1 403 ? 37.436 8.949 12.561 1.00 95.62 403 ASP A CA 1
ATOM 3330 C C . ASP A 1 403 ? 36.819 8.185 13.736 1.00 95.62 403 ASP A C 1
ATOM 3332 O O . ASP A 1 403 ? 37.224 7.050 13.998 1.00 95.62 403 ASP A O 1
ATOM 3336 N N . LEU A 1 404 ? 35.791 8.744 14.384 1.00 95.81 404 LEU A N 1
ATOM 3337 C CA . LEU A 1 404 ? 34.999 8.027 15.384 1.00 95.81 404 LEU A CA 1
ATOM 3338 C C . LEU A 1 404 ? 34.285 6.816 14.769 1.00 95.81 404 LEU A C 1
ATOM 3340 O O . LEU A 1 404 ? 34.302 5.735 15.352 1.00 95.81 404 LEU A O 1
ATOM 3344 N N . MET A 1 405 ? 33.686 6.960 13.584 1.00 97.00 405 MET A N 1
ATOM 3345 C CA . MET A 1 405 ? 33.036 5.831 12.905 1.00 97.00 405 MET A CA 1
ATOM 3346 C C . MET A 1 405 ? 34.045 4.738 12.531 1.00 97.00 405 MET A C 1
ATOM 3348 O O . MET A 1 405 ? 33.730 3.554 12.643 1.00 97.00 405 MET A O 1
ATOM 3352 N N . CYS A 1 406 ? 35.274 5.111 12.160 1.00 94.38 406 CYS A N 1
ATOM 3353 C CA . CYS A 1 406 ? 36.355 4.150 11.935 1.00 94.38 406 CYS A CA 1
ATOM 3354 C C . CYS A 1 406 ? 36.785 3.450 13.229 1.00 94.38 406 CYS A C 1
ATOM 3356 O O . CYS A 1 406 ? 36.982 2.237 13.227 1.00 94.38 406 CYS A O 1
ATOM 3358 N N . LEU A 1 407 ? 36.885 4.187 14.341 1.00 95.81 407 LEU A N 1
ATOM 3359 C CA . LEU A 1 407 ? 37.185 3.620 15.659 1.00 95.81 407 LEU A CA 1
ATOM 3360 C C . LEU A 1 407 ? 36.129 2.591 16.093 1.00 95.81 407 LEU A C 1
ATOM 3362 O O . LEU A 1 407 ? 36.470 1.574 16.690 1.00 95.81 407 LEU A O 1
ATOM 3366 N N . LEU A 1 408 ? 34.858 2.831 15.757 1.00 95.44 408 LEU A N 1
ATOM 3367 C CA . LEU A 1 408 ? 33.743 1.912 16.016 1.00 95.44 408 LEU A CA 1
ATOM 3368 C C . LEU A 1 408 ? 33.649 0.748 15.010 1.00 95.44 408 LEU A C 1
ATOM 3370 O O . LEU A 1 408 ? 32.743 -0.075 15.124 1.00 95.44 408 LEU A O 1
ATOM 3374 N N . GLY A 1 409 ? 34.539 0.675 14.013 1.00 93.44 409 GLY A N 1
ATOM 3375 C CA . GLY A 1 409 ? 34.507 -0.350 12.964 1.00 93.44 409 GLY A CA 1
ATOM 3376 C C . GLY A 1 409 ? 33.362 -0.192 11.954 1.00 93.44 409 GLY A C 1
ATOM 3377 O O . GLY A 1 409 ? 33.059 -1.130 11.222 1.00 93.44 409 GLY A O 1
ATOM 3378 N N . LEU A 1 410 ? 32.716 0.978 11.912 1.00 90.75 410 LEU A N 1
ATOM 3379 C CA . LEU A 1 410 ? 31.609 1.295 10.998 1.00 90.75 410 LEU A CA 1
ATOM 3380 C C . LEU A 1 410 ? 32.085 1.917 9.673 1.00 90.75 410 LEU A C 1
ATOM 3382 O O . LEU A 1 410 ? 31.297 2.041 8.738 1.00 90.75 410 LEU A O 1
ATOM 3386 N N . ALA A 1 411 ? 33.359 2.309 9.590 1.00 94.38 411 ALA A N 1
ATOM 3387 C CA . ALA A 1 411 ? 34.007 2.827 8.387 1.00 94.38 411 ALA A CA 1
ATOM 3388 C C . ALA A 1 411 ? 35.473 2.350 8.298 1.00 94.38 411 ALA A C 1
ATOM 3390 O O . ALA A 1 411 ? 36.105 2.073 9.317 1.00 94.38 411 ALA A O 1
ATOM 3391 N N . SER A 1 412 ? 36.024 2.261 7.085 1.00 94.50 412 SER A N 1
ATOM 3392 C CA . SER A 1 412 ? 37.414 1.857 6.815 1.00 94.50 412 SER A CA 1
ATOM 3393 C C . SER A 1 412 ? 37.999 2.623 5.617 1.00 94.50 412 SER A C 1
ATOM 3395 O O . SER A 1 412 ? 37.313 3.430 4.993 1.00 94.50 412 SER A O 1
ATOM 3397 N N . ASP A 1 413 ? 39.284 2.400 5.315 1.00 94.81 413 ASP A N 1
ATOM 3398 C CA . ASP A 1 413 ? 39.946 2.845 4.072 1.00 94.81 413 ASP A CA 1
ATOM 3399 C C . ASP A 1 413 ? 39.976 4.369 3.826 1.00 94.81 413 ASP A C 1
ATOM 3401 O O . ASP A 1 413 ? 39.877 4.852 2.695 1.00 94.81 413 ASP A O 1
ATOM 3405 N N . ARG A 1 414 ? 40.172 5.149 4.899 1.00 95.38 414 ARG A N 1
ATOM 3406 C CA . ARG A 1 414 ? 40.375 6.609 4.840 1.00 95.38 414 ARG A CA 1
ATOM 3407 C C . ARG A 1 414 ? 41.600 6.961 3.990 1.00 95.38 414 ARG A C 1
ATOM 3409 O O . ARG A 1 414 ? 42.731 6.628 4.341 1.00 95.38 414 ARG A O 1
ATOM 3416 N N . LYS A 1 415 ? 41.386 7.695 2.897 1.00 95.88 415 LYS A N 1
ATOM 3417 C CA . LYS A 1 415 ? 42.451 8.169 2.000 1.00 95.88 415 LYS A CA 1
ATOM 3418 C C . LYS A 1 415 ? 42.969 9.530 2.450 1.00 95.88 415 LYS A C 1
ATOM 3420 O O . LYS A 1 415 ? 42.194 10.479 2.503 1.00 95.88 415 LYS A O 1
ATOM 3425 N N . LYS A 1 416 ? 44.268 9.647 2.727 1.00 96.19 416 LYS A N 1
ATOM 3426 C CA . LYS A 1 416 ? 44.921 10.903 3.130 1.00 96.19 416 LYS A CA 1
ATOM 3427 C C . LYS A 1 416 ? 46.086 11.216 2.196 1.00 96.19 416 LYS A C 1
ATOM 3429 O O . LYS A 1 416 ? 46.830 10.311 1.817 1.00 96.19 416 LYS A O 1
ATOM 3434 N N . VAL A 1 417 ? 46.245 12.480 1.818 1.00 96.38 417 VAL A N 1
ATOM 3435 C CA . VAL A 1 417 ? 47.383 12.929 1.005 1.00 96.38 417 VAL A CA 1
ATOM 3436 C C . VAL A 1 417 ? 48.646 12.946 1.869 1.00 96.38 417 VAL A C 1
ATOM 3438 O O . VAL A 1 417 ? 48.603 13.324 3.041 1.00 96.38 417 VAL A O 1
ATOM 3441 N N . SER A 1 418 ? 49.784 12.540 1.301 1.00 96.25 418 SER A N 1
ATOM 3442 C CA . SER A 1 418 ? 51.064 12.574 2.016 1.00 96.25 418 SER A CA 1
ATOM 3443 C C . SER A 1 418 ? 51.550 14.014 2.223 1.00 96.25 418 SER A C 1
ATOM 3445 O O . SER A 1 418 ? 51.321 14.892 1.385 1.00 96.25 418 SER A O 1
ATOM 3447 N N . LYS A 1 419 ? 52.272 14.263 3.321 1.00 95.19 419 LYS A N 1
ATOM 3448 C CA . LYS A 1 419 ? 52.799 15.599 3.646 1.00 95.19 419 LYS A CA 1
ATOM 3449 C C . LYS A 1 419 ? 53.747 16.121 2.566 1.00 95.19 419 LYS A C 1
ATOM 3451 O O . LYS A 1 419 ? 53.722 17.305 2.245 1.00 95.19 419 LYS A O 1
ATOM 3456 N N . GLU A 1 420 ? 54.530 15.233 1.963 1.00 96.31 420 GLU A N 1
ATOM 3457 C CA . GLU A 1 420 ? 55.475 15.543 0.887 1.00 96.31 420 GLU A CA 1
ATOM 3458 C C . GLU A 1 420 ? 54.729 16.019 -0.362 1.00 96.31 420 GLU A C 1
ATOM 3460 O O . GLU A 1 420 ? 55.114 17.011 -0.979 1.00 96.31 420 GLU A O 1
ATOM 3465 N N . THR A 1 421 ? 53.617 15.356 -0.697 1.00 96.06 421 THR A N 1
ATOM 3466 C CA . THR A 1 421 ? 52.766 15.730 -1.834 1.00 96.06 421 THR A CA 1
ATOM 3467 C C . THR A 1 421 ? 52.119 17.098 -1.612 1.00 96.06 421 THR A C 1
ATOM 3469 O O . 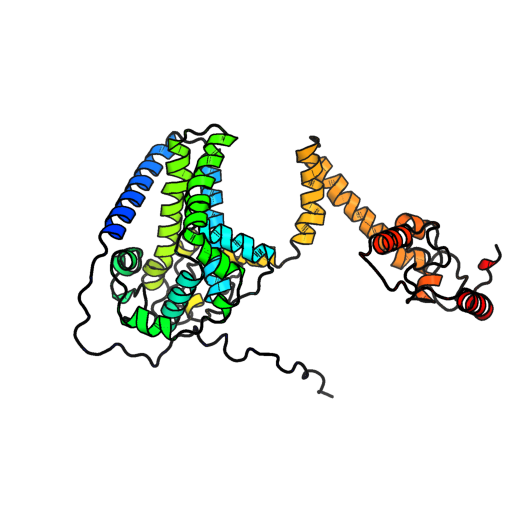THR A 1 421 ? 52.093 17.928 -2.527 1.00 96.06 421 THR A O 1
ATOM 3472 N N . ILE A 1 422 ? 51.635 17.363 -0.391 1.00 96.12 422 ILE A N 1
ATOM 3473 C CA . ILE A 1 422 ? 51.058 18.662 -0.013 1.00 96.12 422 ILE A CA 1
ATOM 3474 C C . ILE A 1 422 ? 52.117 19.762 -0.125 1.00 96.12 422 ILE A C 1
ATOM 3476 O O . ILE A 1 422 ? 51.876 20.778 -0.781 1.00 96.12 422 ILE A O 1
ATOM 3480 N N . LEU A 1 423 ? 53.300 19.551 0.461 1.00 95.50 423 LEU A N 1
ATOM 3481 C CA . LEU A 1 423 ? 54.392 20.525 0.448 1.00 95.50 423 LEU A CA 1
ATOM 3482 C C . LEU A 1 423 ? 54.864 20.822 -0.981 1.00 95.50 423 LEU A C 1
ATOM 3484 O O . LEU A 1 423 ? 54.944 21.987 -1.369 1.00 95.50 423 LEU A O 1
ATOM 3488 N N . ALA A 1 424 ? 55.078 19.783 -1.795 1.00 95.62 424 ALA A N 1
ATOM 3489 C CA . ALA A 1 424 ? 55.456 19.941 -3.196 1.00 95.62 424 ALA A CA 1
ATOM 3490 C C . ALA A 1 424 ? 54.421 20.766 -3.979 1.00 95.62 424 ALA A C 1
ATOM 3492 O O . ALA A 1 424 ? 54.787 21.615 -4.798 1.00 95.62 424 ALA A O 1
ATOM 3493 N N . ARG A 1 425 ? 53.121 20.572 -3.711 1.00 94.88 425 ARG A N 1
ATOM 3494 C CA . ARG A 1 425 ? 52.059 21.352 -4.361 1.00 94.88 425 ARG A CA 1
ATOM 3495 C C . ARG A 1 425 ? 52.043 22.810 -3.901 1.00 94.88 425 ARG A C 1
ATOM 3497 O O . ARG A 1 425 ? 51.960 23.687 -4.760 1.00 94.88 425 ARG A O 1
ATOM 3504 N N . LYS A 1 426 ? 52.195 23.076 -2.597 1.00 95.69 426 LYS A N 1
ATOM 3505 C CA . LYS A 1 426 ? 52.314 24.441 -2.045 1.00 95.69 426 LYS A CA 1
ATOM 3506 C C . LYS A 1 426 ? 53.470 25.209 -2.685 1.00 95.69 426 LYS A C 1
ATOM 3508 O O . LYS A 1 426 ? 53.268 26.335 -3.131 1.00 95.69 426 LYS A O 1
ATOM 3513 N N . THR A 1 427 ? 54.650 24.595 -2.797 1.00 95.25 427 THR A N 1
ATOM 3514 C CA . THR A 1 427 ? 55.821 25.221 -3.434 1.00 95.25 427 THR A CA 1
ATOM 3515 C C . THR A 1 427 ? 55.591 25.474 -4.923 1.00 95.25 427 THR A C 1
ATOM 3517 O O . THR A 1 427 ? 55.969 26.525 -5.436 1.00 95.25 427 THR A O 1
ATOM 3520 N N . ARG A 1 428 ? 54.949 24.532 -5.627 1.00 95.88 428 ARG A N 1
ATOM 3521 C CA . ARG A 1 428 ? 54.748 24.624 -7.079 1.00 95.88 428 ARG A CA 1
ATOM 3522 C C . ARG A 1 428 ? 53.679 25.641 -7.483 1.00 95.88 428 ARG A C 1
ATOM 3524 O O . ARG A 1 428 ? 53.866 26.346 -8.468 1.00 95.88 428 ARG A O 1
ATOM 3531 N N . THR A 1 429 ? 52.541 25.679 -6.785 1.00 96.81 429 THR A N 1
ATOM 3532 C CA . THR A 1 429 ? 51.356 26.451 -7.216 1.00 96.81 429 THR A CA 1
ATOM 3533 C C . THR A 1 429 ? 50.701 27.294 -6.126 1.00 96.81 429 THR A C 1
ATOM 3535 O O . THR A 1 429 ? 49.827 28.096 -6.449 1.00 96.81 429 THR A O 1
ATOM 3538 N N . GLY A 1 430 ? 51.105 27.179 -4.861 1.00 94.62 430 GLY A N 1
ATOM 3539 C CA . GLY A 1 430 ? 50.520 27.949 -3.761 1.00 94.62 430 GLY A CA 1
ATOM 3540 C C . GLY A 1 430 ? 50.751 29.453 -3.894 1.00 94.62 430 GLY A C 1
ATOM 3541 O O . GLY A 1 430 ? 51.737 29.873 -4.492 1.00 94.62 430 GLY A O 1
ATOM 3542 N N . ASP A 1 431 ? 49.861 30.281 -3.348 1.00 94.31 431 ASP A N 1
ATOM 3543 C CA . ASP A 1 431 ? 49.950 31.753 -3.402 1.00 94.31 431 ASP A CA 1
ATOM 3544 C C . ASP A 1 431 ? 50.902 32.386 -2.363 1.00 94.31 431 ASP A C 1
ATOM 3546 O O . ASP A 1 431 ? 51.015 33.606 -2.299 1.00 94.31 431 ASP A O 1
ATOM 3550 N N . GLY A 1 432 ? 51.594 31.568 -1.561 1.00 90.31 432 GLY A N 1
ATOM 3551 C CA . GLY A 1 432 ? 52.531 32.012 -0.520 1.00 90.31 432 GLY A CA 1
ATOM 3552 C C . GLY A 1 432 ? 51.903 32.276 0.854 1.00 90.31 432 GLY A C 1
ATOM 3553 O O . GLY A 1 432 ? 52.632 32.492 1.817 1.00 90.31 432 GLY A O 1
ATOM 3554 N N . SER A 1 433 ? 50.577 32.180 0.987 1.00 89.25 433 SER A N 1
ATOM 3555 C CA . SER A 1 433 ? 49.859 32.420 2.253 1.00 89.25 433 SER A CA 1
ATOM 3556 C C . SER A 1 433 ? 50.012 31.319 3.316 1.00 89.25 433 SER A C 1
ATOM 3558 O O . SER A 1 433 ? 49.477 31.454 4.409 1.00 89.25 433 SER A O 1
ATOM 3560 N N . HIS A 1 434 ? 50.731 30.230 3.023 1.00 78.62 434 HIS A N 1
ATOM 3561 C CA . HIS A 1 434 ? 50.957 29.118 3.959 1.00 78.62 434 HIS A CA 1
ATOM 3562 C C . HIS A 1 434 ? 52.0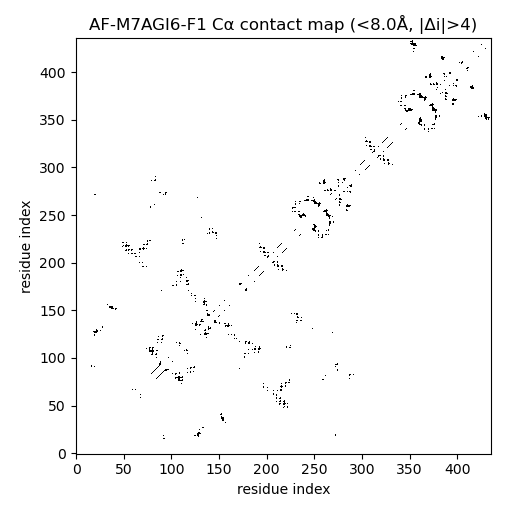67 29.381 4.993 1.00 78.62 434 HIS A C 1
ATOM 3564 O O . HIS A 1 434 ? 52.267 28.547 5.871 1.00 78.62 434 HIS A O 1
ATOM 3570 N N . ASN A 1 435 ? 52.791 30.500 4.872 1.00 59.44 435 ASN A N 1
ATOM 3571 C CA . ASN A 1 435 ? 53.907 30.885 5.747 1.00 59.44 435 ASN A CA 1
ATOM 3572 C C . ASN A 1 435 ? 53.532 31.957 6.791 1.00 59.44 435 ASN A C 1
ATOM 3574 O O . ASN A 1 435 ? 54.429 32.480 7.451 1.00 59.44 435 ASN A O 1
ATOM 3578 N N . GLY A 1 436 ? 52.249 32.327 6.897 1.00 45.12 436 GLY A N 1
ATOM 3579 C CA . GLY A 1 436 ? 51.756 33.42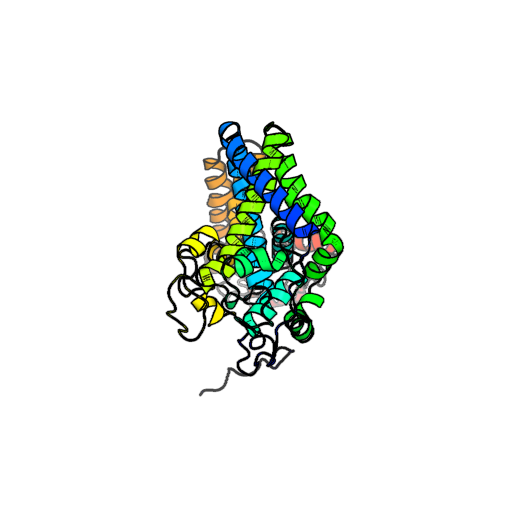4 7.741 1.00 45.12 436 GLY A CA 1
ATOM 3580 C C . GLY A 1 436 ? 50.663 33.035 8.721 1.00 45.12 436 GLY A C 1
ATOM 3581 O O . GLY A 1 436 ? 50.124 31.908 8.614 1.00 45.12 436 GLY A O 1
#

Foldseek 3Di:
DDDDPDDDDDDDDDPQACLLAADPVDDADDDDFDDWAFDVVLVVVVVVLVVLLVVLVVCPVVWDVVLQVLLVVLLVLLLLLVQVNLQQCQQRVLDDDDPVVNLSSQLSVLQLPPAASLVSSLLSSQCLHHPLYLLNLQRCVVDQVSLQCVSSGTDRGVNVVVVSVVDDNVVLVPDPSSVVCNVCSVVSNCVNQAVVQQVCCCPPVNTDSSNSRSRSRRNSNVLSSNLVSCQRRVQQDPADQPQDPVGRGHQDLVSLQSSQHSNLGNQCSNRVSNSQSDPPQCVSHVSSVVVVCSVPPVVCCCVQAVVQQCCCCPPVNDDSVCSRCPRRPVVVVLQVVLVVCLVPVQQDDAFQQQAPPHRGHQDLVSLQSVQHSSLGNQCVNCVLQQNSHPPQNVSHRSSVVQVVCVVVVNDDDGDHDDPVRRVVRSVPGGPPVPVD